Protein AF-A0A7V9HVH6-F1 (afdb_monomer_lite)

Radius of gyration: 29.52 Å; chains: 1; bounding box: 53×67×94 Å

pLDDT: mean 92.41, std 10.48, range [33.06, 98.94]

Structure (mmCIF, N/CA/C/O backbone):
data_AF-A0A7V9HVH6-F1
#
_entry.id   AF-A0A7V9HVH6-F1
#
loop_
_atom_site.group_PDB
_atom_site.id
_atom_site.type_symbol
_atom_site.label_atom_id
_atom_site.label_alt_id
_atom_site.label_comp_id
_atom_site.label_asym_id
_atom_site.label_entity_id
_atom_site.label_seq_id
_atom_site.pdbx_PDB_ins_code
_atom_site.Cartn_x
_atom_site.Cartn_y
_atom_site.Cartn_z
_atom_site.occupancy
_atom_site.B_iso_or_equiv
_atom_site.auth_seq_id
_atom_site.auth_comp_id
_atom_site.auth_asym_id
_atom_site.auth_atom_id
_atom_site.pdbx_PDB_model_num
ATOM 1 N N . MET A 1 1 ? -1.974 13.289 61.487 1.00 57.91 1 MET A N 1
ATOM 2 C CA . MET A 1 1 ? -2.001 14.774 61.456 1.00 57.91 1 MET A CA 1
ATOM 3 C C . MET A 1 1 ? -2.139 15.143 59.989 1.00 57.91 1 MET A C 1
ATOM 5 O O . MET A 1 1 ? -1.390 14.567 59.213 1.00 57.91 1 MET A O 1
ATOM 9 N N . LYS A 1 2 ? -3.138 15.942 59.590 1.00 66.00 2 LYS A N 1
ATOM 10 C CA . LYS A 1 2 ? -3.432 16.146 58.161 1.00 66.00 2 LYS A CA 1
ATOM 11 C C . LYS A 1 2 ? -2.315 16.950 57.477 1.00 66.00 2 LYS A C 1
ATOM 13 O O . LYS A 1 2 ? -1.919 17.964 58.054 1.00 66.00 2 LYS A O 1
ATOM 18 N N . PRO A 1 3 ? -1.823 16.523 56.302 1.00 75.19 3 PRO A N 1
ATOM 19 C CA . PRO A 1 3 ? -0.840 17.287 55.542 1.00 75.19 3 PRO A CA 1
ATOM 20 C C . PRO A 1 3 ? -1.449 18.616 55.081 1.00 75.19 3 PRO A C 1
ATOM 22 O O . PRO A 1 3 ? -2.635 18.691 54.751 1.00 75.19 3 PRO A O 1
ATOM 25 N N . THR A 1 4 ? -0.643 19.675 55.043 1.00 82.94 4 THR A N 1
ATOM 26 C CA . THR A 1 4 ? -1.071 20.955 54.463 1.00 82.94 4 THR A CA 1
ATOM 27 C C . THR A 1 4 ? -0.958 20.872 52.942 1.00 82.94 4 THR A C 1
ATOM 29 O O . THR A 1 4 ? 0.142 20.714 52.408 1.00 82.94 4 THR A O 1
ATOM 32 N N . ILE A 1 5 ? -2.096 20.981 52.251 1.00 88.88 5 ILE A N 1
ATOM 33 C CA . ILE A 1 5 ? -2.211 20.850 50.794 1.00 88.88 5 ILE A CA 1
ATOM 34 C C . ILE A 1 5 ? -2.880 22.102 50.224 1.00 88.88 5 ILE A C 1
ATOM 36 O O . ILE A 1 5 ? -3.985 22.461 50.633 1.00 88.88 5 ILE A O 1
ATOM 40 N N . TYR A 1 6 ? -2.222 22.743 49.259 1.00 91.31 6 TYR A N 1
ATOM 41 C CA . TYR A 1 6 ? -2.745 23.896 48.530 1.00 91.31 6 TYR A CA 1
ATOM 42 C C . TYR A 1 6 ? -3.277 23.433 47.176 1.00 91.31 6 TYR A C 1
ATOM 44 O O . TYR A 1 6 ? -2.509 23.199 46.241 1.00 91.31 6 TYR A O 1
ATOM 52 N N . TRP A 1 7 ? -4.591 23.249 47.093 1.00 92.56 7 TRP A N 1
ATOM 53 C CA . TRP A 1 7 ? -5.265 22.776 45.888 1.00 92.56 7 TRP A CA 1
ATOM 54 C C . TRP A 1 7 ? -5.409 23.877 44.845 1.00 92.56 7 TRP A C 1
ATOM 56 O O . TRP A 1 7 ? -5.812 24.989 45.169 1.00 92.56 7 TRP A O 1
ATOM 66 N N . ILE A 1 8 ? -5.148 23.536 43.586 1.00 89.75 8 ILE A N 1
ATOM 67 C CA . ILE A 1 8 ? -5.339 24.428 42.447 1.00 89.75 8 ILE A CA 1
ATOM 68 C C . ILE A 1 8 ? -6.319 23.739 41.498 1.00 89.75 8 ILE A C 1
ATOM 70 O O . ILE A 1 8 ? -6.055 22.647 40.983 1.00 89.75 8 ILE A O 1
ATOM 74 N N . ASP A 1 9 ? -7.481 24.356 41.309 1.00 73.06 9 ASP A N 1
ATOM 75 C CA . ASP A 1 9 ? -8.553 23.760 40.523 1.00 73.06 9 ASP A CA 1
ATOM 76 C C . ASP A 1 9 ? -8.321 23.948 39.018 1.00 73.06 9 ASP A C 1
ATOM 78 O O . ASP A 1 9 ? -8.011 25.036 38.530 1.00 73.06 9 ASP A O 1
ATOM 82 N N . ARG A 1 10 ? -8.519 22.858 38.271 1.00 72.81 10 ARG A N 1
ATOM 83 C CA . ARG A 1 10 ? -8.486 22.809 36.807 1.00 72.81 10 ARG A CA 1
ATOM 84 C C . ARG A 1 10 ? -9.806 22.194 36.318 1.00 72.81 10 ARG A C 1
ATOM 86 O O . ARG A 1 10 ? -10.015 20.997 36.515 1.00 72.81 10 ARG A O 1
ATOM 93 N N . PRO A 1 11 ? -10.724 22.974 35.720 1.00 58.19 11 PRO A N 1
ATOM 94 C CA . PRO A 1 11 ? -12.007 22.448 35.258 1.00 58.19 11 PRO A CA 1
ATOM 95 C C . PRO A 1 11 ? -11.823 21.339 34.210 1.00 58.19 11 PRO A C 1
ATOM 97 O O . PRO A 1 11 ? -11.098 21.526 33.238 1.00 58.19 11 PRO A O 1
ATOM 100 N N . GLY A 1 12 ? -12.491 20.194 34.392 1.00 58.81 12 GLY A N 1
ATOM 101 C CA . GLY A 1 12 ? -12.545 19.118 33.390 1.00 58.81 12 GLY A CA 1
ATOM 102 C C . GLY A 1 12 ? -11.363 18.136 33.359 1.00 58.81 12 GLY A C 1
ATOM 103 O O . GLY A 1 12 ? -11.348 17.272 32.487 1.00 58.81 12 GLY A O 1
ATOM 104 N N . ALA A 1 13 ? -10.410 18.221 34.295 1.00 74.06 13 ALA A N 1
ATOM 105 C CA . ALA A 1 13 ? -9.269 17.303 34.408 1.00 74.06 13 ALA A CA 1
ATOM 106 C C . ALA A 1 13 ? -9.015 16.880 35.871 1.00 74.06 13 ALA A C 1
ATOM 108 O O . ALA A 1 13 ? -9.735 17.283 36.787 1.00 74.06 13 ALA A O 1
ATOM 109 N N . GLY A 1 14 ? -7.990 16.054 36.098 1.00 82.56 14 GLY A N 1
ATOM 110 C CA . GLY A 1 14 ? -7.434 15.799 37.427 1.00 82.56 14 GLY A CA 1
ATOM 111 C C . GLY A 1 14 ? -6.915 17.078 38.101 1.00 82.56 14 GLY A C 1
ATOM 112 O O . GLY A 1 14 ? -6.754 18.118 37.459 1.00 82.56 14 GLY A O 1
ATOM 113 N N . ARG A 1 15 ? -6.670 17.023 39.415 1.00 89.56 15 ARG A N 1
ATOM 114 C CA . ARG A 1 15 ? -6.292 18.203 40.217 1.00 89.56 15 ARG A CA 1
ATOM 115 C C . ARG A 1 15 ? -4.782 18.288 40.410 1.00 89.56 15 ARG A C 1
ATOM 117 O O . ARG A 1 15 ? -4.112 17.263 40.525 1.00 89.56 15 ARG A O 1
ATOM 124 N N . ILE A 1 16 ? -4.261 19.504 40.526 1.00 93.69 16 ILE A N 1
ATOM 125 C CA . ILE A 1 16 ? -2.883 19.732 40.970 1.00 93.69 16 ILE A CA 1
ATOM 126 C C . ILE A 1 16 ? -2.880 20.341 42.371 1.00 93.69 16 ILE A C 1
ATOM 128 O O . ILE A 1 16 ? -3.811 21.049 42.764 1.00 93.69 16 ILE A O 1
ATOM 132 N N . ALA A 1 17 ? -1.829 20.065 43.130 1.00 93.25 17 ALA A N 1
ATOM 133 C CA . ALA A 1 17 ? -1.631 20.636 44.447 1.00 93.25 17 ALA A CA 1
ATOM 134 C C . ALA A 1 17 ? -0.168 20.983 44.696 1.00 93.25 17 ALA A C 1
ATOM 136 O O . ALA A 1 17 ? 0.736 20.240 44.315 1.00 93.25 17 ALA A O 1
ATOM 137 N N . VAL A 1 18 ? 0.065 22.077 45.412 1.00 92.06 18 VAL A N 1
ATOM 138 C CA . VAL A 1 18 ? 1.358 22.322 46.053 1.00 92.06 18 VAL A CA 1
ATOM 139 C C . VAL A 1 18 ? 1.281 21.744 47.460 1.00 92.06 18 VAL A C 1
ATOM 141 O O . VAL A 1 18 ? 0.399 22.102 48.240 1.00 92.06 18 VAL A O 1
ATOM 144 N N . LEU A 1 19 ? 2.179 20.820 47.780 1.00 90.38 19 LEU A N 1
ATOM 145 C CA . LEU A 1 19 ? 2.267 20.212 49.102 1.00 90.38 19 LEU A CA 1
ATOM 146 C C . LEU A 1 19 ? 3.237 21.029 49.959 1.00 90.38 19 LEU A C 1
ATOM 148 O O . LEU A 1 19 ? 4.248 21.546 49.468 1.00 90.38 19 LEU A O 1
ATOM 152 N N . ALA A 1 20 ? 2.947 21.138 51.254 1.00 82.50 20 ALA A N 1
ATOM 153 C CA . ALA A 1 20 ? 3.934 21.642 52.198 1.00 82.50 20 ALA A CA 1
ATOM 154 C C . ALA A 1 20 ? 5.176 20.733 52.234 1.00 82.50 20 ALA A C 1
ATOM 156 O O . ALA A 1 20 ? 5.146 19.580 51.803 1.00 82.50 20 ALA A O 1
ATOM 157 N N . ARG A 1 21 ? 6.285 21.265 52.761 1.00 80.81 21 ARG A N 1
ATOM 158 C CA . ARG A 1 21 ? 7.529 20.503 52.927 1.00 80.81 21 ARG A CA 1
ATOM 159 C C . ARG A 1 21 ? 7.240 19.178 53.665 1.00 80.81 21 ARG A C 1
ATOM 161 O O . ARG A 1 21 ? 6.740 19.252 54.791 1.00 80.81 21 ARG A O 1
ATOM 168 N N . PRO A 1 22 ? 7.623 18.014 53.108 1.00 80.06 22 PRO A N 1
ATOM 169 C CA . PRO A 1 22 ? 7.435 16.737 53.781 1.00 80.06 22 PRO A CA 1
ATOM 170 C C . PRO A 1 22 ? 8.250 16.665 55.072 1.00 80.06 22 PRO A C 1
ATOM 172 O O . PRO A 1 22 ? 9.339 17.247 55.186 1.00 80.06 22 PRO A O 1
ATOM 175 N N . ARG A 1 23 ? 7.721 15.939 56.055 1.00 82.25 23 ARG A N 1
ATOM 176 C CA . ARG A 1 23 ? 8.432 15.628 57.296 1.00 82.25 23 ARG A CA 1
ATOM 177 C C . ARG A 1 23 ? 9.239 14.352 57.064 1.00 82.25 23 ARG A C 1
ATOM 179 O O . ARG A 1 23 ? 8.647 13.332 56.747 1.00 82.25 23 ARG A O 1
ATOM 186 N N . GLY A 1 24 ? 10.563 14.430 57.170 1.00 83.69 24 GLY A N 1
ATOM 187 C CA . GLY A 1 24 ? 11.437 13.267 57.009 1.00 83.69 24 GLY A CA 1
ATOM 188 C C . GLY A 1 24 ? 11.506 12.375 58.244 1.00 83.69 24 GLY A C 1
ATOM 189 O O . GLY A 1 24 ? 10.812 12.607 59.240 1.00 83.69 24 GLY A O 1
ATOM 190 N N . ASP A 1 25 ? 12.374 11.369 58.156 1.00 86.81 25 ASP A N 1
ATOM 191 C CA . ASP A 1 25 ? 12.660 10.391 59.209 1.00 86.81 25 ASP A CA 1
ATOM 192 C C . ASP A 1 25 ? 11.376 9.689 59.703 1.00 86.81 25 ASP A C 1
ATOM 194 O O . ASP A 1 25 ? 10.554 9.257 58.892 1.00 86.81 25 ASP A O 1
ATOM 198 N N . ASP A 1 26 ? 11.170 9.605 61.022 1.00 84.50 26 ASP A N 1
ATOM 199 C CA . ASP A 1 26 ? 10.071 8.870 61.674 1.00 84.50 26 ASP A CA 1
ATOM 200 C C . ASP A 1 26 ? 8.654 9.326 61.263 1.00 84.50 26 ASP A C 1
ATOM 202 O O . ASP A 1 26 ? 7.663 8.669 61.585 1.00 84.50 26 ASP A O 1
ATOM 206 N N . TRP A 1 27 ? 8.526 10.458 60.565 1.00 85.62 27 TRP A N 1
ATOM 207 C CA . TRP A 1 27 ? 7.242 11.034 60.158 1.00 85.62 27 TRP A CA 1
ATOM 208 C C . TRP A 1 27 ? 6.900 10.805 58.685 1.00 85.62 27 TRP A C 1
ATOM 210 O O . TRP A 1 27 ? 5.738 10.995 58.312 1.00 85.62 27 TRP A O 1
ATOM 220 N N . LEU A 1 28 ? 7.868 10.386 57.865 1.00 89.06 28 LEU A N 1
ATOM 221 C CA . LEU A 1 28 ? 7.749 10.348 56.407 1.00 89.06 28 LEU A CA 1
ATOM 222 C C . LEU A 1 28 ? 6.627 9.431 55.926 1.00 89.06 28 LEU A C 1
ATOM 224 O O . LEU A 1 28 ? 5.795 9.827 55.113 1.00 89.06 28 LEU A O 1
ATOM 228 N N . GLU A 1 29 ? 6.549 8.227 56.485 1.00 90.06 29 GLU A N 1
ATOM 229 C CA . GLU A 1 29 ? 5.505 7.266 56.131 1.00 90.06 29 GLU A CA 1
ATOM 230 C C . GLU A 1 29 ? 4.104 7.793 56.485 1.00 90.06 29 GLU A C 1
ATOM 232 O O . GLU A 1 29 ? 3.177 7.707 55.678 1.00 90.06 29 GLU A O 1
ATOM 237 N N . SER A 1 30 ? 3.965 8.441 57.648 1.00 89.44 30 SER A N 1
ATOM 238 C CA . SER A 1 30 ? 2.697 9.050 58.066 1.00 89.44 30 SER A CA 1
ATOM 239 C C . SER A 1 30 ? 2.271 10.224 57.173 1.00 89.44 30 SER A C 1
ATOM 241 O O . SER A 1 30 ? 1.076 10.452 56.981 1.00 89.44 30 SER A O 1
ATOM 243 N N . GLU A 1 31 ? 3.234 10.966 56.615 1.00 89.50 31 GLU A N 1
ATOM 244 C CA . GLU A 1 31 ? 2.988 12.076 55.689 1.00 89.50 31 GLU A CA 1
ATOM 245 C C . GLU A 1 31 ? 2.508 11.555 54.327 1.00 89.50 31 GLU A C 1
ATOM 247 O O . GLU A 1 31 ? 1.486 12.011 53.812 1.00 89.50 31 GLU A O 1
ATOM 252 N N . ILE A 1 32 ? 3.194 10.541 53.792 1.00 91.94 32 ILE A N 1
ATOM 253 C CA . ILE A 1 32 ? 2.867 9.877 52.523 1.00 91.94 32 ILE A CA 1
ATOM 254 C C . ILE A 1 32 ? 1.472 9.245 52.580 1.00 91.94 32 ILE A C 1
ATOM 256 O O . ILE A 1 32 ? 0.677 9.400 51.647 1.00 91.94 32 ILE A O 1
ATOM 260 N N . GLN A 1 33 ? 1.137 8.583 53.692 1.00 91.12 33 GLN A N 1
ATOM 261 C CA . GLN A 1 33 ? -0.207 8.054 53.909 1.00 91.12 33 GLN A CA 1
ATOM 262 C C . GLN A 1 33 ? -1.253 9.180 53.913 1.00 91.12 33 GLN A C 1
ATOM 264 O O . GLN A 1 33 ? -2.297 9.053 53.271 1.00 91.12 33 GLN A O 1
ATOM 269 N N . GLY A 1 34 ? -0.946 10.310 54.555 1.00 91.94 34 GLY A N 1
ATOM 270 C CA . GLY A 1 34 ? -1.803 11.494 54.548 1.00 91.94 34 GLY A CA 1
ATOM 271 C C . GLY A 1 34 ? -2.069 12.039 53.141 1.00 91.94 34 GLY A C 1
ATOM 272 O O . GLY A 1 34 ? -3.212 12.356 52.818 1.00 91.94 34 GLY A O 1
ATOM 273 N N . TRP A 1 35 ? -1.054 12.120 52.272 1.00 93.56 35 TRP A N 1
ATOM 274 C CA . TRP A 1 35 ? -1.245 12.569 50.884 1.00 93.56 35 TRP A CA 1
ATOM 275 C C . TRP A 1 35 ? -2.163 11.640 50.093 1.00 93.56 35 TRP A C 1
ATOM 277 O O . TRP A 1 35 ? -3.027 12.105 49.346 1.00 93.56 35 TRP A O 1
ATOM 287 N N . ARG A 1 36 ? -2.003 10.326 50.272 1.00 92.94 36 ARG A N 1
ATOM 288 C CA . ARG A 1 36 ? -2.866 9.327 49.639 1.00 92.94 36 ARG A CA 1
ATOM 289 C C . ARG A 1 36 ? -4.314 9.449 50.110 1.00 92.94 36 ARG A C 1
ATOM 291 O O . ARG A 1 36 ? -5.223 9.383 49.286 1.00 92.94 36 ARG A O 1
ATOM 298 N N . GLU A 1 37 ? -4.533 9.617 51.413 1.00 92.88 37 GLU A N 1
ATOM 299 C CA . GLU A 1 37 ? -5.872 9.771 52.001 1.00 92.88 37 GLU A CA 1
ATOM 300 C C . GLU A 1 37 ? -6.584 11.041 51.509 1.00 92.88 37 GLU A C 1
ATOM 302 O O . GLU A 1 37 ? -7.797 11.028 51.314 1.00 92.88 37 GLU A O 1
ATOM 307 N N . GLU A 1 38 ? -5.834 12.108 51.225 1.00 92.19 38 GLU A N 1
ATOM 308 C CA . GLU A 1 38 ? -6.346 13.345 50.615 1.00 92.19 38 GLU A CA 1
ATOM 309 C C . GLU A 1 38 ? -6.464 13.257 49.073 1.00 92.19 38 GLU A C 1
ATOM 311 O O . GLU A 1 38 ? -6.860 14.219 48.414 1.00 92.19 38 GLU A O 1
ATOM 316 N N . GLY A 1 39 ? -6.169 12.095 48.476 1.00 91.31 39 GLY A N 1
ATOM 317 C CA . GLY A 1 39 ? -6.452 11.791 47.071 1.00 91.31 39 GLY A CA 1
ATOM 318 C C . GLY A 1 39 ? -5.333 12.103 46.075 1.00 91.31 39 GLY A C 1
ATOM 319 O O . GLY A 1 39 ? -5.587 12.068 44.868 1.00 91.31 39 GLY A O 1
ATOM 320 N N . ILE A 1 40 ? -4.107 12.380 46.531 1.00 94.31 40 ILE A N 1
ATOM 321 C CA . ILE A 1 40 ? -2.928 12.484 45.655 1.00 94.31 40 ILE A CA 1
ATOM 322 C C . ILE A 1 40 ? -2.641 11.111 45.030 1.00 94.31 40 ILE A C 1
ATOM 324 O O . ILE A 1 40 ? -2.756 10.077 45.685 1.00 94.31 40 ILE A O 1
ATOM 328 N N . ASN A 1 41 ? -2.289 11.077 43.743 1.00 95.56 41 ASN A N 1
ATOM 329 C CA . ASN A 1 41 ? -1.907 9.846 43.038 1.00 95.56 41 ASN A CA 1
ATOM 330 C C . ASN A 1 41 ? -0.444 9.851 42.597 1.00 95.56 41 ASN A C 1
ATOM 332 O O . ASN A 1 41 ? 0.159 8.787 42.471 1.00 95.56 41 ASN A O 1
ATOM 336 N N . VAL A 1 42 ? 0.098 11.036 42.324 1.00 96.69 42 VAL A N 1
ATOM 337 C CA . VAL A 1 42 ? 1.457 11.237 41.824 1.00 96.69 42 VAL A CA 1
ATOM 338 C C . VAL A 1 42 ? 2.123 12.313 42.667 1.00 96.69 42 VAL A C 1
ATOM 340 O O . VAL A 1 42 ? 1.550 13.385 42.851 1.00 96.69 42 VAL A O 1
ATOM 343 N N . VAL A 1 43 ? 3.321 12.029 43.161 1.00 95.81 43 VAL A N 1
ATOM 344 C CA . VAL A 1 43 ? 4.157 12.967 43.910 1.00 95.81 43 VAL A CA 1
ATOM 345 C C . VAL A 1 43 ? 5.345 13.351 43.035 1.00 95.81 43 VAL A C 1
ATOM 347 O O . VAL A 1 43 ? 6.072 12.483 42.553 1.00 95.81 43 VAL A O 1
ATOM 350 N N . VAL A 1 44 ? 5.525 14.650 42.813 1.00 96.25 44 VAL A N 1
ATOM 351 C CA . VAL A 1 44 ? 6.675 15.221 42.109 1.00 96.25 44 VAL A CA 1
ATOM 352 C C . VAL A 1 44 ? 7.569 15.903 43.140 1.00 96.25 44 VAL A C 1
ATOM 354 O O . VAL A 1 44 ? 7.209 16.955 43.684 1.00 96.25 44 VAL A O 1
ATOM 357 N N . SER A 1 45 ? 8.725 15.298 43.407 1.00 94.00 45 SER A N 1
ATOM 358 C CA . SER A 1 45 ? 9.749 15.860 44.287 1.00 94.00 45 SER A CA 1
ATOM 359 C C . SER A 1 45 ? 10.705 16.726 43.480 1.00 94.00 45 SER A C 1
ATOM 361 O O . SER A 1 45 ? 11.241 16.293 42.459 1.00 94.00 45 SER A O 1
ATOM 363 N N . LEU A 1 46 ? 10.905 17.963 43.938 1.00 93.00 46 LEU A N 1
ATOM 364 C CA . LEU A 1 46 ? 11.842 18.918 43.337 1.00 93.00 46 LEU A CA 1
ATOM 365 C C . LEU A 1 46 ? 13.154 19.035 44.126 1.00 93.00 46 LEU A C 1
ATOM 367 O O . LEU A 1 46 ? 13.909 19.991 43.936 1.00 93.00 46 LEU A O 1
ATOM 371 N N . LEU A 1 47 ? 13.389 18.108 45.057 1.00 90.00 47 LEU A N 1
ATOM 372 C CA . LEU A 1 47 ? 14.558 18.096 45.926 1.00 90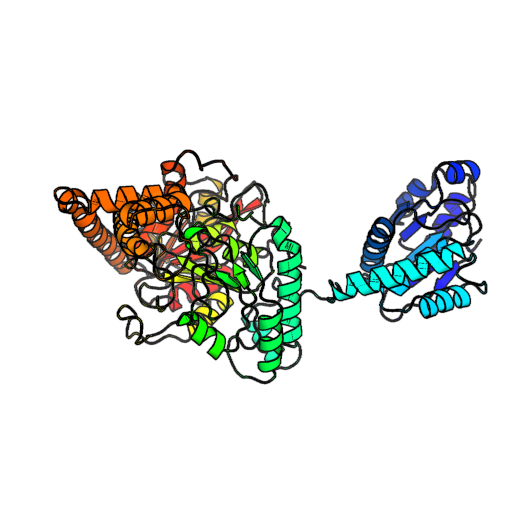.00 47 LEU A CA 1
ATOM 373 C C . LEU A 1 47 ? 15.780 17.556 45.189 1.00 90.00 47 LEU A C 1
ATOM 375 O O . LEU A 1 47 ? 15.707 16.587 44.444 1.00 90.00 47 LEU A O 1
ATOM 379 N N . THR A 1 48 ? 16.929 18.166 45.438 1.00 88.94 48 THR A N 1
ATOM 380 C CA . THR A 1 48 ? 18.220 17.594 45.051 1.00 88.94 48 THR A CA 1
ATOM 381 C C . THR A 1 48 ? 18.623 16.479 46.024 1.00 88.94 48 THR A C 1
ATOM 383 O O . THR A 1 48 ? 18.266 16.510 47.200 1.00 88.94 48 THR A O 1
ATOM 386 N N . GLU A 1 49 ? 19.437 15.518 45.583 1.00 87.94 49 GLU A N 1
ATOM 387 C CA . GLU A 1 49 ? 19.932 14.423 46.440 1.00 87.94 49 GLU A CA 1
ATOM 388 C C . GLU A 1 49 ? 20.601 14.913 47.756 1.00 87.94 49 GLU A C 1
ATOM 390 O O . GLU A 1 49 ? 20.389 14.312 48.816 1.00 87.94 49 GLU A O 1
ATOM 395 N N . PRO A 1 50 ? 21.384 16.019 47.779 1.00 88.44 50 PRO A N 1
ATOM 396 C CA . PRO A 1 50 ? 21.864 16.602 49.034 1.00 88.44 50 PRO A CA 1
ATOM 397 C C . PRO A 1 50 ? 20.742 17.097 49.956 1.00 88.44 50 PRO A C 1
ATOM 399 O O . PRO A 1 50 ? 20.858 16.962 51.175 1.00 88.44 50 PRO A O 1
ATOM 402 N N . GLU A 1 51 ? 19.665 17.659 49.403 1.00 87.69 51 GLU A N 1
ATOM 403 C CA . GLU A 1 51 ? 18.502 18.095 50.180 1.00 87.69 51 GLU A CA 1
ATOM 404 C C . GLU A 1 51 ? 17.716 16.903 50.721 1.00 87.69 51 GLU A C 1
ATOM 406 O O . GLU A 1 51 ? 17.355 16.923 51.892 1.00 87.69 51 GLU A O 1
ATOM 411 N N . GLU A 1 52 ? 17.508 15.848 49.934 1.00 89.25 52 GLU A N 1
ATOM 412 C CA . GLU A 1 52 ? 16.851 14.619 50.400 1.00 89.25 52 GLU A CA 1
ATOM 413 C C . GLU A 1 52 ? 17.568 14.040 51.629 1.00 89.25 52 GLU A C 1
ATOM 415 O O . GLU A 1 52 ? 16.932 13.747 52.643 1.00 89.25 52 GLU A O 1
ATOM 420 N N . ARG A 1 53 ? 18.907 13.960 51.587 1.00 89.12 53 ARG A N 1
ATOM 421 C CA . ARG A 1 53 ? 19.725 13.529 52.735 1.00 89.12 53 ARG A CA 1
ATOM 422 C C . ARG A 1 53 ? 19.595 14.455 53.936 1.00 89.12 53 ARG A C 1
ATOM 424 O O . ARG A 1 53 ? 19.440 13.981 55.056 1.00 89.12 53 ARG A O 1
ATOM 431 N N . LEU A 1 54 ? 19.671 15.767 53.715 1.00 87.31 54 LEU A N 1
ATOM 432 C CA . LEU A 1 54 ? 19.577 16.760 54.786 1.00 87.31 54 LEU A CA 1
ATOM 433 C C . LEU A 1 54 ? 18.205 16.744 55.475 1.00 87.31 54 LEU A C 1
ATOM 435 O O . LEU A 1 54 ? 18.096 17.088 56.649 1.00 87.31 54 LEU A O 1
ATOM 439 N N . LEU A 1 55 ? 17.157 16.408 54.725 1.00 85.56 55 LEU A N 1
ATOM 440 C CA . LEU A 1 55 ? 15.770 16.480 55.168 1.00 85.56 55 LEU A CA 1
ATOM 441 C C . LEU A 1 55 ? 15.226 15.151 55.703 1.00 85.56 55 LEU A C 1
ATOM 443 O O . LEU A 1 55 ? 14.074 15.146 56.128 1.00 85.56 55 LEU A O 1
ATOM 447 N N . GLY A 1 56 ? 16.011 14.068 55.681 1.00 89.69 56 GLY A N 1
ATOM 448 C CA . GLY A 1 56 ? 15.554 12.738 56.098 1.00 89.69 56 GLY A CA 1
ATOM 449 C C . GLY A 1 56 ? 14.570 12.099 55.109 1.00 89.69 56 GLY A C 1
ATOM 450 O O . GLY A 1 56 ? 13.653 11.394 55.521 1.00 89.69 56 GLY A O 1
ATOM 451 N N . LEU A 1 57 ? 14.704 12.388 53.808 1.00 90.19 57 LEU A N 1
ATOM 452 C CA . LEU A 1 57 ? 13.770 11.982 52.742 1.00 90.19 57 LEU A CA 1
ATOM 453 C C . LEU A 1 57 ? 14.354 10.942 51.774 1.00 90.19 57 LEU A C 1
ATOM 455 O O . LEU A 1 57 ? 13.782 10.675 50.723 1.00 90.19 57 LEU A O 1
ATOM 459 N N . THR A 1 58 ? 15.467 10.300 52.125 1.00 89.56 58 THR A N 1
ATOM 460 C CA . THR A 1 58 ? 16.147 9.320 51.256 1.00 89.56 58 THR A CA 1
ATOM 461 C C . THR A 1 58 ? 15.297 8.092 50.908 1.00 89.56 58 THR A C 1
ATOM 463 O O . THR A 1 58 ? 15.562 7.442 49.901 1.00 89.56 58 THR A O 1
ATOM 466 N N . LEU A 1 59 ? 14.278 7.773 51.714 1.00 91.69 59 LEU A N 1
ATOM 467 C CA . LEU A 1 59 ? 13.345 6.659 51.486 1.00 91.69 59 LEU A CA 1
ATOM 468 C C . LEU A 1 59 ? 12.008 7.095 50.863 1.00 91.69 59 LEU A C 1
ATOM 470 O O . LEU A 1 59 ? 11.126 6.263 50.664 1.00 91.69 59 LEU A O 1
ATOM 474 N N . GLU A 1 60 ? 11.827 8.378 50.541 1.00 93.38 60 GLU A N 1
ATOM 475 C CA . GLU A 1 60 ? 10.540 8.932 50.096 1.00 93.38 60 GLU A CA 1
ATOM 476 C C . GLU A 1 60 ? 10.021 8.263 48.820 1.00 93.38 60 GLU A C 1
ATOM 478 O O . GLU A 1 60 ? 8.856 7.867 48.751 1.00 93.38 60 GLU A O 1
ATOM 483 N N . ALA A 1 61 ? 10.897 8.066 47.833 1.00 92.38 61 ALA A N 1
ATOM 484 C CA . ALA A 1 61 ? 10.540 7.421 46.576 1.00 92.38 61 ALA A CA 1
ATOM 485 C C . ALA A 1 61 ? 10.063 5.971 46.774 1.00 92.38 61 ALA A C 1
ATOM 487 O O . ALA A 1 61 ? 9.116 5.535 46.117 1.00 92.38 61 ALA A O 1
ATOM 488 N N . GLU A 1 62 ? 10.715 5.221 47.666 1.00 93.38 62 GLU A N 1
ATOM 489 C CA . GLU A 1 62 ? 10.355 3.836 47.980 1.00 93.38 62 GLU A CA 1
ATOM 490 C C . GLU A 1 62 ? 9.031 3.777 48.747 1.00 93.38 62 GLU A C 1
ATOM 492 O O . GLU A 1 62 ? 8.127 3.032 48.360 1.00 93.38 62 GLU A O 1
ATOM 497 N N . LEU A 1 63 ? 8.882 4.623 49.769 1.00 93.06 63 LEU A N 1
ATOM 498 C CA . LEU A 1 63 ? 7.679 4.696 50.595 1.00 93.06 63 LEU A CA 1
ATOM 499 C C . LEU A 1 63 ? 6.453 5.179 49.813 1.00 93.06 63 LEU A C 1
ATOM 501 O O . LEU A 1 63 ? 5.352 4.676 50.032 1.00 93.06 63 LEU A O 1
ATOM 505 N N . CYS A 1 64 ? 6.616 6.104 48.862 1.00 94.44 64 CYS A N 1
ATOM 506 C CA . CYS A 1 64 ? 5.526 6.511 47.974 1.00 94.44 64 CYS A CA 1
ATOM 507 C C . CYS A 1 64 ? 5.028 5.322 47.147 1.00 94.44 64 CYS A C 1
ATOM 509 O O . CYS A 1 64 ? 3.826 5.051 47.113 1.00 94.44 64 CYS A O 1
ATOM 511 N N . ARG A 1 65 ? 5.947 4.560 46.539 1.00 93.25 65 ARG A N 1
ATOM 512 C CA . ARG A 1 65 ? 5.594 3.394 45.715 1.00 93.25 65 ARG A CA 1
ATOM 513 C C . ARG A 1 65 ? 4.955 2.280 46.538 1.00 93.25 65 ARG A C 1
ATOM 515 O O . ARG A 1 65 ? 3.952 1.722 46.097 1.00 93.25 65 ARG A O 1
ATOM 522 N N . SER A 1 66 ? 5.484 1.978 47.726 1.00 92.75 66 SER A N 1
ATOM 523 C CA . SER A 1 66 ? 4.910 0.953 48.614 1.00 92.75 66 SER A CA 1
ATOM 524 C C . SER A 1 66 ? 3.506 1.328 49.101 1.00 92.75 66 SER A C 1
ATOM 526 O O . SER A 1 66 ? 2.664 0.453 49.299 1.00 92.75 66 SER A O 1
ATOM 528 N N . ASN A 1 67 ? 3.212 2.628 49.193 1.00 91.19 67 ASN A N 1
ATOM 529 C CA . ASN A 1 67 ? 1.893 3.155 49.527 1.00 91.19 67 ASN A CA 1
ATOM 530 C C . ASN A 1 67 ? 0.985 3.396 48.308 1.00 91.19 67 ASN A C 1
ATOM 532 O O . ASN A 1 67 ? -0.138 3.866 48.482 1.00 91.19 67 ASN A O 1
ATOM 536 N N . GLY A 1 68 ? 1.403 3.032 47.092 1.00 90.62 68 GLY A N 1
ATOM 537 C CA . GLY A 1 68 ? 0.574 3.124 45.884 1.00 90.62 68 GLY A CA 1
ATOM 538 C C . GLY A 1 68 ? 0.508 4.516 45.244 1.00 90.62 68 GLY A C 1
ATOM 539 O O . GLY A 1 68 ? -0.401 4.775 44.455 1.00 90.62 68 GLY A O 1
ATOM 540 N N . LEU A 1 69 ? 1.455 5.400 45.564 1.00 94.75 69 LEU A N 1
ATOM 541 C CA . LEU A 1 69 ? 1.669 6.674 44.880 1.00 94.75 69 LEU A CA 1
ATOM 542 C C . LEU A 1 69 ? 2.755 6.513 43.812 1.00 94.75 69 LEU A C 1
ATOM 544 O O . LEU A 1 69 ? 3.806 5.916 44.054 1.00 94.75 69 LEU A O 1
ATOM 548 N N . ALA A 1 70 ? 2.532 7.080 42.628 1.00 95.00 70 ALA A N 1
ATOM 549 C CA . ALA A 1 70 ? 3.617 7.266 41.671 1.00 95.00 70 ALA A CA 1
ATOM 550 C C . ALA A 1 70 ? 4.555 8.372 42.176 1.00 95.00 70 ALA A C 1
ATOM 552 O O . ALA A 1 70 ? 4.096 9.345 42.774 1.00 95.00 70 ALA A O 1
ATOM 553 N N . PHE A 1 71 ? 5.856 8.233 41.929 1.00 95.31 71 PHE A N 1
ATOM 554 C CA . PHE A 1 71 ? 6.867 9.185 42.386 1.00 95.31 71 PHE A CA 1
ATOM 555 C C . PHE A 1 71 ? 7.770 9.598 41.226 1.00 95.31 71 PHE A C 1
ATOM 557 O O . PHE A 1 71 ? 8.364 8.735 40.576 1.00 95.31 71 PHE A O 1
ATOM 564 N N . ILE A 1 72 ? 7.878 10.903 40.992 1.00 95.12 72 ILE A N 1
ATOM 565 C CA . ILE A 1 72 ? 8.715 11.514 39.957 1.00 95.12 72 ILE A CA 1
ATOM 566 C C . ILE A 1 72 ? 9.735 12.411 40.656 1.00 95.12 72 ILE A C 1
ATOM 568 O O . ILE A 1 72 ? 9.358 13.266 41.456 1.00 95.12 72 ILE A O 1
ATOM 572 N N . ASN A 1 73 ? 11.018 12.229 40.342 1.00 93.00 73 ASN A N 1
ATOM 573 C CA . ASN A 1 73 ? 12.077 13.114 40.819 1.00 93.00 73 ASN A CA 1
ATOM 574 C C . ASN A 1 73 ? 12.465 14.094 39.703 1.00 93.00 73 ASN A C 1
ATOM 576 O O . ASN A 1 73 ? 12.847 13.665 38.613 1.00 93.00 73 ASN A O 1
ATOM 580 N N . PHE A 1 74 ? 12.350 15.393 39.968 1.00 93.75 74 PHE A N 1
ATOM 581 C CA . PHE A 1 74 ? 12.720 16.467 39.048 1.00 93.75 74 PHE A CA 1
ATOM 582 C C . PHE A 1 74 ? 13.478 17.563 39.815 1.00 93.75 74 PHE A C 1
ATOM 584 O O . PHE A 1 74 ? 12.905 18.601 40.153 1.00 93.75 74 PHE A O 1
ATOM 591 N N . PRO A 1 75 ? 14.758 17.328 40.148 1.00 90.12 75 PRO A N 1
ATOM 592 C CA . PRO A 1 75 ? 15.501 18.179 41.068 1.00 90.12 75 PRO A CA 1
ATOM 593 C C . PRO A 1 75 ? 15.717 19.581 40.490 1.00 90.12 75 PRO A C 1
ATOM 595 O O . PRO A 1 75 ? 16.177 19.745 39.359 1.00 90.12 75 PRO A O 1
ATOM 598 N N . ILE A 1 76 ? 15.440 20.602 41.299 1.00 87.12 76 ILE A N 1
ATOM 599 C CA . ILE A 1 76 ? 15.759 22.007 41.013 1.00 87.12 76 ILE A CA 1
ATOM 600 C C . ILE A 1 76 ? 16.624 22.505 42.176 1.00 87.12 76 ILE A C 1
ATOM 602 O O . ILE A 1 76 ? 16.429 22.075 43.312 1.00 87.12 76 ILE A O 1
ATOM 606 N N . GLU A 1 77 ? 17.557 23.430 41.960 1.00 80.00 77 GLU A N 1
ATOM 607 C CA . GLU A 1 77 ? 18.348 24.021 43.055 1.00 80.00 77 GLU A CA 1
ATOM 608 C C . GLU A 1 77 ? 17.605 25.126 43.826 1.00 80.00 77 GLU A C 1
ATOM 610 O O . GLU A 1 77 ? 16.792 25.854 43.255 1.00 80.00 77 GLU A O 1
ATOM 615 N N . ASP A 1 78 ? 17.896 25.239 45.128 1.00 73.00 78 ASP A N 1
ATOM 616 C CA . ASP A 1 78 ? 17.665 26.393 46.022 1.00 73.00 78 ASP A CA 1
ATOM 617 C C . ASP A 1 78 ? 17.132 27.711 45.409 1.00 73.00 78 ASP A C 1
ATOM 619 O O . ASP A 1 78 ? 17.959 28.418 44.842 1.00 73.00 78 ASP A O 1
ATOM 623 N N . CYS A 1 79 ? 15.849 28.096 45.477 1.00 61.44 79 CYS A N 1
ATOM 624 C CA . CYS A 1 79 ? 15.338 29.356 44.881 1.00 61.44 79 CYS A CA 1
ATOM 625 C C . CYS A 1 79 ? 15.653 29.584 43.380 1.00 61.44 79 CYS A C 1
ATOM 627 O O . CYS A 1 79 ? 15.565 30.714 42.891 1.00 61.44 79 CYS A O 1
ATOM 629 N N . ASN A 1 80 ? 16.005 28.529 42.649 1.00 77.62 80 ASN A N 1
ATOM 630 C CA . ASN A 1 80 ? 16.407 28.577 41.249 1.00 77.62 80 ASN A CA 1
ATOM 631 C C . ASN A 1 80 ? 15.245 28.168 40.319 1.00 77.62 80 ASN A C 1
ATOM 633 O O . ASN A 1 80 ? 14.120 27.896 40.760 1.00 77.62 80 ASN A O 1
ATOM 637 N N . VAL A 1 81 ? 15.522 28.157 39.020 1.00 85.81 81 VAL A N 1
ATOM 638 C CA . VAL A 1 81 ? 14.629 27.730 37.935 1.00 85.81 81 VAL A CA 1
ATOM 639 C C . VAL A 1 81 ? 15.104 26.395 37.351 1.00 85.81 81 VAL A C 1
ATOM 641 O O . VAL A 1 81 ? 16.247 25.999 37.595 1.00 85.81 81 VAL A O 1
ATOM 644 N N . PRO A 1 82 ? 14.266 25.662 36.596 1.00 88.31 82 PRO A N 1
ATOM 645 C CA . PRO A 1 82 ? 14.716 24.458 35.908 1.00 88.31 82 PRO A CA 1
ATOM 646 C C . PRO A 1 82 ? 15.90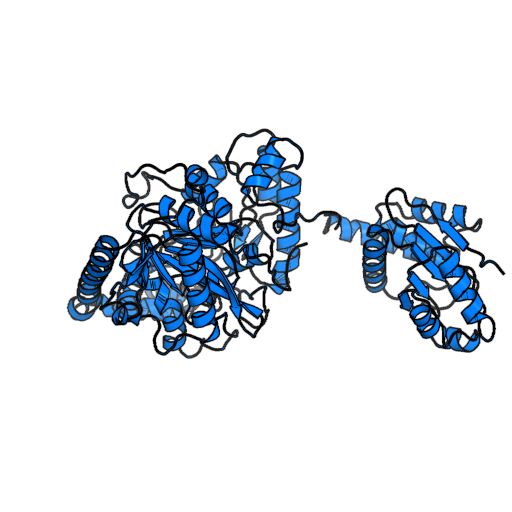8 24.728 34.981 1.00 88.31 82 PRO A C 1
ATOM 648 O O . PRO A 1 82 ? 15.935 25.715 34.248 1.00 88.31 82 PRO A O 1
ATOM 651 N N . LEU A 1 83 ? 16.871 23.804 34.966 1.00 80.69 83 LEU A N 1
ATOM 652 C CA . LEU A 1 83 ? 18.092 23.919 34.154 1.00 80.69 83 LEU A CA 1
ATOM 653 C C . LEU A 1 83 ? 17.829 23.845 32.640 1.00 80.69 83 LEU A C 1
ATOM 655 O O . LEU A 1 83 ? 18.685 24.226 31.846 1.00 80.69 83 LEU A O 1
ATOM 659 N N . SER A 1 84 ? 16.672 23.317 32.233 1.00 82.56 84 SER A N 1
ATOM 660 C CA . SER A 1 84 ? 16.302 23.135 30.831 1.00 82.56 84 SER A CA 1
ATOM 661 C C . SER A 1 84 ? 14.797 23.299 30.629 1.00 82.56 84 SER A C 1
ATOM 663 O O . SER A 1 84 ? 13.989 22.577 31.228 1.00 82.56 84 SER A O 1
ATOM 665 N N . SER A 1 85 ? 14.420 24.209 29.729 1.00 84.19 85 SER A N 1
ATOM 666 C CA . SER A 1 85 ? 13.041 24.354 29.253 1.00 84.19 85 SER A CA 1
ATOM 667 C C . SER A 1 85 ? 12.545 23.076 28.574 1.00 84.19 85 SER A C 1
ATOM 669 O O . SER A 1 85 ? 11.411 22.667 28.795 1.00 84.19 85 SER A O 1
ATOM 671 N N . GLN A 1 86 ? 13.408 22.371 27.832 1.00 79.31 86 GLN A N 1
ATOM 672 C CA . GLN A 1 86 ? 13.060 21.113 27.164 1.00 79.31 86 GLN A CA 1
ATOM 673 C C . GLN A 1 86 ? 12.763 19.986 28.166 1.00 79.31 86 GLN A C 1
ATOM 675 O O . GLN A 1 86 ? 11.785 19.258 28.004 1.00 79.31 86 GLN A O 1
ATOM 680 N N . ALA A 1 87 ? 13.568 19.860 29.227 1.00 81.75 87 ALA A N 1
ATOM 681 C CA . ALA A 1 87 ? 13.311 18.887 30.290 1.00 81.75 87 ALA A CA 1
ATOM 682 C C . ALA A 1 87 ? 12.014 19.216 31.048 1.00 81.75 87 ALA A C 1
ATOM 684 O O . ALA A 1 87 ? 11.241 18.317 31.376 1.00 81.75 87 ALA A O 1
ATOM 685 N N . THR A 1 88 ? 11.742 20.507 31.265 1.00 90.31 88 THR A N 1
ATOM 686 C CA . THR A 1 88 ? 10.492 20.956 31.895 1.00 90.31 88 THR A CA 1
ATOM 687 C C . THR A 1 88 ? 9.285 20.699 31.000 1.00 90.31 88 THR A C 1
ATOM 689 O O . THR A 1 88 ? 8.256 20.241 31.484 1.00 90.31 88 THR A O 1
ATOM 692 N N . LEU A 1 89 ? 9.411 20.911 29.689 1.00 87.06 89 LEU A N 1
ATOM 693 C CA . LEU A 1 89 ? 8.374 20.582 28.715 1.00 87.06 89 LEU A CA 1
ATOM 694 C C . LEU A 1 89 ? 8.060 19.083 28.724 1.00 87.06 89 LEU A C 1
ATOM 696 O O . LEU A 1 89 ? 6.891 18.706 28.707 1.00 87.06 89 LEU A O 1
ATOM 700 N N . GLN A 1 90 ? 9.085 18.230 28.777 1.00 83.75 90 GLN A N 1
ATOM 701 C CA . GLN A 1 90 ? 8.900 16.782 28.846 1.00 83.75 90 GLN A CA 1
ATOM 702 C C . GLN A 1 90 ? 8.172 16.363 30.128 1.00 83.75 90 GLN A C 1
ATOM 704 O O . GLN A 1 90 ? 7.215 15.592 30.054 1.00 83.75 90 GLN A O 1
ATOM 709 N N . LEU A 1 91 ? 8.579 16.912 31.278 1.00 90.31 91 LEU A N 1
ATOM 710 C CA . LEU A 1 91 ? 7.895 16.687 32.549 1.00 90.31 91 LEU A CA 1
ATOM 711 C C . LEU A 1 91 ? 6.430 17.127 32.458 1.00 90.31 91 LEU A C 1
ATOM 713 O O . LEU A 1 91 ? 5.528 16.355 32.756 1.00 90.31 91 LEU A O 1
ATOM 717 N N . VAL A 1 92 ? 6.172 18.361 32.026 1.00 91.88 92 VAL A N 1
ATOM 718 C CA . VAL A 1 92 ? 4.815 18.911 31.981 1.00 91.88 92 VAL A CA 1
ATOM 719 C C . VAL A 1 92 ? 3.910 18.119 31.026 1.00 91.88 92 VAL A C 1
ATOM 721 O O . VAL A 1 92 ? 2.754 17.884 31.371 1.00 91.88 92 VAL A O 1
ATOM 724 N N . LYS A 1 93 ? 4.430 17.619 29.895 1.00 85.31 93 LYS A N 1
ATOM 725 C CA . LYS A 1 93 ? 3.709 16.694 28.997 1.00 85.31 93 LYS A CA 1
ATOM 726 C C . LYS A 1 93 ? 3.314 15.390 29.697 1.00 85.31 93 LYS A C 1
ATOM 728 O O . LYS A 1 93 ? 2.177 14.941 29.565 1.00 85.31 93 LYS A O 1
ATOM 733 N N . GLU A 1 94 ? 4.235 14.784 30.447 1.00 90.44 94 GLU A N 1
ATOM 734 C CA . GLU A 1 94 ? 3.962 13.563 31.217 1.00 90.44 94 GLU A CA 1
ATOM 735 C C . GLU A 1 94 ? 2.881 13.805 32.284 1.00 90.44 94 GLU A C 1
ATOM 737 O O . GLU A 1 94 ? 1.937 13.022 32.419 1.00 90.44 94 GLU A O 1
ATOM 742 N N . LEU A 1 95 ? 2.977 14.926 33.003 1.00 91.62 95 LEU A N 1
ATOM 743 C CA . LEU A 1 95 ? 2.020 15.303 34.041 1.00 91.62 95 LEU A CA 1
ATOM 744 C C . LEU A 1 95 ? 0.637 15.633 33.462 1.00 91.62 95 LEU A C 1
ATOM 746 O O . LEU A 1 95 ? -0.372 15.223 34.035 1.00 91.62 95 LEU A O 1
ATOM 750 N N . ASP A 1 96 ? 0.559 16.312 32.318 1.00 88.56 96 ASP A N 1
ATOM 751 C CA . ASP A 1 96 ? -0.712 16.615 31.652 1.00 88.56 96 ASP A CA 1
ATOM 752 C C . ASP A 1 96 ? -1.434 15.347 31.164 1.00 88.56 96 ASP A C 1
ATOM 754 O O . ASP A 1 96 ? -2.647 15.199 31.353 1.00 88.56 96 ASP A O 1
ATOM 758 N N . ALA A 1 97 ? -0.686 14.369 30.643 1.00 82.62 97 ALA A N 1
ATOM 759 C CA . ALA A 1 97 ? -1.233 13.065 30.271 1.00 82.62 97 ALA A CA 1
ATOM 760 C C . ALA A 1 97 ? -1.818 12.312 31.482 1.00 82.62 97 ALA A C 1
ATOM 762 O O . ALA A 1 97 ? -2.842 11.630 31.366 1.00 82.62 97 ALA A O 1
ATOM 763 N N . LEU A 1 98 ? -1.193 12.441 32.656 1.00 86.69 98 LEU A N 1
ATOM 764 C CA . LEU A 1 98 ? -1.692 11.872 33.909 1.00 86.69 98 LEU A CA 1
ATOM 765 C C . LEU A 1 98 ? -2.945 12.613 34.401 1.00 86.69 98 LEU A C 1
ATOM 767 O O . LEU A 1 98 ? -3.950 11.964 34.708 1.00 86.69 98 LEU A O 1
ATOM 771 N N . LEU A 1 99 ? -2.924 13.949 34.420 1.00 86.81 99 LEU A N 1
ATOM 772 C CA . LEU A 1 99 ? -4.060 14.787 34.830 1.00 86.81 99 LEU A CA 1
ATOM 773 C C . LEU A 1 99 ? -5.302 14.494 33.997 1.00 86.81 99 LEU A C 1
ATOM 775 O O . LEU A 1 99 ? -6.401 14.352 34.528 1.00 86.81 99 LEU A O 1
ATOM 779 N N . SER A 1 100 ? -5.130 14.313 32.699 1.00 81.62 100 SER A N 1
ATOM 780 C CA . SER A 1 100 ? -6.233 14.048 31.782 1.00 81.62 100 SER A CA 1
ATOM 781 C C . SER A 1 100 ? -6.836 12.647 31.905 1.00 81.62 100 SER A C 1
ATOM 783 O O . SER A 1 100 ? -7.955 12.406 31.464 1.00 81.62 100 SER A O 1
ATOM 785 N N . ARG A 1 101 ? -6.139 11.722 32.576 1.00 85.75 101 ARG A N 1
ATOM 786 C CA . ARG A 1 101 ? -6.689 10.428 33.024 1.00 85.75 101 ARG A CA 1
ATOM 787 C C . ARG A 1 101 ? -7.351 10.526 34.405 1.00 85.75 101 ARG A C 1
ATOM 789 O O . ARG A 1 101 ? -7.586 9.504 35.048 1.00 85.75 101 ARG A O 1
ATOM 796 N N . GLY A 1 102 ? -7.603 11.746 34.881 1.00 86.56 102 GLY A N 1
ATOM 797 C CA . GLY A 1 102 ? -8.195 12.030 36.184 1.00 86.56 102 GLY A CA 1
ATOM 798 C C . GLY A 1 102 ? -7.240 11.825 37.360 1.00 86.56 102 GLY A C 1
ATOM 799 O O . GLY A 1 102 ? -7.714 11.677 38.484 1.00 86.56 102 GLY A O 1
ATOM 800 N N . LYS A 1 103 ? -5.916 11.768 37.136 1.00 91.88 103 LYS A N 1
ATOM 801 C CA . LYS A 1 103 ? -4.945 11.641 38.234 1.00 91.88 103 LYS A CA 1
ATOM 802 C C . LYS A 1 103 ? -4.723 12.972 38.932 1.00 91.88 103 LYS A C 1
ATOM 804 O O . LYS A 1 103 ? -4.702 14.018 38.298 1.00 91.88 103 LYS A O 1
ATOM 809 N N . THR A 1 104 ? -4.490 12.907 40.232 1.00 94.38 104 THR A N 1
ATOM 810 C CA . THR A 1 104 ? -4.187 14.060 41.077 1.00 94.38 104 THR A CA 1
ATOM 811 C C . THR A 1 104 ? -2.686 14.133 41.351 1.00 94.38 104 THR A C 1
ATOM 813 O O . THR A 1 104 ? -2.092 13.138 41.779 1.00 94.38 104 THR A O 1
ATOM 816 N N . ILE A 1 105 ? -2.069 15.294 41.127 1.00 96.19 105 ILE A N 1
ATOM 817 C CA . ILE A 1 105 ? -0.611 15.479 41.191 1.00 96.19 105 ILE A CA 1
ATOM 818 C C . ILE A 1 105 ? -0.239 16.463 42.302 1.00 96.19 105 ILE A C 1
ATOM 820 O O . ILE A 1 105 ? -0.755 17.577 42.340 1.00 96.19 105 ILE A O 1
ATOM 824 N N . GLY A 1 106 ? 0.669 16.063 43.191 1.00 94.88 106 GLY A N 1
ATOM 825 C CA . GLY A 1 106 ? 1.219 16.901 44.254 1.00 94.88 106 GLY A CA 1
ATOM 826 C C . GLY A 1 106 ? 2.683 17.260 44.004 1.00 94.88 106 GLY A C 1
ATOM 827 O O . GLY A 1 106 ? 3.491 16.375 43.737 1.00 94.88 106 GLY A O 1
ATOM 828 N N . PHE A 1 107 ? 3.037 18.539 44.128 1.00 94.44 107 PHE A N 1
ATOM 829 C CA . PHE A 1 107 ? 4.408 19.043 43.986 1.00 94.44 107 PHE A CA 1
ATOM 830 C C . PHE A 1 107 ? 4.971 19.465 45.341 1.00 94.44 107 PHE A C 1
ATOM 832 O O . PHE A 1 107 ? 4.348 20.280 46.025 1.00 94.44 107 PHE A O 1
ATOM 839 N N . HIS A 1 108 ? 6.172 19.017 45.708 1.00 88.81 108 HIS A N 1
ATOM 840 C CA . HIS A 1 108 ? 6.834 19.465 46.939 1.00 88.81 108 HIS A CA 1
ATOM 841 C C . HIS A 1 108 ? 8.326 19.755 46.746 1.00 88.81 108 HIS A C 1
ATOM 843 O O . HIS A 1 108 ? 8.993 19.232 45.858 1.00 88.81 108 HIS A O 1
ATOM 849 N N . CYS A 1 109 ? 8.841 20.634 47.603 1.00 84.38 109 CYS A N 1
ATOM 850 C CA . CYS A 1 109 ? 10.242 21.034 47.657 1.00 84.38 109 CYS A CA 1
ATOM 851 C C . CYS A 1 109 ? 10.605 21.446 49.091 1.00 84.38 109 CYS A C 1
ATOM 853 O O . CYS A 1 109 ? 9.777 21.395 50.012 1.00 84.38 109 CYS A O 1
ATOM 855 N N . ARG A 1 110 ? 11.841 21.912 49.299 1.00 70.81 110 ARG A N 1
ATOM 856 C CA . ARG A 1 110 ? 12.262 22.473 50.583 1.00 70.81 110 ARG A CA 1
ATOM 857 C C . ARG A 1 110 ? 11.431 23.725 50.894 1.00 70.81 110 ARG A C 1
ATOM 859 O O . ARG A 1 110 ? 11.412 24.682 50.133 1.00 70.81 110 ARG A O 1
ATOM 866 N N . GLY A 1 111 ? 10.700 23.691 52.008 1.00 60.75 111 GLY A N 1
ATOM 867 C CA . GLY A 1 111 ? 9.904 24.820 52.509 1.00 60.75 111 GLY A CA 1
ATOM 868 C C . GLY A 1 111 ? 8.603 25.116 51.753 1.00 60.75 111 GLY A C 1
ATOM 869 O O . GLY A 1 111 ? 7.896 26.030 52.155 1.00 60.75 111 GLY A O 1
ATOM 870 N N . GLY A 1 112 ? 8.265 24.366 50.696 1.00 55.00 112 GLY A N 1
ATOM 871 C CA . GLY A 1 112 ? 7.108 24.665 49.845 1.00 55.00 112 GLY A CA 1
ATOM 872 C C . GLY A 1 112 ? 7.198 26.017 49.128 1.00 55.00 112 GLY A C 1
ATOM 873 O O . GLY A 1 112 ? 6.165 26.518 48.698 1.00 55.00 112 GLY A O 1
ATOM 874 N N . LEU A 1 113 ? 8.390 26.619 49.032 1.00 56.06 113 LEU A N 1
ATOM 875 C CA . LEU A 1 113 ? 8.626 27.971 48.519 1.00 56.06 113 LEU A CA 1
ATOM 876 C C . LEU A 1 113 ? 9.303 27.934 47.139 1.00 56.06 113 LEU A C 1
ATOM 878 O O . LEU A 1 113 ? 10.186 27.118 46.870 1.00 56.06 113 LEU A O 1
ATOM 882 N N . GLY A 1 114 ? 8.845 28.815 46.251 1.00 69.81 114 GLY A N 1
ATOM 883 C CA . GLY A 1 114 ? 9.433 29.140 44.950 1.00 69.81 114 GLY A CA 1
ATOM 884 C C . GLY A 1 114 ? 9.236 28.117 43.826 1.00 69.81 114 GLY A C 1
ATOM 885 O O . GLY A 1 114 ? 8.664 28.458 42.793 1.00 69.81 114 GLY A O 1
ATOM 886 N N . ARG A 1 115 ? 9.707 26.868 43.985 1.00 85.12 115 ARG A N 1
ATOM 887 C CA . ARG A 1 115 ? 9.856 25.940 42.836 1.00 85.12 115 ARG A CA 1
ATOM 888 C C . ARG A 1 115 ? 8.639 25.048 42.570 1.00 85.12 115 ARG A C 1
ATOM 890 O O . ARG A 1 115 ? 8.234 24.917 41.418 1.00 85.12 115 ARG A O 1
ATOM 897 N N . SER A 1 116 ? 8.001 24.491 43.604 1.00 90.06 116 SER A N 1
ATOM 898 C CA . SER A 1 116 ? 6.735 23.747 43.430 1.00 90.06 116 SER A CA 1
ATOM 899 C C . SER A 1 116 ? 5.626 24.595 42.800 1.00 90.06 116 SER A C 1
ATOM 901 O O . SER A 1 116 ? 4.980 24.121 41.867 1.00 90.06 116 SER A O 1
ATOM 903 N N . PRO A 1 117 ? 5.420 25.855 43.235 1.00 90.50 117 PRO A N 1
ATOM 904 C CA . PRO A 1 117 ? 4.462 26.757 42.603 1.00 90.50 117 PRO A CA 1
ATOM 905 C C . PRO A 1 117 ? 4.828 27.100 41.153 1.00 90.50 117 PRO A C 1
ATOM 907 O O . PRO A 1 117 ? 3.937 27.200 40.311 1.00 90.50 117 PRO A O 1
ATOM 910 N N . LEU A 1 118 ? 6.123 27.252 40.846 1.00 91.62 118 LEU A N 1
ATOM 911 C CA . LEU A 1 118 ? 6.597 27.510 39.486 1.00 91.62 118 LEU A CA 1
ATOM 912 C C . LEU A 1 118 ? 6.265 26.340 38.550 1.00 91.62 118 LEU A C 1
ATOM 914 O O . LEU A 1 118 ? 5.646 26.5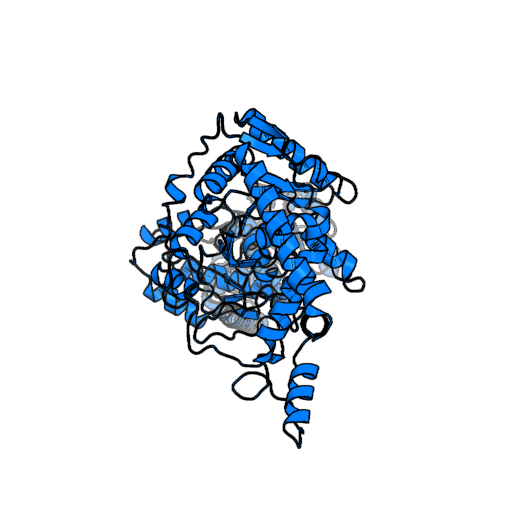63 37.515 1.00 91.62 118 LEU A O 1
ATOM 918 N N . ILE A 1 119 ? 6.586 25.099 38.933 1.00 93.12 119 ILE A N 1
ATOM 919 C CA . ILE A 1 119 ? 6.268 23.915 38.116 1.00 93.12 119 ILE A CA 1
ATOM 920 C C . ILE A 1 119 ? 4.755 23.700 37.999 1.00 93.12 119 ILE A C 1
ATOM 922 O O . ILE A 1 119 ? 4.267 23.415 36.906 1.00 93.12 119 ILE A O 1
ATOM 926 N N . ALA A 1 120 ? 3.991 23.908 39.077 1.00 92.88 120 ALA A N 1
ATOM 927 C CA . ALA A 1 120 ? 2.530 23.881 39.007 1.00 92.88 120 ALA A CA 1
ATOM 928 C C . ALA A 1 120 ? 1.991 24.921 38.004 1.00 92.88 120 ALA A C 1
ATOM 930 O O . ALA A 1 120 ? 1.083 24.619 37.230 1.00 92.88 120 ALA A O 1
ATOM 931 N N . SER A 1 121 ? 2.597 26.112 37.954 1.00 93.31 121 SER A N 1
ATOM 932 C CA . SER A 1 121 ? 2.255 27.148 36.973 1.00 93.31 121 SER A CA 1
ATOM 933 C C . SER A 1 121 ? 2.621 26.722 35.549 1.00 93.31 121 SER A C 1
ATOM 935 O O . SER A 1 121 ? 1.821 26.924 34.646 1.00 93.31 121 SER A O 1
ATOM 937 N N . CYS A 1 122 ? 3.765 26.066 35.330 1.00 93.12 122 CYS A N 1
ATOM 938 C CA . CYS A 1 122 ? 4.143 25.525 34.017 1.00 93.12 122 CYS A CA 1
ATOM 939 C C . CYS A 1 122 ? 3.134 24.493 33.489 1.00 93.12 122 CYS A C 1
ATOM 941 O O . CYS A 1 122 ? 2.838 24.481 32.295 1.00 93.12 122 CYS A O 1
ATOM 943 N N . VAL A 1 123 ? 2.568 23.658 34.370 1.00 92.00 123 VAL A N 1
ATOM 944 C CA . VAL A 1 123 ? 1.494 22.718 34.004 1.00 92.00 123 VAL A CA 1
ATOM 945 C C . VAL A 1 123 ? 0.231 23.455 33.557 1.00 92.00 123 VAL A C 1
ATOM 947 O O . VAL A 1 123 ? -0.400 23.063 32.575 1.00 92.00 123 VAL A O 1
ATOM 950 N N . LEU A 1 124 ? -0.125 24.550 34.233 1.00 90.06 124 LEU A N 1
ATOM 951 C CA . LEU A 1 124 ? -1.246 25.399 33.824 1.00 90.06 124 LEU A CA 1
ATOM 952 C C . LEU A 1 124 ? -0.975 26.119 32.496 1.00 90.06 124 LEU A C 1
ATOM 954 O O . LEU A 1 124 ? -1.867 26.154 31.653 1.00 90.06 124 LEU A O 1
ATOM 958 N N . MET A 1 125 ? 0.248 26.608 32.269 1.00 91.12 125 MET A N 1
ATOM 959 C CA . MET A 1 125 ? 0.639 27.249 31.006 1.00 91.12 125 MET A CA 1
ATOM 960 C C . MET A 1 125 ? 0.514 26.291 29.819 1.00 91.12 125 MET A C 1
ATOM 962 O O . MET A 1 125 ? 0.018 26.663 28.761 1.00 91.12 125 MET A O 1
ATOM 966 N N . PHE A 1 126 ? 0.903 25.027 30.008 1.00 87.00 126 PHE A N 1
ATOM 967 C CA . PHE A 1 126 ? 0.723 23.979 29.001 1.00 87.00 126 PHE A CA 1
ATOM 968 C C . PHE A 1 126 ? -0.755 23.655 28.729 1.00 87.00 126 PHE A C 1
ATOM 970 O O . PHE A 1 126 ? -1.102 23.172 27.657 1.00 87.00 126 PHE A O 1
ATOM 977 N N . SER A 1 127 ? -1.637 23.971 29.679 1.00 78.12 127 SER A N 1
ATOM 978 C CA . SER A 1 127 ? -3.088 23.780 29.588 1.00 78.12 127 SER A CA 1
ATOM 979 C C . SER A 1 127 ? -3.818 24.990 28.983 1.00 78.12 127 SER A C 1
ATOM 981 O O . SER A 1 127 ? -4.991 25.203 29.291 1.00 78.12 127 SER A O 1
ATOM 983 N N . ASP A 1 128 ? -3.121 25.777 28.158 1.00 73.81 128 ASP A N 1
ATOM 984 C CA . ASP A 1 128 ? -3.624 26.961 27.445 1.00 73.81 128 ASP A CA 1
ATOM 985 C C . ASP A 1 128 ? -3.989 28.161 28.345 1.00 73.81 128 ASP A C 1
ATOM 987 O O . ASP A 1 128 ? -4.904 28.933 28.060 1.00 73.81 128 ASP A O 1
ATOM 991 N N . LYS A 1 129 ? -3.267 28.337 29.460 1.00 79.31 129 LYS A N 1
ATOM 992 C CA . LYS A 1 129 ? -3.332 29.559 30.281 1.00 79.31 129 LYS A CA 1
ATOM 993 C C . LYS A 1 129 ? -2.131 30.453 30.017 1.00 79.31 129 LYS A C 1
ATOM 995 O O . LYS A 1 129 ? -1.021 29.969 29.802 1.00 79.31 129 LYS A O 1
ATOM 1000 N N . SER A 1 130 ? -2.316 31.771 30.098 1.00 87.00 130 SER A N 1
ATOM 1001 C CA . SER A 1 130 ? -1.168 32.683 30.043 1.00 87.00 130 SER A CA 1
ATOM 1002 C C . SER A 1 130 ? -0.250 32.477 31.251 1.00 87.00 130 SER A C 1
ATOM 1004 O O . SER A 1 130 ? -0.655 31.911 32.277 1.00 87.00 130 SER A O 1
ATOM 1006 N N . ALA A 1 131 ? 0.995 32.951 31.148 1.00 88.94 131 ALA A N 1
ATOM 1007 C CA . ALA A 1 131 ? 1.915 32.924 32.278 1.00 88.94 131 ALA A CA 1
ATOM 1008 C C . ALA A 1 131 ? 1.324 33.683 33.475 1.00 88.94 131 ALA A C 1
ATOM 1010 O O . ALA A 1 131 ? 1.304 33.162 34.588 1.00 88.94 131 ALA A O 1
ATOM 1011 N N . GLU A 1 132 ? 0.764 34.871 33.231 1.00 90.69 132 GLU A N 1
ATOM 1012 C CA . GLU A 1 132 ? 0.132 35.708 34.251 1.00 90.69 132 GLU A CA 1
ATOM 1013 C C . GLU A 1 132 ? -1.058 35.016 34.925 1.00 90.69 132 GLU A C 1
ATOM 1015 O O . GLU A 1 132 ? -1.153 35.025 36.151 1.00 90.69 132 GLU A O 1
ATOM 1020 N N . GLU A 1 133 ? -1.947 34.385 34.153 1.00 89.69 133 GLU A N 1
ATOM 1021 C CA . GLU A 1 133 ? -3.112 33.684 34.703 1.00 89.69 133 GLU A CA 1
ATOM 1022 C C . GLU A 1 133 ? -2.689 32.457 35.521 1.00 89.69 133 GLU A C 1
ATOM 1024 O O . GLU A 1 133 ? -3.202 32.222 36.615 1.00 89.69 133 GLU A O 1
ATOM 1029 N N . SER A 1 134 ? -1.716 31.698 35.015 1.00 91.81 134 SER A N 1
ATOM 1030 C CA . SER A 1 134 ? -1.176 30.518 35.695 1.00 91.81 134 SER A CA 1
ATOM 1031 C C . SER A 1 134 ? -0.559 30.888 37.040 1.00 91.81 134 SER A C 1
ATOM 1033 O O . SER A 1 134 ? -0.860 30.265 38.057 1.00 91.81 134 SER A O 1
ATOM 1035 N N . PHE A 1 135 ? 0.260 31.938 37.061 1.00 93.31 135 PHE A N 1
ATOM 1036 C CA . PHE A 1 135 ? 0.860 32.456 38.282 1.00 93.31 135 PHE A CA 1
ATOM 1037 C C . PHE A 1 135 ? -0.184 32.949 39.280 1.00 93.31 135 PHE A C 1
ATOM 1039 O O . PHE A 1 135 ? -0.086 32.626 40.465 1.00 93.31 135 PHE A O 1
ATOM 1046 N N . GLN A 1 136 ? -1.210 33.663 38.810 1.00 92.19 136 GLN A N 1
ATOM 1047 C CA . GLN A 1 136 ? -2.276 34.161 39.673 1.00 92.19 136 GLN A CA 1
ATOM 1048 C C . GLN A 1 136 ? -3.053 33.016 40.333 1.00 92.19 136 GLN A C 1
ATOM 1050 O O . GLN A 1 136 ? -3.238 33.036 41.544 1.00 92.19 136 GLN A O 1
ATOM 1055 N N . LEU A 1 137 ? -3.428 31.976 39.582 1.00 90.81 137 LEU A N 1
ATOM 1056 C CA . LEU A 1 137 ? -4.164 30.825 40.123 1.00 90.81 137 LEU A CA 1
ATOM 1057 C C . LEU A 1 137 ? -3.387 30.092 41.221 1.00 90.81 137 LEU A C 1
ATOM 1059 O O . LEU A 1 137 ? -3.949 29.715 42.251 1.00 90.81 137 LEU A O 1
ATOM 1063 N N . VAL A 1 138 ? -2.084 29.894 41.016 1.00 91.19 138 VAL A N 1
ATOM 1064 C CA . VAL A 1 138 ? -1.230 29.249 42.021 1.00 91.19 138 VAL A CA 1
ATOM 1065 C C . VAL A 1 138 ? -0.989 30.176 43.216 1.00 91.19 138 VAL A C 1
ATOM 1067 O O . VAL A 1 138 ? -0.915 29.705 44.354 1.00 91.19 138 VAL A O 1
ATOM 1070 N N . SER A 1 139 ? -0.900 31.488 42.980 1.00 91.12 139 SER A N 1
ATOM 1071 C CA . SER A 1 139 ? -0.784 32.494 44.035 1.00 91.12 139 SER A CA 1
ATOM 1072 C C . SER A 1 139 ? -2.030 32.530 44.924 1.00 91.12 139 SER A C 1
ATOM 1074 O O . SER A 1 139 ? -1.901 32.452 46.147 1.00 91.12 139 SER A O 1
ATOM 1076 N N . ASP A 1 140 ? -3.222 32.534 44.323 1.00 90.56 140 ASP A N 1
ATOM 1077 C CA . ASP A 1 140 ? -4.513 32.528 45.017 1.00 90.56 140 ASP A CA 1
ATOM 1078 C C . ASP A 1 140 ? -4.694 31.258 45.857 1.00 90.56 140 ASP A C 1
ATOM 1080 O O . ASP A 1 140 ? -5.110 31.327 47.014 1.00 90.56 140 ASP A O 1
ATOM 1084 N N . ALA A 1 141 ? -4.308 30.099 45.314 1.00 88.31 141 ALA A N 1
ATOM 1085 C CA . ALA A 1 141 ? -4.373 28.820 46.020 1.00 88.31 141 ALA A CA 1
ATOM 1086 C C . ALA A 1 141 ? -3.461 28.761 47.260 1.00 88.31 141 ALA A C 1
ATOM 1088 O O . ALA A 1 141 ? -3.779 28.081 48.239 1.00 88.31 141 ALA A O 1
ATOM 1089 N N . ARG A 1 142 ? -2.313 29.451 47.228 1.00 86.88 142 ARG A N 1
ATOM 1090 C CA . ARG A 1 142 ? -1.317 29.435 48.315 1.00 86.88 142 ARG A CA 1
ATOM 1091 C C . ARG A 1 142 ? -1.428 30.609 49.284 1.00 86.88 142 ARG A C 1
ATOM 1093 O O . ARG A 1 142 ? -0.920 30.508 50.398 1.00 86.88 142 ARG A O 1
ATOM 1100 N N . GLY A 1 143 ? -2.029 31.721 48.867 1.00 85.19 143 GLY A N 1
ATOM 1101 C CA . GLY A 1 143 ? -1.999 32.984 49.610 1.00 85.19 143 GLY A CA 1
ATOM 1102 C C . GLY A 1 143 ? -0.611 33.642 49.655 1.00 85.19 143 GLY A C 1
ATOM 1103 O O . GLY A 1 143 ? -0.335 34.421 50.565 1.00 85.19 143 GLY A O 1
ATOM 1104 N N . LEU A 1 144 ? 0.275 33.314 48.707 1.00 85.62 144 LEU A N 1
ATOM 1105 C CA . LEU A 1 144 ? 1.638 33.850 48.584 1.00 85.62 144 LEU A CA 1
ATOM 1106 C C . LEU A 1 144 ? 1.919 34.240 47.128 1.00 85.62 144 LEU A C 1
ATOM 1108 O O . LEU A 1 144 ? 1.385 33.586 46.229 1.00 85.62 144 LEU A O 1
ATOM 1112 N N . PRO A 1 145 ? 2.749 35.267 46.865 1.00 86.31 145 PRO A N 1
ATOM 1113 C CA . PRO A 1 145 ? 3.070 35.677 45.501 1.00 86.31 145 PRO A CA 1
ATOM 1114 C C . PRO A 1 145 ? 3.773 34.549 44.741 1.00 86.31 145 PRO A C 1
ATOM 1116 O O . PRO A 1 145 ? 4.658 33.887 45.276 1.00 86.31 145 PRO A O 1
ATOM 1119 N N . VAL A 1 146 ? 3.377 34.341 43.487 1.00 88.31 146 VAL A N 1
ATOM 1120 C CA . VAL A 1 146 ? 4.028 33.419 42.551 1.00 88.31 146 VAL A CA 1
ATOM 1121 C C . VAL A 1 146 ? 4.217 34.171 41.229 1.00 88.31 146 VAL A C 1
ATOM 1123 O O . VAL A 1 146 ? 3.261 34.791 40.772 1.00 88.31 146 VAL A O 1
ATOM 1126 N N . PRO A 1 147 ? 5.406 34.135 40.603 1.00 88.50 147 PRO A N 1
ATOM 1127 C CA . PRO A 1 147 ? 6.660 33.581 41.116 1.00 88.50 147 PRO A CA 1
ATOM 1128 C C . PRO A 1 147 ? 7.243 34.407 42.266 1.00 88.50 147 PRO A C 1
ATOM 1130 O O . PRO A 1 147 ? 6.922 35.581 42.431 1.00 88.50 147 PRO A O 1
ATOM 1133 N N . GLU A 1 148 ? 8.108 33.790 43.069 1.00 84.62 148 GLU A N 1
ATOM 1134 C CA . GLU A 1 148 ? 8.643 34.412 44.289 1.00 84.62 148 GLU A CA 1
ATOM 1135 C C . GLU A 1 148 ? 9.929 35.218 44.024 1.00 84.62 148 GLU A C 1
ATOM 1137 O O . GLU A 1 148 ? 10.292 36.082 44.824 1.00 84.62 148 GLU A O 1
ATOM 1142 N N . THR A 1 149 ? 10.611 34.985 42.893 1.00 85.81 149 THR A N 1
ATOM 1143 C CA . THR A 1 149 ? 11.819 35.729 42.493 1.00 85.81 149 THR A CA 1
ATOM 1144 C C . THR A 1 149 ? 11.715 36.296 41.070 1.00 85.81 149 THR A C 1
ATOM 1146 O O . THR A 1 149 ? 11.033 35.715 40.220 1.00 85.81 149 THR A O 1
ATOM 1149 N N . PRO A 1 150 ? 12.433 37.397 40.756 1.00 85.19 150 PRO A N 1
ATOM 1150 C CA . PRO A 1 150 ? 12.501 37.927 39.393 1.00 85.19 150 PRO A CA 1
ATOM 1151 C C . PRO A 1 150 ? 13.000 36.903 38.366 1.00 85.19 150 PRO A C 1
ATOM 1153 O O . PRO A 1 150 ? 12.451 36.831 37.272 1.00 85.19 150 PRO A O 1
ATOM 1156 N N . GLY A 1 151 ? 13.979 36.066 38.736 1.00 85.31 151 GLY A N 1
ATOM 1157 C CA . GLY A 1 151 ? 14.510 35.023 37.853 1.00 85.31 151 GLY A CA 1
ATOM 1158 C C . GLY A 1 151 ? 13.470 33.958 37.496 1.00 85.31 151 GLY A C 1
ATOM 1159 O O . GLY A 1 151 ? 13.410 33.518 36.355 1.00 85.31 151 GLY A O 1
ATOM 1160 N N . GLN A 1 152 ? 12.587 33.593 38.431 1.00 88.38 152 GLN A N 1
ATOM 1161 C CA . GLN A 1 152 ? 11.477 32.678 38.147 1.00 88.38 152 GLN A CA 1
ATOM 1162 C C . GLN A 1 152 ? 10.398 33.321 37.270 1.00 88.38 152 GLN A C 1
ATOM 1164 O O . GLN A 1 152 ? 9.820 32.644 36.420 1.00 88.38 152 GLN A O 1
ATOM 1169 N N . ALA A 1 153 ? 10.138 34.619 37.452 1.00 88.62 153 ALA A N 1
ATOM 1170 C CA . ALA A 1 153 ? 9.214 35.369 36.605 1.00 88.62 153 ALA A CA 1
ATOM 1171 C C . ALA A 1 153 ? 9.713 35.481 35.163 1.00 88.62 153 ALA A C 1
ATOM 1173 O O . ALA A 1 153 ? 8.941 35.247 34.236 1.00 88.62 153 ALA A O 1
ATOM 1174 N N . GLU A 1 154 ? 10.993 35.794 34.972 1.00 89.69 154 GLU A N 1
ATOM 1175 C CA . GLU A 1 154 ? 11.619 35.846 33.650 1.00 89.69 154 GLU A CA 1
ATOM 1176 C C . GLU A 1 154 ? 11.636 34.464 32.989 1.00 89.69 154 GLU A C 1
ATOM 1178 O O . GLU A 1 154 ? 11.156 34.310 31.867 1.00 89.69 154 GLU A O 1
ATOM 1183 N N . TRP A 1 155 ? 12.087 33.440 33.716 1.00 91.56 155 TRP A N 1
ATOM 1184 C CA . TRP A 1 155 ? 12.159 32.078 33.194 1.00 91.56 155 TRP A CA 1
ATOM 1185 C C . TRP A 1 155 ? 10.783 31.520 32.826 1.00 91.56 155 TRP A C 1
ATOM 1187 O O . TRP A 1 155 ? 10.616 30.966 31.746 1.00 91.56 155 TRP A O 1
ATOM 1197 N N . GLY A 1 156 ? 9.770 31.693 33.681 1.00 89.69 156 GLY A N 1
ATOM 1198 C CA . GLY A 1 156 ? 8.428 31.184 33.399 1.00 89.69 156 GLY A CA 1
ATOM 1199 C C . GLY A 1 156 ? 7.740 31.907 32.237 1.00 89.69 156 GLY A C 1
ATOM 1200 O O . GLY A 1 156 ? 7.009 31.270 31.483 1.00 89.69 156 GLY A O 1
ATOM 1201 N N . LYS A 1 157 ? 8.016 33.204 32.029 1.00 89.31 157 LYS A N 1
ATOM 1202 C CA . LYS A 1 157 ? 7.574 33.928 30.825 1.00 89.31 157 LYS A CA 1
ATOM 1203 C C . LYS A 1 157 ? 8.274 33.413 29.572 1.00 89.31 157 LYS A C 1
ATOM 1205 O O . LYS A 1 157 ? 7.594 33.102 28.601 1.00 89.31 157 LYS A O 1
ATOM 1210 N N . SER A 1 158 ? 9.595 33.242 29.624 1.00 88.19 158 SER A N 1
ATOM 1211 C CA . SER A 1 158 ? 10.364 32.657 28.520 1.00 88.19 158 SER A CA 1
ATOM 1212 C C . SER A 1 158 ? 9.875 31.244 28.184 1.00 88.19 158 SER A C 1
ATOM 1214 O O . SER A 1 158 ? 9.698 30.915 27.017 1.00 88.19 158 SER A O 1
ATOM 1216 N N . PHE A 1 159 ? 9.574 30.422 29.194 1.00 89.69 159 PHE A N 1
ATOM 1217 C CA . PHE A 1 159 ? 8.987 29.096 29.008 1.00 89.69 159 PHE A CA 1
ATOM 1218 C C . PHE A 1 159 ? 7.592 29.165 28.367 1.00 89.69 159 PHE A C 1
ATOM 1220 O O . PHE A 1 159 ? 7.295 28.372 27.480 1.00 89.69 159 PHE A O 1
ATOM 1227 N N . ALA A 1 160 ? 6.740 30.120 28.754 1.00 87.44 160 ALA A N 1
ATOM 1228 C CA . ALA A 1 160 ? 5.430 30.322 28.129 1.00 87.44 160 ALA A CA 1
ATOM 1229 C C . ALA A 1 160 ? 5.526 30.805 26.669 1.00 87.44 160 ALA A C 1
ATOM 1231 O O . ALA A 1 160 ? 4.703 30.427 25.837 1.00 87.44 160 ALA A O 1
ATOM 1232 N N . GLU A 1 161 ? 6.534 31.608 26.327 1.00 82.94 161 GLU A N 1
ATOM 1233 C CA . GLU A 1 161 ? 6.817 32.030 24.948 1.00 82.94 161 GLU A CA 1
ATOM 1234 C C . GLU A 1 161 ? 7.364 30.874 24.094 1.00 82.94 161 GLU A C 1
ATOM 1236 O O . GLU A 1 161 ? 6.947 30.686 22.945 1.00 82.94 161 GLU A O 1
ATOM 1241 N N . GLU A 1 162 ? 8.247 30.050 24.661 1.00 81.12 162 GLU A N 1
ATOM 1242 C CA . GLU A 1 162 ? 8.706 28.796 24.055 1.00 81.12 162 GLU A CA 1
ATOM 1243 C C . GLU A 1 162 ? 7.547 27.813 23.867 1.00 81.12 162 GLU A C 1
ATOM 1245 O O . GLU A 1 162 ? 7.424 27.206 22.804 1.00 81.12 162 GLU A O 1
ATOM 1250 N N . LEU A 1 163 ? 6.638 27.708 24.842 1.00 77.19 163 LEU A N 1
ATOM 1251 C CA . LEU A 1 163 ? 5.383 26.978 24.691 1.00 77.19 163 LEU A CA 1
ATOM 1252 C C . LEU A 1 163 ? 4.556 27.578 23.560 1.00 77.19 163 LEU A C 1
ATOM 1254 O O . LEU A 1 163 ? 4.168 26.845 22.671 1.00 77.19 163 LEU A O 1
ATOM 1258 N N . GLY A 1 164 ? 4.338 28.891 23.506 1.00 62.50 164 GLY A N 1
ATOM 1259 C CA . GLY A 1 164 ? 3.550 29.533 22.450 1.00 62.50 164 GLY A CA 1
ATOM 1260 C C . GLY A 1 164 ? 4.140 29.380 21.041 1.00 62.50 164 GLY A C 1
ATOM 1261 O O . GLY A 1 164 ? 3.389 29.291 20.071 1.00 62.50 164 GLY A O 1
ATOM 1262 N N . SER A 1 165 ? 5.465 29.315 20.901 1.00 55.06 165 SER A N 1
ATOM 1263 C CA . SER A 1 165 ? 6.148 29.067 19.620 1.00 55.06 165 SER A CA 1
ATOM 1264 C C . SER A 1 165 ? 6.185 27.578 19.249 1.00 55.06 165 SER A C 1
ATOM 1266 O O . SER A 1 165 ? 5.972 27.235 18.087 1.00 55.06 165 SER A O 1
ATOM 1268 N N . THR A 1 166 ? 6.333 26.690 20.235 1.00 48.22 166 THR A N 1
ATOM 1269 C CA . THR A 1 166 ? 6.273 25.228 20.068 1.00 48.22 166 THR A CA 1
ATOM 1270 C C . THR A 1 166 ? 4.838 24.731 19.857 1.00 48.22 166 THR A C 1
ATOM 1272 O O . THR A 1 166 ? 4.630 23.790 19.104 1.00 48.22 166 THR A O 1
ATOM 1275 N N . VAL A 1 167 ? 3.837 25.383 20.454 1.00 42.97 167 VAL A N 1
ATOM 1276 C CA . VAL A 1 167 ? 2.391 25.130 20.307 1.00 42.97 167 VAL A CA 1
ATOM 1277 C C . VAL A 1 167 ? 1.853 25.758 19.021 1.00 42.97 167 VAL A C 1
ATOM 1279 O O . VAL A 1 167 ? 0.902 25.232 18.470 1.00 42.97 167 VAL A O 1
ATOM 1282 N N . ARG A 1 168 ? 2.480 26.803 18.455 1.00 37.25 168 ARG A N 1
ATOM 1283 C CA . ARG A 1 168 ? 2.169 27.270 17.083 1.00 37.25 168 ARG A CA 1
ATOM 1284 C C . ARG A 1 168 ? 2.743 26.376 15.980 1.00 37.25 168 ARG A C 1
ATOM 1286 O O . ARG A 1 168 ? 2.231 26.419 14.868 1.00 37.25 168 ARG A O 1
ATOM 1293 N N . TYR A 1 169 ? 3.766 25.573 16.278 1.00 33.06 169 TYR A N 1
ATOM 1294 C CA . TYR A 1 169 ? 4.266 24.518 15.384 1.00 33.06 169 TYR A CA 1
ATOM 1295 C C . TYR A 1 169 ? 3.640 23.141 15.669 1.00 33.06 169 TYR A C 1
ATOM 1297 O O . TYR A 1 169 ? 3.549 22.324 14.763 1.00 33.06 169 TYR A O 1
ATOM 1305 N N . ASN A 1 170 ? 3.137 22.914 16.886 1.00 33.56 170 ASN A N 1
ATOM 1306 C CA . ASN A 1 170 ? 2.425 21.705 17.309 1.00 33.56 170 ASN A CA 1
ATOM 1307 C C . ASN A 1 170 ? 0.980 22.017 17.719 1.00 33.56 170 ASN A C 1
ATOM 1309 O O . ASN A 1 170 ? 0.507 21.509 18.736 1.00 33.56 170 ASN A O 1
ATOM 1313 N N . SER A 1 171 ? 0.270 22.864 16.966 1.00 33.28 171 SER A N 1
ATOM 1314 C CA . SER A 1 171 ? -1.124 23.232 17.255 1.00 33.28 171 SER A CA 1
ATOM 1315 C C . SER A 1 171 ? -2.090 22.102 16.896 1.00 33.28 171 SER A C 1
ATOM 1317 O O . SER A 1 171 ? -3.058 22.303 16.173 1.00 33.28 171 SER A O 1
ATOM 1319 N N . VAL A 1 172 ? -1.834 20.907 17.414 1.00 33.62 172 VAL A N 1
ATOM 1320 C CA . VAL A 1 172 ? -2.880 19.951 17.736 1.00 33.62 172 VAL A CA 1
ATOM 1321 C C . VAL A 1 172 ? -2.733 19.716 19.235 1.00 33.62 172 VAL A C 1
ATOM 1323 O O . VAL A 1 172 ? -1.711 19.169 19.657 1.00 33.62 172 VAL A O 1
ATOM 1326 N N . PRO A 1 173 ? -3.687 20.133 20.085 1.00 34.12 173 PRO A N 1
ATOM 1327 C CA . PRO A 1 173 ? -3.711 19.602 21.436 1.00 34.12 173 PRO A CA 1
ATOM 1328 C C . PRO A 1 173 ? -3.719 18.073 21.320 1.00 34.12 173 PRO A C 1
ATOM 1330 O O . PRO A 1 173 ? -4.546 17.507 20.609 1.00 34.12 173 PRO A O 1
ATOM 1333 N N . PHE A 1 174 ? -2.807 17.397 22.026 1.00 37.00 174 PHE A N 1
ATOM 1334 C CA . PHE A 1 174 ? -2.709 15.927 22.085 1.00 37.00 174 PHE A CA 1
ATOM 1335 C C . PHE A 1 174 ? -4.048 15.268 22.503 1.00 37.00 174 PHE A C 1
ATOM 1337 O O . PHE A 1 174 ? -4.266 14.068 22.332 1.00 37.00 174 PHE A O 1
ATOM 1344 N N . PHE A 1 175 ? -5.000 16.078 22.983 1.00 37.28 175 PHE A N 1
ATOM 1345 C CA . PHE A 1 175 ? -6.417 15.757 23.062 1.00 37.28 175 PHE A CA 1
ATOM 1346 C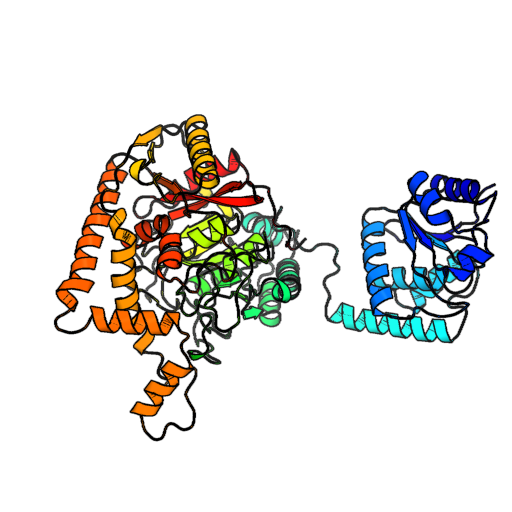 C . PHE A 1 175 ? -7.058 15.643 21.680 1.00 37.28 175 PHE A C 1
ATOM 1348 O O . PHE A 1 175 ? -7.748 16.538 21.193 1.00 37.28 175 PHE A O 1
ATOM 1355 N N . CYS A 1 176 ? -6.925 14.418 21.166 1.00 46.38 176 CYS A N 1
ATOM 1356 C CA . CYS A 1 176 ? -7.733 13.779 20.134 1.00 46.38 176 CYS A CA 1
ATOM 1357 C C . CYS A 1 176 ? -7.132 13.812 18.723 1.00 46.38 176 CYS A C 1
ATOM 1359 O O . CYS A 1 176 ? -7.815 14.185 17.765 1.00 46.38 176 CYS A O 1
ATOM 1361 N N . LEU A 1 177 ? -5.895 13.301 18.589 1.00 56.06 177 LEU A N 1
ATOM 1362 C CA . LEU A 1 177 ? -5.557 12.535 17.385 1.00 56.06 177 LEU A CA 1
ATOM 1363 C C . LEU A 1 177 ? -6.682 11.519 17.165 1.00 56.06 177 LEU A C 1
ATOM 1365 O O . LEU A 1 177 ? -7.089 10.809 18.093 1.00 56.06 177 LEU A O 1
ATOM 1369 N N . MET A 1 178 ? -7.242 11.502 15.962 1.00 69.06 178 MET A N 1
ATOM 1370 C CA . MET A 1 178 ? -8.213 10.486 15.619 1.00 69.06 178 MET A CA 1
ATOM 1371 C C . MET A 1 178 ? -7.511 9.147 15.553 1.00 69.06 178 MET A C 1
ATOM 1373 O O . MET A 1 178 ? -6.649 8.909 14.716 1.00 69.06 178 MET A O 1
ATOM 1377 N N . ASP A 1 179 ? -7.937 8.255 16.436 1.00 77.81 179 ASP A N 1
ATOM 1378 C CA . ASP A 1 179 ? -7.554 6.865 16.361 1.00 77.81 179 ASP A CA 1
ATOM 1379 C C . ASP A 1 179 ? -8.317 6.232 15.195 1.00 77.81 179 ASP A C 1
ATOM 1381 O O . ASP A 1 179 ? -9.415 5.689 15.368 1.00 77.81 179 ASP A O 1
ATOM 1385 N N . PHE A 1 180 ? -7.730 6.271 13.995 1.00 75.81 180 PHE A N 1
ATOM 1386 C CA . PHE A 1 180 ? -8.298 5.580 12.833 1.00 75.81 180 PHE A CA 1
ATOM 1387 C C . PHE A 1 180 ? -8.458 4.079 13.086 1.00 75.81 180 PHE A C 1
ATOM 1389 O O . PHE A 1 180 ? -9.225 3.434 12.380 1.00 75.81 180 PHE A O 1
ATOM 1396 N N . GLY A 1 181 ? -7.815 3.569 14.150 1.00 62.00 181 GLY A N 1
ATOM 1397 C CA . GLY A 1 181 ? -8.004 2.327 14.917 1.00 62.00 181 GLY A CA 1
ATOM 1398 C C . GLY A 1 181 ? -9.427 1.935 15.188 1.00 62.00 181 GLY A C 1
ATOM 1399 O O . GLY A 1 181 ? -9.751 0.751 15.128 1.00 62.00 181 GLY A O 1
ATOM 1400 N N . LYS A 1 182 ? -10.217 2.941 15.528 1.00 71.00 182 LYS A N 1
ATOM 1401 C CA . LYS A 1 182 ? -11.591 2.828 15.999 1.00 71.00 182 LYS A CA 1
ATOM 1402 C C . LYS A 1 182 ? -12.573 3.495 15.046 1.00 71.00 182 LYS A C 1
ATOM 1404 O O . LYS A 1 182 ? -13.737 3.130 15.077 1.00 71.00 182 LYS A O 1
ATOM 1409 N N . THR A 1 183 ? -12.100 4.429 14.223 1.00 81.25 183 THR A N 1
ATOM 1410 C CA . THR A 1 183 ? -12.918 5.144 13.243 1.00 81.25 183 THR A CA 1
ATOM 1411 C C . THR A 1 183 ? -12.433 4.817 11.834 1.00 81.25 183 THR A C 1
ATOM 1413 O O . THR A 1 183 ? -11.394 5.313 11.395 1.00 81.25 183 THR A O 1
ATOM 1416 N N . SER A 1 184 ? -13.187 3.981 11.123 1.00 86.25 184 SER A N 1
ATOM 1417 C CA . SER A 1 184 ? -12.933 3.647 9.714 1.00 86.25 184 SER A CA 1
ATOM 1418 C C . SER A 1 184 ? -13.059 4.874 8.798 1.00 86.25 184 SER A C 1
ATOM 1420 O O . SER A 1 184 ? -13.673 5.879 9.167 1.00 86.25 184 SER A O 1
ATOM 1422 N N . ALA A 1 185 ? -12.522 4.809 7.574 1.00 88.88 185 ALA A N 1
ATOM 1423 C CA . ALA A 1 185 ? -12.706 5.884 6.587 1.00 88.88 185 ALA A CA 1
ATOM 1424 C C . ALA A 1 185 ? -14.195 6.141 6.306 1.00 88.88 185 ALA A C 1
ATOM 1426 O O . ALA A 1 185 ? -14.634 7.285 6.169 1.00 88.88 185 ALA A O 1
ATOM 1427 N N . THR A 1 186 ? -14.974 5.063 6.240 1.00 87.62 186 THR A N 1
ATOM 1428 C CA . THR A 1 186 ? -16.406 5.118 5.941 1.00 87.62 186 THR A CA 1
ATOM 1429 C C . THR A 1 186 ? -17.203 5.747 7.091 1.00 87.62 186 THR A C 1
ATOM 1431 O O . THR A 1 186 ? -18.061 6.600 6.850 1.00 87.62 186 THR A O 1
ATOM 1434 N N . GLU A 1 187 ? -16.898 5.390 8.343 1.00 88.94 187 GLU A N 1
ATOM 1435 C CA . GLU A 1 187 ? -17.486 6.028 9.533 1.00 88.94 187 GLU A CA 1
ATOM 1436 C C . GLU A 1 187 ? -17.061 7.489 9.653 1.00 88.94 187 GLU A C 1
ATOM 1438 O O . GLU A 1 187 ? -17.895 8.348 9.923 1.00 88.94 187 GLU A O 1
ATOM 1443 N N . LEU A 1 188 ? -15.793 7.799 9.380 1.00 90.56 188 LEU A N 1
ATOM 1444 C CA . LEU A 1 188 ? -15.290 9.166 9.401 1.00 90.56 188 LEU A CA 1
ATOM 1445 C C . LEU A 1 188 ? -16.066 10.067 8.434 1.00 90.56 188 LEU A C 1
ATOM 1447 O O . LEU A 1 188 ? -16.481 11.160 8.811 1.00 90.56 188 LEU A O 1
ATOM 1451 N N . ALA A 1 189 ? -16.324 9.597 7.212 1.00 91.19 189 ALA A N 1
ATOM 1452 C CA . ALA A 1 189 ? -17.139 10.336 6.254 1.00 91.19 189 ALA A CA 1
ATOM 1453 C C . ALA A 1 189 ? -18.578 10.556 6.763 1.00 91.19 189 ALA A C 1
ATOM 1455 O O . ALA A 1 189 ? -19.163 11.608 6.509 1.00 91.19 189 ALA A O 1
ATOM 1456 N N . ILE A 1 190 ? -19.162 9.592 7.489 1.00 89.00 190 ILE A N 1
ATOM 1457 C CA . ILE A 1 190 ? -20.485 9.744 8.122 1.00 89.00 190 ILE A CA 1
ATOM 1458 C C . ILE A 1 190 ? -20.443 10.831 9.201 1.00 89.00 190 ILE A C 1
ATOM 1460 O O . ILE A 1 190 ? -21.269 11.739 9.154 1.00 89.00 190 ILE A O 1
ATOM 1464 N N . LEU A 1 191 ? -19.465 10.775 10.108 1.00 89.25 191 LEU A N 1
ATOM 1465 C CA . LEU A 1 191 ? -19.299 11.737 11.205 1.00 89.25 191 LEU A CA 1
ATOM 1466 C C . LEU A 1 191 ? -19.028 13.159 10.697 1.00 89.25 191 LEU A C 1
ATOM 1468 O O . LEU A 1 191 ? -19.486 14.139 11.283 1.00 89.25 191 LEU A O 1
ATOM 1472 N N . ILE A 1 192 ? -18.308 13.285 9.579 1.00 89.56 192 ILE A N 1
ATOM 1473 C CA . ILE A 1 192 ? -18.073 14.577 8.930 1.00 89.56 192 ILE A CA 1
ATOM 1474 C C . ILE A 1 192 ? -19.357 15.126 8.311 1.00 89.56 192 ILE A C 1
ATOM 1476 O O . ILE A 1 192 ? -19.649 16.314 8.449 1.00 89.56 192 ILE A O 1
ATOM 1480 N N . ARG A 1 193 ? -20.155 14.272 7.662 1.00 86.50 193 ARG A N 1
ATOM 1481 C CA . ARG A 1 193 ? -21.445 14.683 7.091 1.00 86.50 193 ARG A CA 1
ATOM 1482 C C . ARG A 1 193 ? -22.482 15.028 8.159 1.00 86.50 193 ARG A C 1
ATOM 1484 O O . ARG A 1 193 ? -23.283 15.926 7.921 1.00 86.50 193 ARG A O 1
ATOM 1491 N N . SER A 1 194 ? -22.479 14.350 9.309 1.00 85.69 194 SER A N 1
ATOM 1492 C CA . SER A 1 194 ? -23.375 14.676 10.430 1.00 85.69 194 SER A CA 1
ATOM 1493 C C . SER A 1 194 ? -22.944 15.928 11.201 1.00 85.69 194 SER A C 1
ATOM 1495 O O . SER A 1 194 ? -23.741 16.484 11.953 1.00 85.69 194 SER A O 1
ATOM 1497 N N . GLY A 1 195 ? -21.710 16.402 10.994 1.00 85.56 195 GLY A N 1
ATOM 1498 C CA . GLY A 1 195 ? -21.141 17.553 11.693 1.00 85.56 195 GLY A CA 1
ATOM 1499 C C . GLY A 1 195 ? -20.581 17.226 13.081 1.00 85.56 195 GLY A C 1
ATOM 1500 O O . GLY A 1 195 ? -20.168 18.138 13.793 1.00 85.56 195 GLY A O 1
ATOM 1501 N N . GLU A 1 196 ? -20.533 15.947 13.465 1.00 85.38 196 GLU A N 1
ATOM 1502 C CA . GLU A 1 196 ? -19.921 15.489 14.722 1.00 85.38 196 GLU A CA 1
ATOM 1503 C C . GLU A 1 196 ? -18.399 15.691 14.730 1.00 85.38 196 GLU A C 1
ATOM 1505 O O . GLU A 1 196 ? -17.797 15.955 15.773 1.00 85.38 196 GLU A O 1
ATOM 1510 N N . ILE A 1 197 ? -17.769 15.594 13.556 1.00 87.38 197 ILE A N 1
ATOM 1511 C CA . ILE A 1 197 ? -16.347 15.868 13.331 1.00 87.38 197 ILE A CA 1
ATOM 1512 C C . ILE A 1 197 ? -16.219 16.795 12.120 1.00 87.38 197 ILE A C 1
ATOM 1514 O O . ILE A 1 197 ? -17.020 16.737 11.197 1.00 87.38 197 ILE A O 1
ATOM 1518 N N . THR A 1 198 ? -15.210 17.665 12.084 1.00 89.69 198 THR A N 1
ATOM 1519 C CA . THR A 1 198 ? -14.946 18.492 10.898 1.00 89.69 198 THR A CA 1
ATOM 1520 C C . THR A 1 198 ? -13.887 17.847 10.008 1.00 89.69 198 THR A C 1
ATOM 1522 O O . THR A 1 198 ? -12.932 17.238 10.496 1.00 89.69 198 THR A O 1
ATOM 1525 N N . ALA A 1 199 ? -14.001 18.037 8.690 1.00 92.38 199 ALA A N 1
ATOM 1526 C CA . ALA A 1 199 ? -12.953 17.631 7.749 1.00 92.38 199 ALA A CA 1
ATOM 1527 C C . ALA A 1 199 ? -11.599 18.276 8.093 1.00 92.38 199 ALA A C 1
ATOM 1529 O O . ALA A 1 199 ? -10.564 17.629 7.961 1.00 92.38 199 ALA A O 1
ATOM 1530 N N . HIS A 1 200 ? -11.607 19.528 8.578 1.00 92.62 200 HIS A N 1
ATOM 1531 C CA . HIS A 1 200 ? -10.397 20.219 9.033 1.00 92.62 200 HIS A CA 1
ATOM 1532 C C . HIS A 1 200 ? -9.708 19.444 10.157 1.00 92.62 200 HIS A C 1
ATOM 1534 O O . HIS A 1 200 ? -8.532 19.127 10.040 1.00 92.62 200 HIS A O 1
ATOM 1540 N N . ARG A 1 201 ? -10.450 19.065 11.207 1.00 90.56 201 ARG A N 1
ATOM 1541 C CA . ARG A 1 201 ? -9.908 18.283 12.326 1.00 90.56 201 ARG A CA 1
ATOM 1542 C C . ARG A 1 201 ? -9.366 16.929 11.868 1.00 90.56 201 ARG A C 1
ATOM 1544 O O . ARG A 1 201 ? -8.344 16.474 12.372 1.00 90.56 201 ARG A O 1
ATOM 1551 N N . ALA A 1 202 ? -10.025 16.288 10.902 1.00 92.38 202 ALA A N 1
ATOM 1552 C CA . ALA A 1 202 ? -9.550 15.029 10.336 1.00 92.38 202 ALA A CA 1
ATOM 1553 C C . ALA A 1 202 ? -8.227 15.167 9.581 1.00 92.38 202 ALA A C 1
ATOM 1555 O O . ALA A 1 202 ? -7.300 14.378 9.796 1.00 92.38 202 ALA A O 1
ATOM 1556 N N . ALA A 1 203 ? -8.136 16.181 8.722 1.00 95.12 203 ALA A N 1
ATOM 1557 C CA . ALA A 1 203 ? -6.922 16.497 7.989 1.00 95.12 203 ALA A CA 1
ATOM 1558 C C . ALA A 1 203 ? -5.790 16.877 8.949 1.00 95.12 203 ALA A C 1
ATOM 1560 O O . ALA A 1 203 ? -4.711 16.305 8.869 1.00 95.12 203 ALA A O 1
ATOM 1561 N N . GLU A 1 204 ? -6.054 17.770 9.900 1.00 93.50 204 GLU A N 1
ATOM 1562 C CA . GLU A 1 204 ? -5.094 18.229 10.904 1.00 93.50 204 GLU A CA 1
ATOM 1563 C C . GLU A 1 204 ? -4.536 17.082 11.754 1.00 93.50 204 GLU A C 1
ATOM 1565 O O . GLU A 1 204 ? -3.321 16.991 11.925 1.00 93.50 204 GLU A O 1
ATOM 1570 N N . SER A 1 205 ? -5.393 16.156 12.198 1.00 92.44 205 SER A N 1
ATOM 1571 C CA . SER A 1 205 ? -4.956 14.953 12.912 1.00 92.44 205 SER A CA 1
ATOM 1572 C C . SER A 1 205 ? -4.017 14.087 12.070 1.00 92.44 205 SER A C 1
ATOM 1574 O O . SER A 1 205 ? -3.016 13.597 12.582 1.00 92.44 205 SER A O 1
ATOM 1576 N N . SER A 1 206 ? -4.335 13.880 10.790 1.00 96.25 206 SER A N 1
ATOM 1577 C CA . SER A 1 206 ? -3.517 13.035 9.908 1.00 96.25 206 SER A CA 1
ATOM 1578 C C . SER A 1 206 ? -2.197 13.711 9.540 1.00 96.25 206 SER A C 1
ATOM 1580 O O . SER A 1 206 ? -1.168 13.052 9.459 1.00 96.25 206 SER A O 1
ATOM 1582 N N . LEU A 1 207 ? -2.215 15.032 9.339 1.00 97.19 207 LEU A N 1
ATOM 1583 C CA . LEU A 1 207 ? -1.027 15.836 9.054 1.00 97.19 207 LEU A CA 1
ATOM 1584 C C . LEU A 1 207 ? -0.073 15.863 10.249 1.00 97.19 207 LEU A C 1
ATOM 1586 O O . LEU A 1 207 ? 1.113 15.625 10.062 1.00 97.19 207 LEU A O 1
ATOM 1590 N N . GLY A 1 208 ? -0.589 16.079 11.465 1.00 94.12 208 GLY A N 1
ATOM 1591 C CA . GLY A 1 208 ? 0.222 16.032 12.684 1.00 94.12 208 GLY A CA 1
ATOM 1592 C C . GLY A 1 208 ? 0.860 14.657 12.893 1.00 94.12 208 GLY A C 1
ATOM 1593 O O . GLY A 1 208 ? 2.066 14.565 13.098 1.00 94.12 208 GLY A O 1
ATOM 1594 N N . ALA A 1 209 ? 0.078 13.584 12.731 1.00 95.19 209 ALA A N 1
ATOM 1595 C CA . ALA A 1 209 ? 0.591 12.216 12.796 1.00 95.19 209 ALA A CA 1
ATOM 1596 C C . ALA A 1 209 ? 1.641 11.919 11.711 1.00 95.19 209 ALA A C 1
ATOM 1598 O O . ALA A 1 209 ? 2.631 11.235 11.974 1.00 95.19 209 ALA A O 1
ATOM 1599 N N . ALA A 1 210 ? 1.434 12.421 10.488 1.00 97.19 210 ALA A N 1
ATOM 1600 C CA . ALA A 1 210 ? 2.393 12.268 9.403 1.00 97.19 210 ALA A CA 1
ATOM 1601 C C . ALA A 1 210 ? 3.707 12.976 9.743 1.00 97.19 210 ALA A C 1
ATOM 1603 O O . ALA A 1 210 ? 4.757 12.356 9.651 1.00 97.19 210 ALA A O 1
ATOM 1604 N N . GLU A 1 211 ? 3.659 14.234 10.172 1.00 95.62 211 GLU A N 1
ATOM 1605 C CA . GLU A 1 211 ? 4.848 15.020 10.518 1.00 95.62 211 GLU A CA 1
ATOM 1606 C C . GLU A 1 211 ? 5.629 14.399 11.684 1.00 95.62 211 GLU A C 1
ATOM 1608 O O . GLU A 1 211 ? 6.844 14.247 11.582 1.00 95.62 211 GLU A O 1
ATOM 1613 N N . GLU A 1 212 ? 4.939 13.957 12.739 1.00 94.12 212 GLU A N 1
ATOM 1614 C CA . GLU A 1 212 ? 5.557 13.333 13.914 1.00 94.12 212 GLU A CA 1
ATOM 1615 C C . GLU A 1 212 ? 6.231 11.994 13.580 1.00 94.12 212 GLU A C 1
ATOM 1617 O O . GLU A 1 212 ? 7.384 11.746 13.942 1.00 94.12 212 GLU A O 1
ATOM 1622 N N . LEU A 1 213 ? 5.525 11.102 12.880 1.00 96.62 213 LEU A N 1
ATOM 1623 C CA . LEU A 1 213 ? 6.013 9.742 12.659 1.00 96.62 213 LEU A CA 1
ATOM 1624 C C . LEU A 1 213 ? 6.937 9.621 11.444 1.00 96.62 213 LEU A C 1
ATOM 1626 O O . LEU A 1 213 ? 7.656 8.620 11.336 1.00 96.62 213 LEU A O 1
ATOM 1630 N N . ASN A 1 214 ? 6.958 10.595 10.527 1.00 97.88 214 ASN A N 1
ATOM 1631 C CA . ASN A 1 214 ? 7.740 10.466 9.297 1.00 97.88 214 ASN A CA 1
ATOM 1632 C C . ASN A 1 214 ? 9.253 10.474 9.541 1.00 97.88 214 ASN A C 1
ATOM 1634 O O . ASN A 1 214 ? 9.963 9.758 8.839 1.00 97.88 214 ASN A O 1
ATOM 1638 N N . GLU A 1 215 ? 9.754 11.176 10.562 1.00 94.38 215 GLU A N 1
ATOM 1639 C CA . GLU A 1 215 ? 11.178 11.095 10.938 1.00 94.38 215 GLU A CA 1
ATOM 1640 C C . GLU A 1 215 ? 11.589 9.665 11.325 1.00 94.38 215 GLU A C 1
ATOM 1642 O O . GLU A 1 215 ? 12.709 9.215 11.066 1.00 94.38 215 GLU A O 1
ATOM 1647 N N . THR A 1 216 ? 10.654 8.912 11.909 1.00 97.31 216 THR A N 1
ATOM 1648 C CA . THR A 1 216 ? 10.885 7.531 12.333 1.00 97.31 216 THR A CA 1
ATOM 1649 C C . THR A 1 216 ? 10.675 6.544 11.185 1.00 97.31 216 THR A C 1
ATOM 1651 O O . THR A 1 216 ? 11.531 5.679 10.964 1.00 97.31 216 THR A O 1
ATOM 1654 N N . LEU A 1 217 ? 9.554 6.661 10.466 1.00 98.50 217 LEU A N 1
ATOM 1655 C CA . LEU A 1 217 ? 9.077 5.680 9.485 1.00 98.50 217 LEU A CA 1
ATOM 1656 C C . LEU A 1 217 ? 9.539 5.947 8.050 1.00 98.50 217 LEU A C 1
ATOM 1658 O O . LEU A 1 217 ? 9.615 4.998 7.271 1.00 98.50 217 LEU A O 1
ATOM 1662 N N . ASN A 1 218 ? 9.822 7.202 7.695 1.00 98.75 218 ASN A N 1
ATOM 1663 C CA . ASN A 1 218 ? 10.097 7.659 6.328 1.00 98.75 218 ASN A CA 1
ATOM 1664 C C . ASN A 1 218 ? 8.991 7.280 5.316 1.00 98.75 218 ASN A C 1
ATOM 1666 O O . ASN A 1 218 ? 9.264 6.946 4.160 1.00 98.75 218 ASN A O 1
ATOM 1670 N N . ALA A 1 219 ? 7.733 7.269 5.770 1.00 98.75 219 ALA A N 1
ATOM 1671 C CA . ALA A 1 219 ? 6.562 6.854 5.000 1.00 98.75 219 ALA A CA 1
ATOM 1672 C C . ALA A 1 219 ? 6.130 7.872 3.926 1.00 98.75 219 ALA A C 1
ATOM 1674 O O . ALA A 1 219 ? 5.520 7.475 2.933 1.00 98.75 219 ALA A O 1
ATOM 1675 N N . PHE A 1 220 ? 6.463 9.154 4.084 1.00 98.88 220 PHE A N 1
ATOM 1676 C CA . PHE A 1 220 ? 6.116 10.264 3.195 1.00 98.88 220 PHE A CA 1
ATOM 1677 C C . PHE A 1 220 ? 7.365 10.923 2.609 1.00 98.88 220 PHE A C 1
ATOM 1679 O O . PHE A 1 220 ? 8.334 11.173 3.321 1.00 98.88 220 PHE A O 1
ATOM 1686 N N . LEU A 1 221 ? 7.311 11.226 1.311 1.00 98.62 221 LEU A N 1
ATOM 1687 C CA . LEU A 1 221 ? 8.293 12.071 0.621 1.00 98.62 221 LEU A CA 1
ATOM 1688 C C . LEU A 1 221 ? 7.867 13.541 0.621 1.00 98.62 221 LEU A C 1
ATOM 1690 O O . LEU A 1 221 ? 8.712 14.426 0.628 1.00 98.62 221 LEU A O 1
ATOM 1694 N N . GLU A 1 222 ? 6.559 13.790 0.644 1.00 98.50 222 GLU A N 1
ATOM 1695 C CA . GLU A 1 222 ? 5.969 15.124 0.704 1.00 98.50 222 GLU A CA 1
ATOM 1696 C C . GLU A 1 222 ? 4.708 15.069 1.572 1.00 98.50 222 GLU A C 1
ATOM 1698 O O . GLU A 1 222 ? 3.879 14.169 1.407 1.00 98.50 222 GLU A O 1
ATOM 1703 N N . ILE A 1 223 ? 4.556 16.031 2.482 1.00 98.69 223 ILE A N 1
ATOM 1704 C CA . ILE A 1 223 ? 3.353 16.243 3.296 1.00 98.69 223 ILE A CA 1
ATOM 1705 C C . ILE A 1 223 ? 2.795 17.619 2.914 1.00 98.69 223 ILE A C 1
ATOM 1707 O O . ILE A 1 223 ? 3.474 18.629 3.084 1.00 98.69 223 ILE A O 1
ATOM 1711 N N . ASP A 1 224 ? 1.568 17.673 2.391 1.00 97.31 224 ASP A N 1
ATOM 1712 C CA . ASP A 1 224 ? 0.948 18.906 1.881 1.00 97.31 224 ASP A CA 1
ATOM 1713 C C . ASP A 1 224 ? -0.029 19.497 2.902 1.00 97.31 224 ASP A C 1
ATOM 1715 O O . ASP A 1 224 ? -1.249 19.480 2.729 1.00 97.31 224 ASP A O 1
ATOM 1719 N N . ARG A 1 225 ? 0.511 20.032 4.004 1.00 97.19 225 ARG A N 1
ATOM 1720 C CA . ARG A 1 225 ? -0.300 20.634 5.075 1.00 97.19 225 ARG A CA 1
ATOM 1721 C C . ARG A 1 225 ? -1.204 21.754 4.559 1.00 97.19 225 ARG A C 1
ATOM 1723 O O . ARG A 1 225 ? -2.393 21.781 4.868 1.00 97.19 225 ARG A O 1
ATOM 1730 N N . SER A 1 226 ? -0.655 22.669 3.764 1.00 96.56 226 SER A N 1
ATOM 1731 C CA . SER A 1 226 ? -1.391 23.839 3.273 1.00 96.56 226 SER A CA 1
ATOM 1732 C C . SER A 1 226 ? -2.531 23.446 2.329 1.00 96.56 226 SER A C 1
ATOM 1734 O O . SER A 1 226 ? -3.676 23.869 2.523 1.00 96.56 226 SER A O 1
ATOM 1736 N N . GLY A 1 227 ? -2.253 22.602 1.329 1.00 95.94 227 GLY A N 1
ATOM 1737 C CA . GLY A 1 227 ? -3.263 22.153 0.378 1.00 95.94 227 GLY A CA 1
ATOM 1738 C C . GLY A 1 227 ? -4.324 21.269 1.029 1.00 95.94 227 GLY A C 1
ATOM 1739 O O . GLY A 1 227 ? -5.514 21.469 0.764 1.00 95.94 227 GLY A O 1
ATOM 1740 N N . ALA A 1 228 ? -3.935 20.372 1.939 1.00 97.19 228 ALA A N 1
ATOM 1741 C CA . ALA A 1 228 ? -4.860 19.503 2.661 1.00 97.19 228 ALA A CA 1
ATOM 1742 C C . ALA A 1 228 ? -5.837 20.285 3.555 1.00 97.19 228 ALA A C 1
ATOM 1744 O O . ALA A 1 228 ? -7.045 20.049 3.477 1.00 97.19 228 ALA A O 1
ATOM 1745 N N . LEU A 1 229 ? -5.361 21.251 4.352 1.00 96.19 229 LEU A N 1
ATOM 1746 C CA . LEU A 1 229 ? -6.233 22.059 5.220 1.00 96.19 229 LEU A CA 1
ATOM 1747 C C . LEU A 1 229 ? -7.175 22.954 4.406 1.00 96.19 229 LEU A C 1
ATOM 1749 O O . LEU A 1 229 ? -8.388 22.933 4.624 1.00 96.19 229 LEU A O 1
ATOM 1753 N N . LYS A 1 230 ? -6.658 23.641 3.379 1.00 95.44 230 LYS A N 1
ATOM 1754 C CA . LYS A 1 230 ? -7.484 24.443 2.460 1.00 95.44 230 LYS A CA 1
ATOM 1755 C C . LYS A 1 230 ? -8.555 23.596 1.773 1.00 95.44 230 LYS A C 1
ATOM 1757 O O . LYS A 1 230 ? -9.693 24.026 1.566 1.00 95.44 230 LYS A O 1
ATOM 1762 N N . ARG A 1 231 ? -8.202 22.368 1.389 1.00 94.19 231 ARG A N 1
ATOM 1763 C CA . ARG A 1 231 ? -9.142 21.419 0.799 1.00 94.19 231 ARG A CA 1
ATOM 1764 C C . ARG A 1 231 ? -10.205 21.007 1.814 1.00 94.19 231 ARG A C 1
ATOM 1766 O O . ARG A 1 231 ? -11.385 21.039 1.465 1.00 94.19 231 ARG A O 1
ATOM 1773 N N . ALA A 1 232 ? -9.811 20.669 3.036 1.00 94.00 232 ALA A N 1
ATOM 1774 C CA . ALA A 1 232 ? -10.715 20.277 4.109 1.00 94.00 232 ALA A CA 1
ATOM 1775 C C . ALA A 1 232 ? -11.748 21.369 4.442 1.00 94.00 232 ALA A C 1
ATOM 1777 O O . ALA A 1 232 ? -12.933 21.064 4.581 1.00 94.00 232 ALA A O 1
ATOM 1778 N N . GLU A 1 233 ? -11.344 22.642 4.457 1.00 92.06 233 GLU A N 1
ATOM 1779 C CA . GLU A 1 233 ? -12.257 23.788 4.600 1.00 92.06 233 GLU A CA 1
ATOM 1780 C C . GLU A 1 233 ? -13.296 23.845 3.466 1.00 92.06 233 GLU A C 1
ATOM 1782 O O . GLU A 1 233 ? -14.481 24.079 3.702 1.00 92.06 233 GLU A O 1
ATOM 1787 N N . SER A 1 234 ? -12.878 23.559 2.227 1.00 89.25 234 SER A N 1
ATOM 1788 C CA . SER A 1 234 ? -13.749 23.612 1.040 1.00 89.25 234 SER A CA 1
ATOM 1789 C C . SER A 1 234 ? -14.772 22.467 0.924 1.00 89.25 234 SER A C 1
ATOM 1791 O O . SER A 1 234 ? -15.657 22.512 0.059 1.00 89.25 234 SER A O 1
ATOM 1793 N N . ILE A 1 235 ? -14.634 21.422 1.750 1.00 84.25 235 ILE A N 1
ATOM 1794 C CA . ILE A 1 235 ? -15.489 20.223 1.739 1.00 84.25 235 ILE A CA 1
ATOM 1795 C C . ILE A 1 235 ? -16.638 20.317 2.757 1.00 84.25 235 ILE A C 1
ATOM 1797 O O . ILE A 1 235 ? -17.563 19.510 2.685 1.00 84.25 235 ILE A O 1
ATOM 1801 N N . SER A 1 236 ? -16.641 21.304 3.662 1.00 66.25 236 SER A N 1
ATOM 1802 C CA . SER A 1 236 ? -17.709 21.467 4.662 1.00 66.25 236 SER A CA 1
ATOM 1803 C C . SER A 1 236 ? -19.106 21.441 4.015 1.00 66.25 236 SER A C 1
ATOM 1805 O O . SER A 1 236 ? -19.393 22.229 3.113 1.00 66.25 236 SER A O 1
ATOM 1807 N N . GLY A 1 237 ? -19.957 20.494 4.431 1.00 61.47 237 GLY A N 1
ATOM 1808 C CA . GLY A 1 237 ? -21.315 20.309 3.900 1.00 61.47 237 GLY A CA 1
ATOM 1809 C C . GLY A 1 237 ? -21.431 19.613 2.533 1.00 61.47 237 GLY A C 1
ATOM 1810 O O . GLY A 1 237 ? -22.530 19.571 1.984 1.00 61.47 237 GLY A O 1
ATOM 1811 N N . ARG A 1 238 ? -20.348 19.072 1.953 1.00 67.69 238 ARG A N 1
ATOM 1812 C CA . ARG A 1 238 ? -20.419 18.297 0.699 1.00 67.69 238 ARG A CA 1
ATOM 1813 C C . ARG A 1 238 ? -20.841 16.847 0.927 1.00 67.69 238 ARG A C 1
ATOM 1815 O O . ARG A 1 238 ? -20.413 16.190 1.874 1.00 67.69 238 ARG A O 1
ATOM 1822 N N . GLU A 1 239 ? -21.604 16.325 -0.026 1.00 71.88 239 GLU A N 1
ATOM 1823 C CA . GLU A 1 239 ? -21.977 14.915 -0.105 1.00 71.88 239 GLU A CA 1
ATOM 1824 C C . GLU A 1 239 ? -20.916 14.117 -0.883 1.00 71.88 239 GLU A C 1
ATOM 1826 O O . GLU A 1 239 ? -20.366 14.588 -1.879 1.00 71.88 239 GLU A O 1
ATOM 1831 N N . GLY A 1 240 ? -20.597 12.909 -0.417 1.00 83.38 240 GLY A N 1
ATOM 1832 C CA . GLY A 1 240 ? -19.618 12.025 -1.051 1.00 83.38 240 GLY A CA 1
ATOM 1833 C C . GLY A 1 240 ? -19.208 10.876 -0.134 1.00 83.38 240 GLY A C 1
ATOM 1834 O O . GLY A 1 240 ? -19.175 11.036 1.090 1.00 83.38 240 GLY A O 1
ATOM 1835 N N . LEU A 1 241 ? -18.892 9.715 -0.719 1.00 90.44 241 LEU A N 1
ATOM 1836 C CA . LEU A 1 241 ? -18.497 8.516 0.036 1.00 90.44 241 LEU A CA 1
ATOM 1837 C C . LEU A 1 241 ? -17.212 8.721 0.852 1.00 90.44 241 LEU A C 1
ATOM 1839 O O . LEU A 1 241 ? -17.035 8.064 1.870 1.00 90.44 241 LEU A O 1
ATOM 1843 N N . LEU A 1 242 ? -16.354 9.656 0.429 1.00 95.31 242 LEU A N 1
ATOM 1844 C CA . LEU A 1 242 ? -15.071 9.970 1.061 1.00 95.31 242 LEU A CA 1
ATOM 1845 C C . LEU A 1 242 ? -14.976 11.445 1.480 1.00 95.31 242 LEU A C 1
ATOM 1847 O O . LEU A 1 242 ? -13.877 11.984 1.604 1.00 95.31 242 LEU A O 1
ATOM 1851 N N . ALA A 1 243 ? -16.115 12.117 1.677 1.00 94.31 243 ALA A N 1
ATOM 1852 C CA . ALA A 1 243 ? -16.148 13.531 2.035 1.00 94.31 243 ALA A CA 1
ATOM 1853 C C . ALA A 1 243 ? -15.349 13.798 3.324 1.00 94.31 243 ALA A C 1
ATOM 1855 O O . ALA A 1 243 ? -15.697 13.317 4.399 1.00 94.31 243 ALA A O 1
ATOM 1856 N N . GLY A 1 244 ? -14.260 14.560 3.193 1.00 94.44 244 GLY A N 1
ATOM 1857 C CA . GLY A 1 244 ? -13.381 14.963 4.288 1.00 94.44 244 GLY A CA 1
ATOM 1858 C C . GLY A 1 244 ? -12.422 13.877 4.778 1.00 94.44 244 GLY A C 1
ATOM 1859 O O . GLY A 1 244 ? -11.681 14.127 5.724 1.00 94.44 244 GLY A O 1
ATOM 1860 N N . VAL A 1 245 ? -12.406 12.698 4.146 1.00 96.50 245 VAL A N 1
ATOM 1861 C CA . VAL A 1 245 ? -11.527 11.585 4.529 1.00 96.50 245 VAL A CA 1
ATOM 1862 C C . VAL A 1 245 ? -10.078 11.893 4.122 1.00 96.50 245 VAL A C 1
ATOM 1864 O O . VAL A 1 245 ? -9.834 12.135 2.934 1.00 96.50 245 VAL A O 1
ATOM 1867 N N . PRO A 1 246 ? -9.112 11.854 5.060 1.00 97.69 246 PRO A N 1
ATOM 1868 C CA . PRO A 1 246 ? -7.684 11.958 4.766 1.00 97.69 246 PRO A CA 1
ATOM 1869 C C . PRO A 1 246 ? -7.161 10.718 4.030 1.00 97.69 246 PRO A C 1
ATOM 1871 O O . PRO A 1 246 ? -7.438 9.590 4.436 1.00 97.69 246 PRO A O 1
ATOM 1874 N N . ILE A 1 247 ? -6.396 10.912 2.953 1.00 98.62 247 ILE A N 1
ATOM 1875 C CA . ILE A 1 247 ? -5.853 9.828 2.120 1.00 98.62 247 ILE A CA 1
ATOM 1876 C C . ILE A 1 247 ? -4.397 10.117 1.757 1.00 98.62 247 ILE A C 1
ATOM 1878 O O . ILE A 1 247 ? -4.052 11.227 1.347 1.00 98.62 247 ILE A O 1
ATOM 1882 N N . ALA A 1 248 ? -3.546 9.096 1.852 1.00 98.81 248 ALA A N 1
ATOM 1883 C CA . ALA A 1 248 ? -2.162 9.160 1.387 1.00 98.81 248 ALA A CA 1
ATOM 1884 C C . ALA A 1 248 ? -2.008 8.534 -0.012 1.00 98.81 248 ALA A C 1
ATOM 1886 O O . ALA A 1 248 ? -2.662 7.540 -0.336 1.00 98.81 248 ALA A O 1
ATOM 1887 N N . ILE A 1 249 ? -1.148 9.103 -0.858 1.00 98.94 249 ILE A N 1
ATOM 1888 C CA . ILE A 1 249 ? -1.029 8.706 -2.270 1.00 98.94 249 ILE A CA 1
ATOM 1889 C C . ILE A 1 249 ? 0.402 8.280 -2.578 1.00 98.94 249 ILE A C 1
ATOM 1891 O O . ILE A 1 249 ? 1.320 9.077 -2.417 1.00 98.94 249 ILE A O 1
ATOM 1895 N N . LYS A 1 250 ? 0.616 7.058 -3.079 1.00 98.94 250 LYS A N 1
ATOM 1896 C CA . LYS A 1 250 ? 1.946 6.629 -3.538 1.00 98.94 250 LYS A CA 1
ATOM 1897 C C . LYS A 1 250 ? 2.555 7.603 -4.535 1.00 98.94 250 LYS A C 1
ATOM 1899 O O . LYS A 1 250 ? 1.907 8.027 -5.489 1.00 98.94 250 LYS A O 1
ATOM 1904 N N . ASP A 1 251 ? 3.835 7.903 -4.347 1.00 98.88 251 ASP A N 1
ATOM 1905 C CA . ASP A 1 251 ? 4.528 8.945 -5.100 1.00 98.88 251 ASP A CA 1
ATOM 1906 C C . ASP A 1 251 ? 4.727 8.652 -6.601 1.00 98.88 251 ASP A C 1
ATOM 1908 O O . ASP A 1 251 ? 5.156 9.520 -7.353 1.00 98.88 251 ASP A O 1
ATOM 1912 N N . ASN A 1 252 ? 4.358 7.462 -7.082 1.00 98.81 252 ASN A N 1
ATOM 1913 C CA . ASN A 1 252 ? 4.300 7.166 -8.515 1.00 98.81 252 ASN A CA 1
ATOM 1914 C C . ASN A 1 252 ? 2.925 7.431 -9.159 1.00 98.81 252 ASN A C 1
ATOM 1916 O O . ASN A 1 252 ? 2.714 7.073 -10.317 1.00 98.81 252 ASN A O 1
ATOM 1920 N N . ILE A 1 253 ? 1.996 8.053 -8.431 1.00 98.94 253 ILE A N 1
ATOM 1921 C CA . ILE A 1 253 ? 0.693 8.503 -8.927 1.00 98.94 253 ILE A CA 1
ATOM 1922 C C . ILE A 1 253 ? 0.714 10.035 -8.987 1.00 98.94 253 ILE A C 1
ATOM 1924 O O . ILE A 1 253 ? 0.971 10.705 -7.984 1.00 98.94 253 ILE A O 1
ATOM 1928 N N . CYS A 1 254 ? 0.463 10.595 -10.170 1.00 98.88 254 CYS A N 1
ATOM 1929 C CA . CYS A 1 254 ? 0.516 12.035 -10.399 1.00 98.88 254 CYS A CA 1
ATOM 1930 C C . CYS A 1 254 ? -0.628 12.766 -9.683 1.00 98.88 254 CYS A C 1
ATOM 1932 O O . CYS A 1 254 ? -1.805 12.499 -9.938 1.00 98.88 254 CYS A O 1
ATOM 1934 N N . VAL A 1 255 ? -0.265 13.742 -8.853 1.00 98.75 255 VAL A N 1
ATOM 1935 C CA . VAL A 1 255 ? -1.176 14.724 -8.254 1.00 98.75 255 VAL A CA 1
ATOM 1936 C C . VAL A 1 255 ? -0.711 16.103 -8.706 1.00 98.75 255 VAL A C 1
ATOM 1938 O O . VAL A 1 255 ? 0.455 16.452 -8.538 1.00 98.75 255 VAL A O 1
ATOM 1941 N N . ARG A 1 256 ? -1.602 16.875 -9.327 1.00 98.31 256 ARG A N 1
ATOM 1942 C CA . ARG A 1 256 ? -1.281 18.186 -9.889 1.00 98.31 256 ARG A CA 1
ATOM 1943 C C . ARG A 1 256 ? -0.763 19.108 -8.790 1.00 98.31 256 ARG A C 1
ATOM 1945 O O . ARG A 1 256 ? -1.468 19.358 -7.820 1.00 98.31 256 ARG A O 1
ATOM 1952 N N . GLY A 1 257 ? 0.416 19.681 -9.011 1.00 93.88 257 GLY A N 1
ATOM 1953 C CA . GLY A 1 257 ? 1.004 20.676 -8.111 1.00 93.88 257 GLY A CA 1
ATOM 1954 C C . GLY A 1 257 ? 1.746 20.107 -6.900 1.00 93.88 257 GLY A C 1
ATOM 1955 O O . GLY A 1 257 ? 2.379 20.893 -6.215 1.00 93.88 257 GLY A O 1
ATOM 1956 N N . MET A 1 258 ? 1.728 18.788 -6.686 1.00 98.00 258 MET A N 1
ATOM 1957 C CA . MET A 1 258 ? 2.615 18.100 -5.739 1.00 98.00 258 MET A CA 1
ATOM 1958 C C . MET A 1 258 ? 3.780 17.470 -6.501 1.00 98.00 258 MET A C 1
ATOM 1960 O O . MET A 1 258 ? 3.631 17.100 -7.671 1.00 98.00 258 MET A O 1
ATOM 1964 N N . GLN A 1 259 ? 4.925 17.284 -5.860 1.00 98.06 259 GLN A N 1
ATOM 1965 C CA . GLN A 1 259 ? 6.047 16.598 -6.482 1.00 98.06 259 GLN A CA 1
ATOM 1966 C C . GLN A 1 259 ? 5.667 15.138 -6.781 1.00 98.06 259 GLN A C 1
ATOM 1968 O O . GLN A 1 259 ? 4.857 14.506 -6.104 1.00 98.06 259 GLN A O 1
ATOM 1973 N N . THR A 1 260 ? 6.184 14.585 -7.875 1.00 98.62 260 THR A N 1
ATOM 1974 C CA . THR A 1 260 ? 6.049 13.159 -8.213 1.00 98.62 260 THR A CA 1
ATOM 1975 C C . THR A 1 260 ? 7.426 12.643 -8.593 1.00 98.62 260 THR A C 1
ATOM 1977 O O . THR A 1 260 ? 7.833 12.731 -9.751 1.00 98.62 260 THR A O 1
ATOM 1980 N N . SER A 1 261 ? 8.156 12.123 -7.609 1.00 98.62 261 SER A N 1
ATOM 1981 C CA . SER A 1 261 ? 9.546 11.672 -7.762 1.00 98.62 261 SER A CA 1
ATOM 1982 C C . SER A 1 261 ? 9.666 10.179 -8.082 1.00 98.62 261 SER A C 1
ATOM 1984 O O . SER A 1 261 ? 10.709 9.724 -8.546 1.00 98.62 261 SER A O 1
ATOM 1986 N N . CYS A 1 262 ? 8.609 9.397 -7.834 1.00 98.75 262 CYS A N 1
ATOM 1987 C CA . CYS A 1 262 ? 8.616 7.932 -7.907 1.00 98.75 262 CYS A CA 1
ATOM 1988 C C . CYS A 1 262 ? 9.729 7.287 -7.063 1.00 98.75 262 CYS A C 1
ATOM 1990 O O . CYS A 1 262 ? 10.279 6.264 -7.472 1.00 98.75 262 CYS A O 1
ATOM 1992 N N . GLY A 1 263 ? 10.114 7.906 -5.941 1.00 98.44 263 GLY A N 1
ATOM 1993 C CA . GLY A 1 263 ? 11.253 7.455 -5.136 1.00 98.44 263 GLY A CA 1
ATOM 1994 C C . GLY A 1 263 ? 12.606 7.576 -5.854 1.00 98.44 263 GLY A C 1
ATOM 1995 O O . GLY A 1 263 ? 13.559 6.916 -5.449 1.00 98.44 263 GLY A O 1
ATOM 1996 N N . SER A 1 264 ? 12.700 8.367 -6.931 1.00 98.75 264 SER A N 1
ATOM 1997 C CA . SER A 1 264 ? 13.880 8.494 -7.795 1.00 98.75 264 SER A CA 1
ATOM 1998 C C . SER A 1 264 ? 14.427 9.914 -7.836 1.00 98.75 264 SER A C 1
ATOM 2000 O O . SER A 1 264 ? 13.683 10.894 -7.859 1.00 98.75 264 SER A O 1
ATOM 2002 N N . ARG A 1 265 ? 15.750 10.024 -7.978 1.00 97.50 265 ARG A N 1
ATOM 2003 C CA . ARG A 1 265 ? 16.421 11.303 -8.244 1.00 97.50 265 ARG A CA 1
ATOM 2004 C C . ARG A 1 265 ? 16.257 11.758 -9.690 1.00 97.50 265 ARG A C 1
ATOM 2006 O O . ARG A 1 265 ? 16.316 12.958 -9.938 1.00 97.50 265 ARG A O 1
ATOM 2013 N N . ILE A 1 266 ? 16.005 10.852 -10.645 1.00 98.56 266 ILE A N 1
ATOM 2014 C CA . ILE A 1 266 ? 15.909 11.232 -12.065 1.00 98.56 266 ILE A CA 1
ATOM 2015 C C . ILE A 1 266 ? 14.725 12.155 -12.355 1.00 98.56 266 ILE A C 1
ATOM 2017 O O . ILE A 1 266 ? 14.725 12.880 -13.347 1.00 98.56 266 ILE A O 1
ATOM 2021 N N . LEU A 1 267 ? 13.695 12.124 -11.511 1.00 98.25 267 LEU A N 1
ATOM 2022 C CA . LEU A 1 267 ? 12.537 12.992 -11.654 1.00 98.25 267 LEU A CA 1
ATOM 2023 C C . LEU A 1 267 ? 12.762 14.377 -11.046 1.00 98.25 267 LEU A C 1
ATOM 2025 O O . LEU A 1 267 ? 11.969 15.264 -11.338 1.00 98.25 267 LEU A O 1
ATOM 2029 N N . GLY A 1 268 ? 13.866 14.604 -10.320 1.00 92.44 268 GLY A N 1
ATOM 2030 C CA . GLY A 1 268 ? 14.225 15.910 -9.767 1.00 92.44 268 GLY A CA 1
ATOM 2031 C C . GLY A 1 268 ? 13.022 16.602 -9.125 1.00 92.44 268 GLY A C 1
ATOM 2032 O O . GLY A 1 268 ? 12.254 15.974 -8.403 1.00 92.44 268 GLY A O 1
ATOM 2033 N N . ASP A 1 269 ? 12.810 17.868 -9.473 1.00 93.88 269 ASP A N 1
ATOM 2034 C CA . ASP A 1 269 ? 11.687 18.689 -9.004 1.00 93.88 269 ASP A CA 1
ATOM 2035 C C . ASP A 1 269 ? 10.422 18.573 -9.890 1.00 93.88 269 ASP A C 1
ATOM 2037 O O . ASP A 1 269 ? 9.732 19.551 -10.186 1.00 93.88 269 ASP A O 1
ATOM 2041 N N . TYR A 1 270 ? 10.131 17.381 -10.425 1.00 97.88 270 TYR A N 1
ATOM 2042 C CA . TYR A 1 270 ? 8.998 17.198 -11.335 1.00 97.88 270 TYR A CA 1
ATOM 2043 C C . TYR A 1 270 ? 7.647 17.322 -10.618 1.00 97.88 270 TYR A C 1
ATOM 2045 O O . TYR A 1 270 ? 7.258 16.464 -9.825 1.00 97.88 270 TYR A O 1
ATOM 2053 N N . HIS A 1 271 ? 6.893 18.348 -11.011 1.00 97.94 271 HIS A N 1
ATOM 2054 C CA . HIS A 1 271 ? 5.505 18.576 -10.624 1.00 97.94 271 HIS A CA 1
ATOM 2055 C C . HIS A 1 271 ? 4.599 18.326 -11.843 1.00 97.94 271 HIS A C 1
ATOM 2057 O O . HIS A 1 271 ? 4.669 19.077 -12.825 1.00 97.94 271 HIS A O 1
ATOM 2063 N N . PRO A 1 272 ? 3.764 17.270 -11.853 1.00 97.31 272 PRO A N 1
ATOM 2064 C CA . PRO A 1 272 ? 2.948 16.946 -13.010 1.00 97.31 272 PRO A CA 1
ATOM 2065 C C . PRO A 1 272 ? 1.888 18.039 -13.246 1.00 97.31 272 PRO A C 1
ATOM 2067 O O . PRO A 1 272 ? 1.220 18.480 -12.307 1.00 97.31 272 PRO A O 1
ATOM 2070 N N . PRO A 1 273 ? 1.654 18.458 -14.505 1.00 96.94 273 PRO A N 1
ATOM 2071 C CA . PRO A 1 273 ? 0.670 19.496 -14.823 1.00 96.94 273 PRO A CA 1
ATOM 2072 C C . PRO A 1 273 ? -0.784 18.980 -14.834 1.00 96.94 273 PRO A C 1
ATOM 2074 O O . PRO A 1 273 ? -1.692 19.673 -15.295 1.00 96.94 273 PRO A O 1
ATOM 2077 N N . TYR A 1 274 ? -1.020 17.756 -14.361 1.00 98.44 274 TYR A N 1
ATOM 2078 C CA . TYR A 1 274 ? -2.300 17.056 -14.401 1.00 98.44 274 TYR A CA 1
ATOM 2079 C C . TYR A 1 274 ? -2.436 16.105 -13.206 1.00 98.44 274 TYR A C 1
ATOM 2081 O O . TYR A 1 274 ? -1.442 15.684 -12.618 1.00 98.44 274 TYR A O 1
ATOM 2089 N N . ASN A 1 275 ? -3.677 15.759 -12.870 1.00 98.81 275 ASN A N 1
ATOM 2090 C CA . ASN A 1 275 ? -3.981 14.681 -11.936 1.00 98.81 275 ASN A CA 1
ATOM 2091 C C . ASN A 1 275 ? -4.118 13.363 -12.698 1.00 98.81 275 ASN A C 1
ATOM 2093 O O . ASN A 1 275 ? -4.639 13.335 -13.816 1.00 98.81 275 ASN A O 1
ATOM 2097 N N . ALA A 1 276 ? -3.719 12.263 -12.067 1.00 98.88 276 ALA A N 1
ATOM 2098 C CA . ALA A 1 276 ? -4.159 10.941 -12.482 1.00 98.88 276 ALA A CA 1
ATOM 2099 C C . ALA A 1 276 ? -5.690 10.822 -12.378 1.00 98.88 276 ALA A C 1
ATOM 2101 O O . ALA A 1 276 ? -6.317 11.459 -11.529 1.00 98.88 276 ALA A O 1
ATOM 2102 N N . THR A 1 277 ? -6.309 9.961 -13.184 1.00 98.94 277 THR A N 1
ATOM 2103 C CA . THR A 1 277 ? -7.780 9.828 -13.188 1.00 98.94 277 THR A CA 1
ATOM 2104 C C . THR A 1 277 ? -8.322 9.364 -11.836 1.00 98.94 277 THR A C 1
ATOM 2106 O O . THR A 1 277 ? -9.357 9.843 -11.378 1.00 98.94 277 THR A O 1
ATOM 2109 N N . VAL A 1 278 ? -7.604 8.469 -11.152 1.00 98.88 278 VAL A N 1
ATOM 2110 C CA . VAL A 1 278 ? -7.968 8.029 -9.795 1.00 98.88 278 VAL A CA 1
ATOM 2111 C C . VAL A 1 278 ? -7.950 9.185 -8.789 1.00 98.88 278 VAL A C 1
ATOM 2113 O O . VAL A 1 278 ? -8.765 9.208 -7.875 1.00 98.88 278 VAL A O 1
ATOM 2116 N N . ILE A 1 279 ? -7.078 10.178 -8.993 1.00 98.81 279 ILE A N 1
ATOM 2117 C CA . ILE A 1 279 ? -6.987 11.377 -8.155 1.00 98.81 279 ILE A CA 1
ATOM 2118 C C . ILE A 1 279 ? -8.157 12.317 -8.438 1.00 98.81 279 ILE A C 1
ATOM 2120 O O . ILE A 1 279 ? -8.793 12.774 -7.493 1.00 98.81 279 ILE A O 1
ATOM 2124 N N . GLU A 1 280 ? -8.512 12.539 -9.707 1.00 98.56 280 GLU A N 1
ATOM 2125 C CA . GLU A 1 280 ? -9.713 13.317 -10.057 1.00 98.56 280 GLU A CA 1
ATOM 2126 C C . GLU A 1 280 ? -10.981 12.706 -9.444 1.00 98.56 280 GLU A C 1
ATOM 2128 O O . GLU A 1 280 ? -11.810 13.424 -8.889 1.00 98.56 280 GLU A O 1
ATOM 2133 N N . LYS A 1 281 ? -11.111 11.373 -9.460 1.00 98.44 281 LYS A N 1
ATOM 2134 C CA . LYS A 1 281 ? -12.243 10.674 -8.832 1.00 98.44 281 LYS A CA 1
ATOM 2135 C C . LYS A 1 281 ? -12.255 10.814 -7.306 1.00 98.44 281 LYS A C 1
ATOM 2137 O O . LYS A 1 281 ? -13.304 11.117 -6.742 1.00 98.44 281 LYS A O 1
ATOM 2142 N N . LEU A 1 282 ? -11.106 10.663 -6.638 1.00 98.00 282 LEU A N 1
ATOM 2143 C CA . LEU A 1 282 ? -10.994 10.880 -5.188 1.00 98.00 282 LEU A CA 1
ATOM 2144 C C . LEU A 1 282 ? -11.364 12.315 -4.793 1.00 98.00 282 LEU A C 1
ATOM 2146 O O . LEU A 1 282 ? -12.149 12.526 -3.866 1.00 98.00 282 LEU A O 1
ATOM 2150 N N . LEU A 1 283 ? -10.840 13.306 -5.517 1.00 96.69 283 LEU A N 1
ATOM 2151 C CA . LEU A 1 283 ? -11.178 14.711 -5.302 1.00 96.69 283 LEU A CA 1
ATOM 2152 C C . LEU A 1 283 ? -12.659 14.977 -5.619 1.00 96.69 283 LEU A C 1
ATOM 2154 O O . LEU A 1 283 ? -13.318 15.721 -4.894 1.00 96.69 283 LEU A O 1
ATOM 2158 N N . GLY A 1 284 ? -13.225 14.347 -6.647 1.00 95.88 284 GLY A N 1
ATOM 2159 C CA . GLY A 1 284 ? -14.659 14.400 -6.937 1.00 95.88 284 GLY A CA 1
ATOM 2160 C C . GLY A 1 284 ? -15.519 13.871 -5.784 1.00 95.88 284 GLY A C 1
ATOM 2161 O O . GLY A 1 284 ? -16.527 14.483 -5.446 1.00 95.88 284 GLY A O 1
ATOM 2162 N N . ALA A 1 285 ? -15.073 12.802 -5.119 1.00 95.69 285 ALA A N 1
ATOM 2163 C CA . ALA A 1 285 ? -15.746 12.191 -3.968 1.00 95.69 285 ALA A CA 1
ATOM 2164 C C . ALA A 1 285 ? -15.501 12.905 -2.625 1.00 95.69 285 ALA A C 1
ATOM 2166 O O . ALA A 1 285 ? -15.962 12.431 -1.584 1.00 95.69 285 ALA A O 1
ATOM 2167 N N . GLY A 1 286 ? -14.786 14.034 -2.636 1.00 95.44 286 GLY A N 1
ATOM 2168 C CA . GLY A 1 286 ? -14.567 14.860 -1.452 1.00 95.44 286 GLY A CA 1
ATOM 2169 C C . GLY A 1 286 ? -13.402 14.426 -0.562 1.00 95.44 286 GLY A C 1
ATOM 2170 O O . GLY A 1 286 ? -13.302 14.946 0.543 1.00 95.44 286 GLY A O 1
ATOM 2171 N N . ALA A 1 287 ? -12.511 13.543 -1.018 1.00 97.19 287 ALA A N 1
ATOM 2172 C CA . ALA A 1 287 ? -11.326 13.167 -0.247 1.00 97.19 287 ALA A CA 1
ATOM 2173 C C . ALA A 1 287 ? -10.350 14.346 -0.051 1.00 97.19 287 ALA A C 1
ATOM 2175 O O . ALA A 1 287 ? -10.320 15.300 -0.845 1.00 97.19 287 ALA A O 1
ATOM 2176 N N . VAL A 1 288 ? -9.530 14.247 0.998 1.00 97.75 288 VAL A N 1
ATOM 2177 C CA . VAL A 1 288 ? -8.437 15.171 1.327 1.00 97.75 288 VAL A CA 1
ATOM 2178 C C . VAL A 1 288 ? -7.115 14.422 1.188 1.00 97.75 288 VAL A C 1
ATOM 2180 O O . VAL A 1 288 ? -6.821 13.519 1.964 1.00 97.75 288 VAL A O 1
ATOM 2183 N N . ILE A 1 289 ? -6.312 14.778 0.188 1.00 98.62 289 ILE A N 1
ATOM 2184 C CA . ILE A 1 289 ? -4.976 14.198 0.019 1.00 98.62 289 ILE A CA 1
ATOM 2185 C C . ILE A 1 289 ? -4.037 14.880 1.008 1.00 98.62 289 ILE A C 1
ATOM 2187 O O . ILE A 1 289 ? -3.948 16.102 0.996 1.00 98.62 289 ILE A O 1
ATOM 2191 N N . ILE A 1 290 ? -3.356 14.103 1.852 1.00 98.19 290 ILE A N 1
ATOM 2192 C CA . ILE A 1 290 ? -2.444 14.654 2.869 1.00 98.19 290 ILE A CA 1
ATOM 2193 C C . ILE A 1 290 ? -0.978 14.705 2.425 1.00 98.19 290 ILE A C 1
ATOM 2195 O O . ILE A 1 290 ? -0.187 15.441 3.005 1.00 98.19 290 ILE A O 1
ATOM 2199 N N . GLY A 1 291 ? -0.588 13.910 1.425 1.00 98.56 291 GLY A N 1
ATOM 2200 C CA . GLY A 1 291 ? 0.817 13.785 1.048 1.00 98.56 291 GLY A CA 1
ATOM 2201 C C . GLY A 1 291 ? 1.120 12.660 0.061 1.00 98.56 291 GLY A C 1
ATOM 2202 O O . GLY A 1 291 ? 0.266 11.818 -0.250 1.00 98.56 291 GLY A O 1
ATOM 2203 N N . LYS A 1 292 ? 2.371 12.652 -0.410 1.00 98.88 292 LYS A N 1
ATOM 2204 C CA . LYS A 1 292 ? 2.947 11.642 -1.302 1.00 98.88 292 LYS A CA 1
ATOM 2205 C C . LYS A 1 292 ? 3.753 10.633 -0.492 1.00 98.88 292 LYS A C 1
ATOM 2207 O O . LYS A 1 292 ? 4.722 10.999 0.171 1.00 98.88 292 LYS A O 1
ATOM 2212 N N . THR A 1 293 ? 3.383 9.356 -0.544 1.00 98.94 293 THR A N 1
ATOM 2213 C CA . THR A 1 293 ? 4.072 8.310 0.221 1.00 98.94 293 THR A CA 1
ATOM 2214 C C . THR A 1 293 ? 5.292 7.775 -0.512 1.00 98.94 293 THR A C 1
ATOM 2216 O O . THR A 1 293 ? 5.256 7.562 -1.727 1.00 98.94 293 THR A O 1
ATOM 2219 N N . ASN A 1 294 ? 6.335 7.463 0.248 1.00 98.88 294 ASN A N 1
ATOM 2220 C CA . ASN A 1 294 ? 7.565 6.855 -0.233 1.00 98.88 294 ASN A CA 1
ATOM 2221 C C . ASN A 1 294 ? 7.312 5.470 -0.867 1.00 98.88 294 ASN A C 1
ATOM 2223 O O . ASN A 1 294 ? 6.326 4.786 -0.571 1.00 98.88 294 ASN A O 1
ATOM 2227 N N . CYS A 1 295 ? 8.186 5.088 -1.797 1.00 98.81 295 CYS A N 1
ATOM 2228 C CA . CYS A 1 295 ? 8.104 3.859 -2.580 1.00 98.81 295 CYS A CA 1
ATOM 2229 C C . CYS A 1 295 ? 9.497 3.384 -3.018 1.00 98.81 295 CYS A C 1
ATOM 2231 O O . CYS A 1 295 ? 10.424 4.191 -3.071 1.00 98.81 295 CYS A O 1
ATOM 2233 N N . ASP A 1 296 ? 9.655 2.098 -3.365 1.00 98.81 296 ASP A N 1
ATOM 2234 C CA . ASP A 1 296 ? 10.843 1.688 -4.133 1.00 98.81 296 ASP A CA 1
ATOM 2235 C C . ASP A 1 296 ? 10.903 2.489 -5.436 1.00 98.81 296 ASP A C 1
ATOM 2237 O O . ASP A 1 296 ? 9.871 2.707 -6.083 1.00 98.81 296 ASP A O 1
ATOM 2241 N N . GLU A 1 297 ? 12.113 2.863 -5.842 1.00 98.81 297 GLU A N 1
ATOM 2242 C CA . GLU A 1 297 ? 12.348 3.651 -7.046 1.00 98.81 297 GLU A CA 1
ATOM 2243 C C . GLU A 1 297 ? 11.632 3.053 -8.273 1.00 98.81 297 GLU A C 1
ATOM 2245 O O . GLU A 1 297 ? 11.807 1.879 -8.612 1.00 98.81 297 GLU A O 1
ATOM 2250 N N . PHE A 1 298 ? 10.783 3.852 -8.928 1.00 98.81 298 PHE A N 1
ATOM 2251 C CA . PHE A 1 298 ? 9.933 3.438 -10.056 1.00 98.81 298 PHE A CA 1
ATOM 2252 C C . PHE A 1 298 ? 9.085 2.182 -9.799 1.00 98.81 298 PHE A C 1
ATOM 2254 O O . PHE A 1 298 ? 8.779 1.425 -10.720 1.00 98.81 298 PHE A O 1
ATOM 2261 N N . ALA A 1 299 ? 8.674 1.971 -8.548 1.00 98.62 299 ALA A N 1
ATOM 2262 C CA . ALA A 1 299 ? 7.938 0.796 -8.096 1.00 98.62 299 ALA A CA 1
ATOM 2263 C C . ALA A 1 299 ? 8.716 -0.535 -8.220 1.00 98.62 299 ALA A C 1
ATOM 2265 O O . ALA A 1 299 ? 8.109 -1.610 -8.198 1.00 98.62 299 ALA A O 1
ATOM 2266 N N . MET A 1 300 ? 10.050 -0.485 -8.324 1.00 98.44 300 MET A N 1
ATOM 2267 C CA . MET A 1 300 ? 10.911 -1.643 -8.578 1.00 98.44 300 MET A CA 1
ATOM 2268 C C . MET A 1 300 ? 11.577 -2.168 -7.298 1.00 98.44 300 MET A C 1
ATOM 2270 O O . MET A 1 300 ? 12.743 -1.901 -7.023 1.00 98.44 300 MET A O 1
ATOM 2274 N N . GLY A 1 301 ? 10.845 -2.977 -6.533 1.00 96.25 301 GLY A N 1
ATOM 2275 C CA . GLY A 1 301 ? 11.354 -3.639 -5.330 1.00 96.25 301 GLY A CA 1
ATOM 2276 C C . GLY A 1 301 ? 10.238 -4.271 -4.502 1.00 96.25 301 GLY A C 1
ATOM 2277 O O . GLY A 1 301 ? 9.058 -4.104 -4.825 1.00 96.25 301 GLY A O 1
ATOM 2278 N N . SER A 1 302 ? 10.641 -4.998 -3.459 1.00 97.38 302 SER A N 1
ATOM 2279 C CA . SER A 1 302 ? 9.748 -5.739 -2.554 1.00 97.38 302 SER A CA 1
ATOM 2280 C C . SER A 1 302 ? 10.030 -5.418 -1.077 1.00 97.38 302 SER A C 1
ATOM 2282 O O . SER A 1 302 ? 9.629 -6.174 -0.192 1.00 97.38 302 SER A O 1
ATOM 2284 N N . SER A 1 303 ? 10.715 -4.301 -0.796 1.00 97.38 303 SER A N 1
ATOM 2285 C CA . SER A 1 303 ? 11.104 -3.892 0.564 1.00 97.38 303 SER A CA 1
ATOM 2286 C C . SER A 1 303 ? 11.067 -2.387 0.846 1.00 97.38 303 SER A C 1
ATOM 2288 O O . SER A 1 303 ? 11.191 -1.996 2.004 1.00 97.38 303 SER A O 1
ATOM 2290 N N . ASN A 1 304 ? 10.900 -1.542 -0.175 1.00 97.62 304 ASN A N 1
ATOM 2291 C CA . ASN A 1 304 ? 11.049 -0.088 -0.101 1.00 97.62 304 ASN A CA 1
ATOM 2292 C C . ASN A 1 304 ? 12.480 0.409 0.185 1.00 97.62 304 ASN A C 1
ATOM 2294 O O . ASN A 1 304 ? 12.682 1.596 0.445 1.00 97.62 304 ASN A O 1
ATOM 2298 N N . GLU A 1 305 ? 13.485 -0.462 0.121 1.00 97.75 305 GLU A N 1
ATOM 2299 C CA . GLU A 1 305 ? 14.886 -0.092 0.350 1.00 97.75 305 GLU A CA 1
ATOM 2300 C C . GLU A 1 305 ? 15.525 0.597 -0.858 1.00 97.75 305 GLU A C 1
ATOM 2302 O O . GLU A 1 305 ? 16.509 1.315 -0.697 1.00 97.75 305 GLU A O 1
ATOM 2307 N N . ASN A 1 306 ? 14.960 0.428 -2.060 1.00 97.62 306 ASN A N 1
ATOM 2308 C CA . ASN A 1 306 ? 15.498 1.051 -3.269 1.00 97.62 306 ASN A CA 1
ATOM 2309 C C . ASN A 1 306 ? 15.104 2.525 -3.413 1.00 97.62 306 ASN A C 1
ATOM 2311 O O . ASN A 1 306 ? 15.506 3.150 -4.390 1.00 97.62 306 ASN A O 1
ATOM 2315 N N . SER A 1 307 ? 14.311 3.093 -2.498 1.00 98.56 307 SER A N 1
ATOM 2316 C CA . SER A 1 307 ? 14.001 4.525 -2.537 1.00 98.56 307 SER A CA 1
ATOM 2317 C C . SER A 1 307 ? 15.283 5.355 -2.468 1.00 98.56 307 SER A C 1
ATOM 2319 O O . SER A 1 307 ? 16.094 5.210 -1.550 1.00 98.56 307 SER A O 1
ATOM 2321 N N . ALA A 1 308 ? 15.444 6.293 -3.398 1.00 98.31 308 ALA A N 1
ATOM 2322 C CA . ALA A 1 308 ? 16.591 7.195 -3.423 1.00 98.31 308 ALA A CA 1
ATOM 2323 C C . ALA A 1 308 ? 16.613 8.198 -2.247 1.00 98.31 308 ALA A C 1
ATOM 2325 O O . ALA A 1 308 ? 17.608 8.916 -2.075 1.00 98.31 308 ALA A O 1
ATOM 2326 N N . PHE A 1 309 ? 15.534 8.224 -1.454 1.00 98.19 309 PHE A N 1
ATOM 2327 C CA . PHE A 1 309 ? 15.322 9.048 -0.260 1.00 98.19 309 PHE A CA 1
ATOM 2328 C C . PHE A 1 309 ? 15.390 8.231 1.042 1.00 98.19 309 PHE A C 1
ATOM 2330 O O . PHE A 1 309 ? 15.013 8.708 2.109 1.00 98.19 309 PHE A O 1
ATOM 2337 N N . GLY A 1 310 ? 15.886 6.995 0.965 1.00 97.88 310 GLY A N 1
ATOM 2338 C CA . GLY A 1 310 ? 16.068 6.114 2.113 1.00 97.88 310 GLY A CA 1
ATOM 2339 C C . GLY A 1 310 ? 14.894 5.159 2.349 1.00 97.88 310 GLY A C 1
ATOM 2340 O O . GLY A 1 310 ? 13.789 5.367 1.836 1.00 97.88 310 GLY A O 1
ATOM 2341 N N . PRO A 1 311 ? 15.129 4.087 3.124 1.00 98.19 311 PRO A N 1
ATOM 2342 C CA . PRO A 1 311 ? 14.151 3.030 3.325 1.00 98.19 311 PRO A CA 1
ATOM 2343 C C . PRO A 1 311 ? 12.962 3.512 4.156 1.00 98.19 311 PRO A C 1
ATOM 2345 O O . PRO A 1 311 ? 13.127 4.305 5.085 1.00 98.19 311 PRO A O 1
ATOM 2348 N N . VAL A 1 312 ? 11.777 2.980 3.854 1.00 98.81 312 VAL A N 1
ATOM 2349 C CA . VAL A 1 312 ? 10.631 3.025 4.776 1.00 98.81 312 VAL A CA 1
ATOM 2350 C C . VAL A 1 312 ? 10.825 1.927 5.820 1.00 98.81 312 VAL A C 1
ATOM 2352 O O . VAL A 1 312 ? 11.300 0.840 5.488 1.00 98.81 312 VAL A O 1
ATOM 2355 N N . LYS A 1 313 ? 10.443 2.185 7.070 1.00 98.81 313 LYS A N 1
ATOM 2356 C CA . LYS A 1 313 ? 10.500 1.200 8.161 1.00 98.81 313 LYS A CA 1
ATOM 2357 C C . LYS A 1 313 ? 9.117 0.638 8.476 1.00 98.81 313 LYS A C 1
ATOM 2359 O O . LYS A 1 313 ? 8.112 1.335 8.350 1.00 98.81 313 LYS A O 1
ATOM 2364 N N . ASN A 1 314 ? 9.060 -0.622 8.901 1.00 98.81 314 ASN A N 1
ATOM 2365 C CA . ASN A 1 314 ? 7.808 -1.252 9.307 1.00 98.81 314 ASN A CA 1
ATOM 2366 C C . ASN A 1 314 ? 7.357 -0.731 10.688 1.00 98.81 314 ASN A C 1
ATOM 2368 O O . ASN A 1 314 ? 8.133 -0.826 11.640 1.00 98.81 314 ASN A O 1
ATOM 2372 N N . PRO A 1 315 ? 6.112 -0.244 10.849 1.00 98.50 315 PRO A N 1
ATOM 2373 C CA . PRO A 1 315 ? 5.606 0.197 12.151 1.00 98.50 315 PRO A CA 1
ATOM 2374 C C . PRO A 1 315 ? 5.616 -0.892 13.241 1.00 98.50 315 PRO A C 1
ATOM 2376 O O . PRO A 1 315 ? 5.676 -0.572 14.428 1.00 98.50 315 PRO A O 1
ATOM 2379 N N . TRP A 1 316 ? 5.581 -2.177 12.861 1.00 98.50 316 TRP A N 1
ATOM 2380 C CA . TRP A 1 316 ? 5.617 -3.313 13.792 1.00 98.50 316 TRP A CA 1
ATOM 2381 C C . TRP A 1 316 ? 7.007 -3.586 14.383 1.00 98.50 316 TRP A C 1
ATOM 2383 O O . TRP A 1 316 ? 7.111 -4.053 15.514 1.00 98.50 316 TRP A O 1
ATOM 2393 N N . ASP A 1 317 ? 8.066 -3.287 13.630 1.00 98.38 317 ASP A N 1
ATOM 2394 C CA . ASP A 1 317 ? 9.467 -3.386 14.051 1.00 98.38 317 ASP A CA 1
ATOM 2395 C C . ASP A 1 317 ? 10.311 -2.515 13.114 1.00 98.38 317 ASP A C 1
ATOM 2397 O O . ASP A 1 317 ? 10.471 -2.826 11.931 1.00 98.38 317 ASP A O 1
ATOM 2401 N N . LEU A 1 318 ? 10.896 -1.441 13.649 1.00 98.38 318 LEU A N 1
ATOM 2402 C CA . LEU A 1 318 ? 11.655 -0.460 12.867 1.00 98.38 318 LEU A CA 1
ATOM 2403 C C . LEU A 1 318 ? 12.914 -1.031 12.195 1.00 98.38 318 LEU A C 1
ATOM 2405 O O . LEU A 1 318 ? 13.512 -0.368 11.351 1.00 98.38 318 LEU A O 1
ATOM 2409 N N . ARG A 1 319 ? 13.337 -2.246 12.554 1.00 98.12 319 ARG A N 1
ATOM 2410 C CA . ARG A 1 319 ? 14.459 -2.944 11.911 1.00 98.12 319 ARG A CA 1
ATOM 2411 C C . ARG A 1 319 ? 14.027 -3.733 10.676 1.00 98.12 319 ARG A C 1
ATOM 2413 O O . ARG A 1 319 ? 14.884 -4.286 9.991 1.00 98.12 319 ARG A O 1
ATOM 2420 N N . ARG A 1 320 ? 12.723 -3.835 10.410 1.00 98.62 320 ARG A N 1
ATOM 2421 C CA . ARG A 1 320 ? 12.144 -4.665 9.351 1.00 98.62 320 ARG A CA 1
ATOM 2422 C C . ARG A 1 320 ? 11.541 -3.830 8.234 1.00 98.62 320 ARG A C 1
ATOM 2424 O O . ARG A 1 320 ? 11.166 -2.669 8.412 1.00 98.62 320 ARG A O 1
ATOM 2431 N N . VAL A 1 321 ? 11.442 -4.457 7.069 1.00 98.69 321 VAL A N 1
ATOM 2432 C CA . VAL A 1 321 ? 10.855 -3.851 5.874 1.00 98.69 321 VAL A CA 1
ATOM 2433 C C . VAL A 1 321 ? 9.326 -3.790 5.996 1.00 98.69 321 VAL A C 1
ATOM 2435 O O . VAL A 1 321 ? 8.712 -4.725 6.518 1.00 98.69 321 VAL A O 1
ATOM 2438 N N . PRO A 1 322 ? 8.663 -2.741 5.489 1.00 98.62 322 PRO A N 1
ATOM 2439 C CA . PRO A 1 322 ? 7.204 -2.702 5.350 1.00 98.62 322 PRO A CA 1
ATOM 2440 C C . PRO A 1 322 ? 6.716 -3.480 4.116 1.00 98.62 322 PRO A C 1
ATOM 2442 O O . PRO A 1 322 ? 5.534 -3.449 3.792 1.00 98.62 322 PRO A O 1
ATOM 2445 N N . GLY A 1 323 ? 7.627 -4.133 3.388 1.00 98.56 323 GLY A N 1
ATOM 2446 C CA . GLY A 1 323 ? 7.364 -4.657 2.055 1.00 98.56 323 GLY A CA 1
ATOM 2447 C C . GLY A 1 323 ? 7.547 -3.605 0.961 1.00 98.56 323 GLY A C 1
ATOM 2448 O O . GLY A 1 323 ? 7.921 -2.464 1.226 1.00 98.56 323 GLY A O 1
ATOM 2449 N N . GLY A 1 324 ? 7.299 -3.979 -0.292 1.00 97.94 324 GLY A N 1
ATOM 2450 C CA . GLY A 1 324 ? 7.472 -3.069 -1.421 1.00 97.94 324 GLY A CA 1
ATOM 2451 C C . GLY A 1 324 ? 6.655 -3.439 -2.656 1.00 97.94 324 GLY A C 1
ATOM 2452 O O . GLY A 1 324 ? 6.152 -4.546 -2.797 1.00 97.94 324 GLY A O 1
ATOM 2453 N N . SER A 1 325 ? 6.448 -2.508 -3.582 1.00 98.62 325 SER A N 1
ATOM 2454 C CA . SER A 1 325 ? 7.039 -1.167 -3.624 1.00 98.62 325 SER A CA 1
ATOM 2455 C C . SER A 1 325 ? 6.194 -0.049 -3.018 1.00 98.62 325 SER A C 1
ATOM 2457 O O . SER A 1 325 ? 6.613 1.101 -3.044 1.00 98.62 325 SER A O 1
ATOM 2459 N N . SER A 1 326 ? 4.995 -0.336 -2.508 1.00 98.88 326 SER A N 1
ATOM 2460 C CA . SER A 1 326 ? 4.130 0.667 -1.856 1.00 98.88 326 SER A CA 1
ATOM 2461 C C . SER A 1 326 ? 4.318 0.681 -0.330 1.00 98.88 326 SER A C 1
ATOM 2463 O O . SER A 1 326 ? 3.340 0.760 0.412 1.00 98.88 326 SER A O 1
ATOM 2465 N N . GLY A 1 327 ? 5.563 0.559 0.141 1.00 98.81 327 GLY A N 1
ATOM 2466 C CA . GLY A 1 327 ? 5.876 0.422 1.564 1.00 98.81 327 GLY A CA 1
ATOM 2467 C C . GLY A 1 327 ? 5.448 1.637 2.385 1.00 98.81 327 GLY A C 1
ATOM 2468 O O . GLY A 1 327 ? 4.862 1.466 3.449 1.00 98.81 327 GLY A O 1
ATOM 2469 N N . GLY A 1 328 ? 5.637 2.858 1.868 1.00 98.94 328 GLY A N 1
ATOM 2470 C CA . GLY A 1 328 ? 5.175 4.082 2.537 1.00 98.94 328 GLY A CA 1
ATOM 2471 C C . GLY A 1 328 ? 3.653 4.141 2.697 1.00 98.94 328 GLY A C 1
ATOM 2472 O O . GLY A 1 328 ? 3.159 4.498 3.763 1.00 98.94 328 GLY A O 1
ATOM 2473 N N . SER A 1 329 ? 2.899 3.719 1.675 1.00 98.94 329 SER A N 1
ATOM 2474 C CA . SER A 1 329 ? 1.431 3.659 1.732 1.00 98.94 329 SER A CA 1
ATOM 2475 C C . SER A 1 329 ? 0.948 2.666 2.790 1.00 98.94 329 SER A C 1
ATOM 2477 O O . SER A 1 329 ? 0.040 2.979 3.557 1.00 98.94 329 SER A O 1
ATOM 2479 N N . ALA A 1 330 ? 1.574 1.488 2.857 1.00 98.94 330 ALA A N 1
ATOM 2480 C CA . ALA A 1 330 ? 1.228 0.471 3.842 1.00 98.94 330 ALA A CA 1
ATOM 2481 C C . ALA A 1 330 ? 1.610 0.893 5.267 1.00 98.94 330 ALA A C 1
ATOM 2483 O O . ALA A 1 330 ? 0.790 0.786 6.177 1.00 98.94 330 ALA A O 1
ATOM 2484 N N . ALA A 1 331 ? 2.815 1.439 5.453 1.00 98.88 331 ALA A N 1
ATOM 2485 C CA . ALA A 1 331 ? 3.278 1.935 6.744 1.00 98.88 331 ALA A CA 1
ATOM 2486 C C . ALA A 1 331 ? 2.388 3.070 7.274 1.00 98.88 331 ALA A C 1
ATOM 2488 O O . ALA A 1 331 ? 2.032 3.050 8.448 1.00 98.88 331 ALA A O 1
ATOM 2489 N N . ALA A 1 332 ? 1.967 4.012 6.419 1.00 98.75 332 ALA A N 1
ATOM 2490 C CA . ALA A 1 332 ? 1.092 5.113 6.822 1.00 98.75 332 ALA A CA 1
ATOM 2491 C C . ALA A 1 332 ? -0.282 4.630 7.320 1.00 98.75 332 ALA A C 1
ATOM 2493 O O . ALA A 1 332 ? -0.785 5.125 8.328 1.00 98.75 332 ALA A O 1
ATOM 2494 N N . VAL A 1 333 ? -0.874 3.636 6.650 1.00 98.69 333 VAL A N 1
ATOM 2495 C CA . VAL A 1 333 ? -2.158 3.050 7.066 1.00 98.69 333 VAL A CA 1
ATOM 2496 C C . VAL A 1 333 ? -1.999 2.207 8.336 1.00 98.69 333 VAL A C 1
ATOM 2498 O O . VAL A 1 333 ? -2.793 2.331 9.268 1.00 98.69 333 VAL A O 1
ATOM 2501 N N . ALA A 1 334 ? -0.960 1.373 8.413 1.00 98.38 334 ALA A N 1
ATOM 2502 C CA . ALA A 1 334 ? -0.711 0.517 9.572 1.00 98.38 334 ALA A CA 1
ATOM 2503 C C . ALA A 1 334 ? -0.377 1.312 10.841 1.00 98.38 334 ALA A C 1
ATOM 2505 O O . ALA A 1 334 ? -0.852 0.960 11.919 1.00 98.38 334 ALA A O 1
ATOM 2506 N N . ALA A 1 335 ? 0.378 2.406 10.708 1.00 98.00 335 ALA A N 1
ATOM 2507 C CA . ALA A 1 335 ? 0.696 3.315 11.804 1.00 98.00 335 ALA A CA 1
ATOM 2508 C C . ALA A 1 335 ? -0.469 4.247 12.180 1.00 98.00 335 ALA A C 1
ATOM 2510 O O . ALA A 1 335 ? -0.286 5.110 13.026 1.00 98.00 335 ALA A O 1
ATOM 2511 N N . GLY A 1 336 ? -1.649 4.127 11.561 1.00 96.25 336 GLY A N 1
ATOM 2512 C CA . GLY A 1 336 ? -2.797 4.972 11.901 1.00 96.25 336 GLY A CA 1
ATOM 2513 C C . GLY A 1 336 ? -2.628 6.446 11.520 1.00 96.25 336 GLY A C 1
ATOM 2514 O O . GLY A 1 336 ? -3.322 7.285 12.076 1.00 96.25 336 GLY A O 1
ATOM 2515 N N . ILE A 1 337 ? -1.737 6.777 10.578 1.00 97.38 337 ILE A N 1
ATOM 2516 C CA . ILE A 1 337 ? -1.566 8.154 10.079 1.00 97.38 337 ILE A CA 1
ATOM 2517 C C . ILE A 1 337 ? -2.739 8.539 9.171 1.00 97.38 337 ILE A C 1
ATOM 2519 O O . ILE A 1 337 ? -3.210 9.671 9.197 1.00 97.38 337 ILE A O 1
ATOM 2523 N N . VAL A 1 338 ? -3.220 7.584 8.370 1.00 98.06 338 VAL A N 1
ATOM 2524 C CA . VAL A 1 338 ? -4.420 7.714 7.531 1.00 98.06 338 VAL A CA 1
ATOM 2525 C C . VAL A 1 338 ? -5.262 6.447 7.595 1.00 98.06 338 VAL A C 1
ATOM 2527 O O . VAL A 1 338 ? -4.712 5.355 7.755 1.00 98.06 338 VAL A O 1
ATOM 2530 N N . PRO A 1 339 ? -6.588 6.541 7.403 1.00 96.94 339 PRO A N 1
ATOM 2531 C CA . PRO A 1 339 ? -7.438 5.359 7.359 1.00 96.94 339 PRO A CA 1
ATOM 2532 C C . PRO A 1 339 ? -7.278 4.556 6.054 1.00 96.94 339 PRO A C 1
ATOM 2534 O O . PRO A 1 339 ? -7.465 3.338 6.058 1.00 96.94 339 PRO A O 1
ATOM 2537 N N . VAL A 1 340 ? -6.915 5.215 4.944 1.00 98.62 340 VAL A N 1
ATOM 2538 C CA . VAL A 1 340 ? -6.732 4.596 3.620 1.00 98.62 340 VAL A CA 1
ATOM 2539 C C . VAL A 1 340 ? -5.596 5.247 2.831 1.00 98.62 340 VAL A C 1
ATOM 2541 O O . VAL A 1 340 ? -5.274 6.424 3.013 1.00 98.62 340 VAL A O 1
ATOM 2544 N N . ALA A 1 341 ? -5.012 4.489 1.905 1.00 98.94 341 ALA A N 1
ATOM 2545 C CA . ALA A 1 341 ? -4.000 4.988 0.979 1.00 98.94 341 ALA A CA 1
ATOM 2546 C C . ALA A 1 341 ? -4.112 4.332 -0.402 1.00 98.94 341 ALA A C 1
ATOM 2548 O O . ALA A 1 341 ? -4.587 3.202 -0.532 1.00 98.94 341 ALA A O 1
ATOM 2549 N N . LEU A 1 342 ? -3.632 5.020 -1.441 1.00 98.94 342 LEU A N 1
ATOM 2550 C CA . LEU A 1 342 ? -3.451 4.423 -2.765 1.00 98.94 342 LEU A CA 1
ATOM 2551 C C . LEU A 1 342 ? -2.020 3.933 -2.959 1.00 98.94 342 LEU A C 1
ATOM 2553 O O . LEU A 1 342 ? -1.063 4.639 -2.646 1.00 98.94 342 LEU A O 1
ATOM 2557 N N . GLY A 1 343 ? -1.896 2.755 -3.564 1.00 98.88 343 GLY A N 1
ATOM 2558 C CA . GLY A 1 343 ? -0.641 2.184 -4.038 1.00 98.88 343 GLY A CA 1
ATOM 2559 C C . GLY A 1 343 ? -0.726 1.737 -5.493 1.00 98.88 343 GLY A C 1
ATOM 2560 O O . GLY A 1 343 ? -1.717 1.961 -6.187 1.00 98.88 343 GLY A O 1
ATOM 2561 N N . SER A 1 344 ? 0.314 1.056 -5.962 1.00 98.94 344 SER A N 1
ATOM 2562 C CA . SER A 1 344 ? 0.316 0.392 -7.271 1.00 98.94 344 SER A CA 1
ATOM 2563 C C . SER A 1 344 ? 0.927 -0.998 -7.163 1.00 98.94 344 SER A C 1
ATOM 2565 O O . SER A 1 344 ? 1.897 -1.186 -6.429 1.00 98.94 344 SER A O 1
ATOM 2567 N N . ASP A 1 345 ? 0.339 -1.968 -7.864 1.00 98.88 345 ASP A N 1
ATOM 2568 C CA . ASP A 1 345 ? 0.689 -3.389 -7.800 1.00 98.88 345 ASP A CA 1
ATOM 2569 C C . ASP A 1 345 ? 1.008 -3.923 -9.203 1.00 98.88 345 ASP A C 1
ATOM 2571 O O . ASP A 1 345 ? 0.119 -4.107 -10.035 1.00 98.88 345 ASP A O 1
ATOM 2575 N N . THR A 1 346 ? 2.297 -4.164 -9.452 1.00 98.75 346 THR A N 1
ATOM 2576 C CA . THR A 1 346 ? 2.809 -4.737 -10.710 1.00 98.75 346 THR A CA 1
ATOM 2577 C C . THR A 1 346 ? 3.094 -6.235 -10.576 1.00 98.75 346 THR A C 1
ATOM 2579 O O . THR A 1 346 ? 2.889 -6.989 -11.525 1.00 98.75 346 THR A O 1
ATOM 2582 N N . GLY A 1 347 ? 3.514 -6.680 -9.388 1.00 97.56 347 GLY A N 1
ATOM 2583 C CA . GLY A 1 347 ? 3.815 -8.082 -9.074 1.00 97.56 347 GLY A CA 1
ATOM 2584 C C . GLY A 1 347 ? 3.473 -8.493 -7.639 1.00 97.56 347 GLY A C 1
ATOM 2585 O O . GLY A 1 347 ? 3.934 -9.528 -7.178 1.00 97.56 347 GLY A O 1
ATOM 2586 N N . GLY A 1 348 ? 2.687 -7.693 -6.917 1.00 98.06 348 GLY A N 1
ATOM 2587 C CA . GLY A 1 348 ? 2.447 -7.842 -5.475 1.00 98.06 348 GLY A CA 1
ATOM 2588 C C . GLY A 1 348 ? 2.589 -6.560 -4.674 1.00 98.06 348 GLY A C 1
ATOM 2589 O O . GLY A 1 348 ? 2.340 -6.563 -3.476 1.00 98.06 348 GLY A O 1
ATOM 2590 N N . SER A 1 349 ? 2.950 -5.455 -5.326 1.00 98.56 349 SER A N 1
ATOM 2591 C CA . SER A 1 349 ? 3.376 -4.226 -4.657 1.00 98.56 349 SER A CA 1
ATOM 2592 C C . SER A 1 349 ? 2.301 -3.470 -3.865 1.00 98.56 349 SER A C 1
ATOM 2594 O O . SER A 1 349 ? 2.616 -2.425 -3.298 1.00 98.56 349 SER A O 1
ATOM 2596 N N . VAL A 1 350 ? 1.064 -3.974 -3.796 1.00 98.94 350 VAL A N 1
ATOM 2597 C CA . VAL A 1 350 ? 0.055 -3.571 -2.799 1.00 98.94 350 VAL A CA 1
ATOM 2598 C C . VAL A 1 350 ? -0.195 -4.695 -1.799 1.00 98.94 350 VAL A C 1
ATOM 2600 O O . VAL A 1 350 ? -0.123 -4.480 -0.595 1.00 98.94 350 VAL A O 1
ATOM 2603 N N . ARG A 1 351 ? -0.435 -5.917 -2.280 1.00 98.88 351 ARG A N 1
ATOM 2604 C CA . ARG A 1 351 ? -0.784 -7.054 -1.413 1.00 98.88 351 ARG A CA 1
ATOM 2605 C C . ARG A 1 351 ? 0.339 -7.432 -0.445 1.00 98.88 351 ARG A C 1
ATOM 2607 O O . ARG A 1 351 ? 0.077 -7.610 0.737 1.00 98.88 351 ARG A O 1
ATOM 2614 N N . GLN A 1 352 ? 1.579 -7.519 -0.919 1.00 98.75 352 GLN A N 1
ATOM 2615 C CA . GLN A 1 352 ? 2.723 -7.900 -0.090 1.00 98.75 352 GLN A CA 1
ATOM 2616 C C . GLN A 1 352 ? 2.975 -6.877 1.034 1.00 98.75 352 GLN A C 1
ATOM 2618 O O . GLN A 1 352 ? 2.965 -7.299 2.191 1.00 98.75 352 GLN A O 1
ATOM 2623 N N . PRO A 1 353 ? 3.043 -5.553 0.775 1.00 98.88 353 PRO A N 1
ATOM 2624 C CA . PRO A 1 353 ? 3.110 -4.576 1.860 1.00 98.88 353 PRO A CA 1
ATOM 2625 C C . PRO A 1 353 ? 1.930 -4.657 2.835 1.00 98.88 353 PRO A C 1
ATOM 2627 O O . PRO A 1 353 ? 2.113 -4.530 4.041 1.00 98.88 353 PRO A O 1
ATOM 2630 N N . ALA A 1 354 ? 0.715 -4.926 2.340 1.00 98.88 354 ALA A N 1
ATOM 2631 C CA . ALA A 1 354 ? -0.459 -5.062 3.200 1.00 98.88 354 ALA A CA 1
ATOM 2632 C C . ALA A 1 354 ? -0.319 -6.240 4.178 1.00 98.88 354 ALA A C 1
ATOM 2634 O O . ALA A 1 354 ? -0.558 -6.083 5.373 1.00 98.88 354 ALA A O 1
ATOM 2635 N N . SER A 1 355 ? 0.157 -7.390 3.688 1.00 98.81 355 SER A N 1
ATOM 2636 C CA . SER A 1 355 ? 0.469 -8.552 4.525 1.00 98.81 355 SER A CA 1
ATOM 2637 C C . SER A 1 355 ? 1.548 -8.247 5.558 1.00 98.81 355 SER A C 1
ATOM 2639 O O . SER A 1 355 ? 1.395 -8.628 6.711 1.00 98.81 355 SER A O 1
ATOM 2641 N N . LEU A 1 356 ? 2.636 -7.582 5.158 1.00 98.81 356 LEU A N 1
ATOM 2642 C CA . LEU A 1 356 ? 3.789 -7.318 6.026 1.00 98.81 356 LEU A CA 1
ATOM 2643 C C . LEU A 1 356 ? 3.512 -6.231 7.076 1.00 98.81 356 LEU A C 1
ATOM 2645 O O . LEU A 1 356 ? 4.175 -6.199 8.114 1.00 98.81 356 LEU A O 1
ATOM 2649 N N . CYS A 1 357 ? 2.538 -5.355 6.824 1.00 98.81 357 CYS A N 1
ATOM 2650 C CA . CYS A 1 357 ? 2.114 -4.302 7.745 1.00 98.81 357 CYS A CA 1
ATOM 2651 C C . CYS A 1 357 ? 0.803 -4.612 8.490 1.00 98.81 357 CYS A C 1
ATOM 2653 O O . CYS A 1 357 ? 0.393 -3.816 9.333 1.00 98.81 357 CYS A O 1
ATOM 2655 N N . GLY A 1 358 ? 0.164 -5.758 8.232 1.00 98.44 358 GLY A N 1
ATOM 2656 C CA . GLY A 1 358 ? -1.029 -6.199 8.963 1.00 98.44 358 GLY A CA 1
ATOM 2657 C C . GLY A 1 358 ? -2.284 -5.391 8.656 1.00 98.44 358 GLY A C 1
ATOM 2658 O O . GLY A 1 358 ? -3.033 -5.049 9.565 1.00 98.44 358 GLY A O 1
ATOM 2659 N N . ILE A 1 359 ? -2.493 -5.061 7.384 1.00 98.69 359 ILE A N 1
ATOM 2660 C CA . ILE A 1 359 ? -3.630 -4.273 6.895 1.00 98.69 359 ILE A CA 1
ATOM 2661 C C . ILE A 1 359 ? -4.243 -4.929 5.652 1.00 98.69 359 ILE A C 1
ATOM 2663 O O . ILE A 1 359 ? -3.693 -5.883 5.098 1.00 98.69 359 ILE A O 1
ATOM 2667 N N . VAL A 1 360 ? -5.382 -4.415 5.190 1.00 98.88 360 VAL A N 1
ATOM 2668 C CA . VAL A 1 360 ? -6.054 -4.907 3.983 1.00 98.88 360 VAL A CA 1
ATOM 2669 C C . VAL A 1 360 ? -5.464 -4.223 2.750 1.00 98.88 360 VAL A C 1
ATOM 2671 O O . VAL A 1 360 ? -5.261 -3.007 2.732 1.00 98.88 360 VAL A O 1
ATOM 2674 N N . GLY A 1 361 ? -5.194 -5.001 1.700 1.00 98.88 361 GLY A N 1
ATOM 2675 C CA . GLY A 1 361 ? -4.630 -4.489 0.451 1.00 98.88 361 GLY A CA 1
ATOM 2676 C C . GLY A 1 361 ? -5.229 -5.150 -0.779 1.00 98.88 361 GLY A C 1
ATOM 2677 O O . GLY A 1 361 ? -5.135 -6.366 -0.941 1.00 98.88 361 GLY A O 1
ATOM 2678 N N . LEU A 1 362 ? -5.795 -4.352 -1.682 1.00 98.88 362 LEU A N 1
ATOM 2679 C CA . LEU A 1 362 ? -6.407 -4.830 -2.917 1.00 98.88 362 LEU A CA 1
ATOM 2680 C C . LEU A 1 362 ? -5.613 -4.398 -4.148 1.00 98.88 362 LEU A C 1
ATOM 2682 O O . LEU A 1 362 ? -5.411 -3.208 -4.394 1.00 98.88 362 LEU A O 1
ATOM 2686 N N . LYS A 1 363 ? -5.323 -5.371 -5.013 1.00 98.81 363 LYS A N 1
ATOM 2687 C CA . LYS A 1 363 ? -5.120 -5.133 -6.442 1.00 98.81 363 LYS A 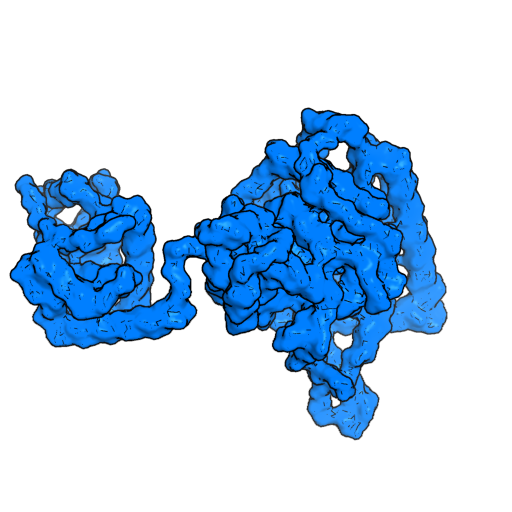CA 1
ATOM 2688 C C . LYS A 1 363 ? -6.394 -5.534 -7.196 1.00 98.81 363 LYS A C 1
ATOM 2690 O O . LYS A 1 363 ? -6.676 -6.732 -7.275 1.00 98.81 363 LYS A O 1
ATOM 2695 N N . PRO A 1 364 ? -7.133 -4.603 -7.822 1.00 98.81 364 PRO A N 1
ATOM 2696 C CA . PRO A 1 364 ? -8.338 -4.961 -8.560 1.00 98.81 364 PRO A CA 1
ATOM 2697 C C . PRO A 1 364 ? -7.994 -5.631 -9.895 1.00 98.81 364 PRO A C 1
ATOM 2699 O O . PRO A 1 364 ? -6.823 -5.804 -10.254 1.00 98.81 364 PRO A O 1
ATOM 2702 N N . THR A 1 365 ? -9.013 -6.025 -10.651 1.00 98.88 365 THR A N 1
ATOM 2703 C CA . THR A 1 365 ? -8.850 -6.600 -11.990 1.00 98.88 365 THR A CA 1
ATOM 2704 C C . THR A 1 365 ? -8.038 -5.654 -12.886 1.00 98.88 365 THR A C 1
ATOM 2706 O O . THR A 1 365 ? -8.177 -4.427 -12.811 1.00 98.88 365 THR A O 1
ATOM 2709 N N . TYR A 1 366 ? -7.165 -6.192 -13.744 1.00 98.81 366 TYR A N 1
ATOM 2710 C CA . TYR A 1 366 ? -6.480 -5.358 -14.738 1.00 98.81 366 TYR A CA 1
ATOM 2711 C C . TYR A 1 366 ? -7.522 -4.702 -15.660 1.00 98.81 366 TYR A C 1
ATOM 2713 O O . TYR A 1 366 ? -8.356 -5.393 -16.239 1.00 98.81 366 TYR A O 1
ATOM 2721 N N . GLY A 1 367 ? -7.494 -3.371 -15.756 1.00 98.44 367 GLY A N 1
ATOM 2722 C CA . GLY A 1 367 ? -8.508 -2.566 -16.448 1.00 98.44 367 GLY A CA 1
ATOM 2723 C C . GLY A 1 367 ? -9.684 -2.076 -15.585 1.00 98.44 367 GLY A C 1
ATOM 2724 O O . GLY A 1 367 ? -10.527 -1.349 -16.102 1.00 98.44 367 GLY A O 1
ATOM 2725 N N . ARG A 1 368 ? -9.761 -2.421 -14.287 1.00 98.69 368 ARG A N 1
ATOM 2726 C CA . ARG A 1 368 ? -10.793 -1.891 -13.365 1.00 98.69 368 ARG A CA 1
ATOM 2727 C C . ARG A 1 368 ? -10.571 -0.421 -13.010 1.00 98.69 368 ARG A C 1
ATOM 2729 O O . ARG A 1 368 ? -11.518 0.362 -13.041 1.00 98.69 368 ARG A O 1
ATOM 2736 N N . ASN A 1 369 ? -9.334 -0.077 -12.661 1.00 98.69 369 ASN A N 1
ATOM 2737 C CA . ASN A 1 369 ? -8.898 1.292 -12.401 1.00 98.69 369 ASN A CA 1
ATOM 2738 C C . ASN A 1 369 ? -8.116 1.812 -13.608 1.00 98.69 369 ASN A C 1
ATOM 2740 O O . ASN A 1 369 ? -7.450 1.035 -14.298 1.00 98.69 369 ASN A O 1
ATOM 2744 N N . SER A 1 370 ? -8.203 3.120 -13.842 1.00 98.75 370 SER A N 1
ATOM 2745 C CA . SER A 1 370 ? -7.386 3.789 -14.854 1.00 98.75 370 SER A CA 1
ATOM 2746 C C . SER A 1 370 ? -5.923 3.851 -14.431 1.00 98.75 370 SER A C 1
ATOM 2748 O O . SER A 1 370 ? -5.602 4.060 -13.259 1.00 98.75 370 SER A O 1
ATOM 2750 N N . ARG A 1 371 ? -5.042 3.720 -15.420 1.00 98.81 371 ARG A N 1
ATOM 2751 C CA . ARG A 1 371 ? -3.594 3.904 -15.308 1.00 98.81 371 ARG A CA 1
ATOM 2752 C C . ARG A 1 371 ? -3.148 5.263 -15.857 1.00 98.81 371 ARG A C 1
ATOM 2754 O O . ARG A 1 371 ? -1.954 5.552 -15.863 1.00 98.81 371 ARG A O 1
ATOM 2761 N N . TYR A 1 372 ? -4.068 6.120 -16.307 1.00 98.88 372 TYR A N 1
ATOM 2762 C CA . TYR A 1 372 ? -3.732 7.490 -16.691 1.00 98.88 372 TYR A CA 1
ATOM 2763 C C . TYR A 1 372 ? -3.212 8.271 -15.476 1.00 98.88 372 TYR A C 1
ATOM 2765 O O . TYR A 1 372 ? -3.892 8.389 -14.456 1.00 98.88 372 TYR A O 1
ATOM 2773 N N . GLY A 1 373 ? -1.982 8.779 -15.588 1.00 98.62 373 GLY A N 1
ATOM 2774 C CA . GLY A 1 373 ? -1.246 9.436 -14.504 1.00 98.62 373 GLY A CA 1
ATOM 2775 C C . GLY A 1 373 ? -0.655 8.507 -13.445 1.00 98.62 373 GLY A C 1
ATOM 2776 O O . GLY A 1 373 ? -0.067 8.996 -12.485 1.00 98.62 373 GLY A O 1
ATOM 2777 N N . LEU A 1 374 ? -0.738 7.186 -13.624 1.00 98.88 374 LEU A N 1
ATOM 2778 C CA . LEU A 1 374 ? 0.179 6.258 -12.967 1.00 98.88 374 LEU A CA 1
ATOM 2779 C C . LEU A 1 374 ? 1.488 6.239 -13.766 1.00 98.88 374 LEU A C 1
ATOM 2781 O O . LEU A 1 374 ? 1.491 5.958 -14.968 1.00 98.88 374 LEU A O 1
ATOM 2785 N N . VAL A 1 375 ? 2.610 6.524 -13.111 1.00 98.81 375 VAL A N 1
ATOM 2786 C CA . VAL A 1 375 ? 3.925 6.423 -13.741 1.00 98.81 375 VAL A CA 1
ATOM 2787 C C . VAL A 1 375 ? 4.221 4.955 -14.041 1.00 98.81 375 VAL A C 1
ATOM 2789 O O . VAL A 1 375 ? 4.386 4.139 -13.135 1.00 98.81 375 VAL A O 1
ATOM 2792 N N . ALA A 1 376 ? 4.244 4.627 -15.333 1.00 98.56 376 ALA A N 1
ATOM 2793 C CA . ALA A 1 376 ? 4.287 3.253 -15.810 1.00 98.56 376 ALA A CA 1
ATOM 2794 C C . ALA A 1 376 ? 5.604 2.546 -15.459 1.00 98.56 376 ALA A C 1
ATOM 2796 O O . ALA A 1 376 ? 6.687 3.017 -15.817 1.00 98.56 376 ALA A O 1
ATOM 2797 N N . PHE A 1 377 ? 5.479 1.362 -14.861 1.00 98.62 377 PHE A N 1
ATOM 2798 C CA . PHE A 1 377 ? 6.537 0.366 -14.758 1.00 98.62 377 PHE A CA 1
ATOM 2799 C C . PHE A 1 377 ? 6.314 -0.670 -15.864 1.00 98.62 377 PHE A C 1
ATOM 2801 O O . PHE A 1 377 ? 6.996 -0.616 -16.892 1.00 98.62 377 PHE A O 1
ATOM 2808 N N . ALA A 1 378 ? 5.370 -1.593 -15.690 1.00 98.62 378 ALA A N 1
ATOM 2809 C CA . ALA A 1 378 ? 5.043 -2.616 -16.677 1.00 98.62 378 ALA A CA 1
ATOM 2810 C C . ALA A 1 378 ? 3.569 -2.491 -17.056 1.00 98.62 378 ALA A C 1
ATOM 2812 O O . ALA A 1 378 ? 2.672 -2.989 -16.378 1.00 98.62 378 ALA A O 1
ATOM 2813 N N . SER A 1 379 ? 3.309 -1.799 -18.162 1.00 98.56 379 SER A N 1
ATOM 2814 C CA . SER A 1 379 ? 1.973 -1.384 -18.588 1.00 98.56 379 SER A CA 1
ATOM 2815 C C . SER A 1 379 ? 0.948 -2.517 -18.690 1.00 98.56 379 SER A C 1
ATOM 2817 O O . SER A 1 379 ? -0.239 -2.273 -18.486 1.00 98.56 379 SER A O 1
ATOM 2819 N N . SER A 1 380 ? 1.361 -3.745 -18.997 1.00 98.50 380 SER A N 1
ATOM 2820 C CA . SER A 1 380 ? 0.460 -4.898 -19.082 1.00 98.50 380 SER A CA 1
ATOM 2821 C C . SER A 1 380 ? 0.176 -5.576 -17.733 1.00 98.50 380 SER A C 1
ATOM 2823 O O . SER A 1 380 ? -0.563 -6.564 -17.700 1.00 98.50 380 SER A O 1
ATOM 2825 N N . LEU A 1 381 ? 0.774 -5.090 -16.643 1.00 98.75 381 LEU A N 1
ATOM 2826 C CA . LEU A 1 381 ? 0.724 -5.673 -15.298 1.00 98.75 381 LEU A CA 1
ATOM 2827 C C . LEU A 1 381 ? 0.288 -4.664 -14.229 1.00 98.75 381 LEU A C 1
ATOM 2829 O O . LEU A 1 381 ? -0.389 -5.055 -13.280 1.00 98.75 381 LEU A O 1
ATOM 2833 N N . ASP A 1 382 ? 0.677 -3.399 -14.395 1.00 98.81 382 ASP A N 1
ATOM 2834 C CA . ASP A 1 382 ? 0.423 -2.310 -13.458 1.00 98.81 382 ASP A CA 1
ATOM 2835 C C . ASP A 1 382 ? -1.070 -2.137 -13.189 1.00 98.81 382 ASP A C 1
ATOM 2837 O O . ASP A 1 382 ? -1.883 -2.078 -14.116 1.00 98.81 382 ASP A O 1
ATOM 2841 N N . GLN A 1 383 ? -1.419 -1.973 -11.917 1.00 98.75 383 GLN A N 1
ATOM 2842 C CA . GLN A 1 383 ? -2.739 -1.506 -11.535 1.00 98.75 383 GLN A CA 1
ATOM 2843 C C . GLN A 1 383 ? -2.677 -0.649 -10.269 1.00 98.75 383 GLN A C 1
ATOM 2845 O O . GLN A 1 383 ? -1.948 -0.984 -9.332 1.00 98.75 383 GLN A O 1
ATOM 2850 N N . VAL A 1 384 ? -3.445 0.445 -10.228 1.00 98.88 384 VAL A N 1
ATOM 2851 C CA . VAL A 1 384 ? -3.636 1.217 -8.988 1.00 98.88 384 VAL A CA 1
ATOM 2852 C C . VAL A 1 384 ? -4.443 0.365 -8.013 1.00 98.88 384 VAL A C 1
ATOM 2854 O O . VAL A 1 384 ? -5.520 -0.125 -8.361 1.00 98.88 384 VAL A O 1
ATOM 2857 N N . GLY A 1 385 ? -3.918 0.193 -6.804 1.00 98.75 385 GLY A N 1
ATOM 2858 C CA . GLY A 1 385 ? -4.541 -0.566 -5.728 1.00 98.75 385 GLY A CA 1
ATOM 2859 C C . GLY A 1 385 ? -4.809 0.291 -4.497 1.00 98.75 385 GLY A C 1
ATOM 2860 O O . GLY A 1 385 ? -4.433 1.462 -4.435 1.00 98.75 385 GLY A O 1
ATOM 2861 N N . VAL A 1 386 ? -5.478 -0.315 -3.525 1.00 98.88 386 VAL A N 1
ATOM 2862 C CA . VAL A 1 386 ? -6.005 0.367 -2.342 1.00 98.88 386 VAL A CA 1
ATOM 2863 C C . VAL A 1 386 ? -5.514 -0.340 -1.088 1.00 98.88 386 VAL A C 1
ATOM 2865 O O . VAL A 1 386 ? -5.528 -1.569 -1.028 1.00 98.88 386 VAL A O 1
ATOM 2868 N N . PHE A 1 387 ? -5.125 0.447 -0.093 1.00 98.94 387 PHE A N 1
ATOM 2869 C CA . PHE A 1 387 ? -4.875 0.015 1.274 1.00 98.94 387 PHE A CA 1
ATOM 2870 C C . PHE A 1 387 ? -5.935 0.585 2.206 1.00 98.94 387 PHE A C 1
ATOM 2872 O O . PHE A 1 387 ? -6.342 1.738 2.054 1.00 98.94 387 PHE A O 1
ATOM 2879 N N . GLY A 1 388 ? -6.324 -0.200 3.202 1.00 97.88 388 GLY A N 1
ATOM 2880 C CA . GLY A 1 388 ? -7.217 0.228 4.268 1.00 97.88 388 GLY A CA 1
ATOM 2881 C C . GLY A 1 388 ? -7.075 -0.673 5.485 1.00 97.88 388 GLY A C 1
ATOM 2882 O O . GLY A 1 388 ? -6.460 -1.738 5.421 1.00 97.88 388 GLY A O 1
ATOM 2883 N N . ARG A 1 389 ? -7.633 -0.238 6.613 1.00 93.31 389 ARG A N 1
ATOM 2884 C CA . ARG A 1 389 ? -7.595 -1.020 7.862 1.00 93.31 389 ARG A CA 1
ATOM 2885 C C . ARG A 1 389 ? -8.762 -1.998 7.987 1.00 93.31 389 ARG A C 1
ATOM 2887 O O . ARG A 1 389 ? -8.708 -2.876 8.835 1.00 93.31 389 ARG A O 1
ATOM 2894 N N . SER A 1 390 ? -9.774 -1.844 7.134 1.00 95.38 390 SER A N 1
ATOM 2895 C CA . SER A 1 390 ? -10.921 -2.742 7.029 1.00 95.38 390 SER A CA 1
ATOM 2896 C C . SER A 1 390 ? -11.221 -3.097 5.575 1.00 95.38 390 SER A C 1
ATOM 2898 O O . SER A 1 390 ? -10.904 -2.332 4.654 1.00 95.38 390 SER A O 1
ATOM 2900 N N . VAL A 1 391 ? -11.889 -4.231 5.364 1.00 97.12 391 VAL A N 1
ATOM 2901 C CA . VAL A 1 391 ? -12.399 -4.641 4.046 1.00 97.12 391 VAL A CA 1
ATOM 2902 C C . VAL A 1 391 ? -13.361 -3.590 3.487 1.00 97.12 391 VAL A C 1
ATOM 2904 O O . VAL A 1 391 ? -13.294 -3.251 2.302 1.00 97.12 391 VAL A O 1
ATOM 2907 N N . ARG A 1 392 ? -14.206 -3.017 4.353 1.00 96.50 392 ARG A N 1
ATOM 2908 C CA . ARG A 1 392 ? -15.169 -1.968 3.996 1.00 96.50 392 ARG A CA 1
ATOM 2909 C C . ARG A 1 392 ? -14.502 -0.720 3.431 1.00 96.50 392 ARG A C 1
ATOM 2911 O O . ARG A 1 392 ? -14.927 -0.221 2.395 1.00 96.50 392 ARG A O 1
ATOM 2918 N N . ASP A 1 393 ? -13.445 -0.230 4.068 1.00 96.69 393 ASP A N 1
ATOM 2919 C CA . ASP A 1 393 ? -12.761 0.977 3.600 1.00 96.69 393 ASP A CA 1
ATOM 2920 C C . ASP A 1 393 ? -12.109 0.768 2.230 1.00 96.69 393 ASP A C 1
ATOM 2922 O O . ASP A 1 393 ? -12.197 1.630 1.351 1.00 96.69 393 ASP A O 1
ATOM 2926 N N . VAL A 1 394 ? -11.516 -0.409 2.013 1.00 98.50 394 VAL A N 1
ATOM 2927 C CA . VAL A 1 394 ? -10.939 -0.778 0.715 1.00 98.50 394 VAL A CA 1
ATOM 2928 C C . VAL A 1 394 ? -12.020 -0.868 -0.369 1.00 98.50 394 VAL A C 1
ATOM 2930 O O . VAL A 1 394 ? -11.806 -0.379 -1.482 1.00 98.50 394 VAL A O 1
ATOM 2933 N N . ALA A 1 395 ? -13.187 -1.434 -0.049 1.00 98.31 395 ALA A N 1
ATOM 2934 C CA . ALA A 1 395 ? -14.339 -1.498 -0.947 1.00 98.31 395 ALA A CA 1
ATOM 2935 C C . ALA A 1 395 ? -14.871 -0.107 -1.321 1.00 98.31 395 ALA A C 1
ATOM 2937 O O . ALA A 1 395 ? -15.040 0.181 -2.507 1.00 98.31 395 ALA A O 1
ATOM 2938 N N . THR A 1 396 ? -15.049 0.780 -0.337 1.00 97.75 396 THR A N 1
ATOM 2939 C CA . THR A 1 396 ? -15.507 2.163 -0.546 1.00 97.75 396 THR A CA 1
ATOM 2940 C C . THR A 1 396 ? -14.562 2.949 -1.450 1.00 97.75 396 THR A C 1
ATOM 2942 O O . THR A 1 396 ? -15.004 3.617 -2.385 1.00 97.75 396 THR A O 1
ATOM 2945 N N . VAL A 1 397 ? -13.249 2.864 -1.219 1.00 98.56 397 VAL A N 1
ATOM 2946 C CA . VAL A 1 397 ? -12.279 3.575 -2.063 1.00 98.56 397 VAL A CA 1
ATOM 2947 C C . VAL A 1 397 ? -12.247 2.994 -3.476 1.00 98.56 397 VAL A C 1
ATOM 2949 O O . VAL A 1 397 ? -12.189 3.765 -4.436 1.00 98.56 397 VAL A O 1
ATOM 2952 N N . LEU A 1 398 ? -12.328 1.665 -3.637 1.00 98.69 398 LEU A N 1
ATOM 2953 C CA . LEU A 1 398 ? -12.402 1.052 -4.965 1.00 98.69 398 LEU A CA 1
ATOM 2954 C C . LEU A 1 398 ? -13.639 1.526 -5.734 1.00 98.69 398 LEU A C 1
ATOM 2956 O O . LEU A 1 398 ? -13.515 1.854 -6.912 1.00 98.69 398 LEU A O 1
ATOM 2960 N N . GLU A 1 399 ? -14.802 1.579 -5.082 1.00 98.12 399 GLU A N 1
ATOM 2961 C CA . GLU A 1 399 ? -16.058 2.056 -5.676 1.00 98.12 399 GLU A CA 1
ATOM 2962 C C . GLU A 1 399 ? -15.903 3.462 -6.271 1.00 98.12 399 GLU A C 1
ATOM 2964 O O . GLU A 1 399 ? -16.359 3.723 -7.383 1.00 98.12 399 GLU A O 1
ATOM 2969 N N . VAL A 1 400 ? -15.176 4.340 -5.573 1.00 98.12 400 VAL A N 1
ATOM 2970 C CA . VAL A 1 400 ? -14.910 5.713 -6.018 1.00 98.12 400 VAL A CA 1
ATOM 2971 C C . VAL A 1 400 ? -13.957 5.771 -7.213 1.00 98.12 400 VAL A C 1
ATOM 2973 O O . VAL A 1 400 ? -14.209 6.518 -8.158 1.00 98.12 400 VAL A O 1
ATOM 2976 N N . ILE A 1 401 ? -12.839 5.039 -7.188 1.00 98.50 401 ILE A N 1
ATOM 2977 C CA . ILE A 1 401 ? -11.767 5.215 -8.190 1.00 98.50 401 ILE A CA 1
ATOM 2978 C C . ILE A 1 401 ? -11.939 4.338 -9.442 1.00 98.50 401 ILE A C 1
ATOM 2980 O O . ILE A 1 401 ? -11.353 4.629 -10.494 1.00 98.50 401 ILE A O 1
ATOM 2984 N N . ALA A 1 402 ? -12.749 3.284 -9.356 1.00 98.38 402 ALA A N 1
ATOM 2985 C CA . ALA A 1 402 ? -12.966 2.330 -10.434 1.00 98.38 402 ALA A CA 1
ATOM 2986 C C . ALA A 1 402 ? -13.808 2.882 -11.589 1.00 98.38 402 ALA A C 1
ATOM 2988 O O . ALA A 1 402 ? -14.504 3.892 -11.483 1.00 98.38 402 ALA A O 1
ATOM 2989 N N . GLY A 1 403 ? -13.735 2.203 -12.732 1.00 97.50 403 GLY A N 1
ATOM 2990 C CA . GLY A 1 403 ? -14.574 2.455 -13.900 1.00 97.50 403 GLY A CA 1
ATOM 2991 C C . GLY A 1 403 ? -13.821 3.075 -15.070 1.00 97.50 403 GLY A C 1
ATOM 2992 O O . GLY A 1 403 ? -12.699 3.570 -14.921 1.00 97.50 403 GLY A O 1
ATOM 2993 N N . ARG A 1 404 ? -14.482 3.041 -16.229 1.00 97.12 404 ARG A N 1
ATOM 2994 C CA . ARG A 1 404 ? -13.952 3.459 -17.529 1.00 97.12 404 ARG A CA 1
ATOM 2995 C C . ARG A 1 404 ? -13.357 4.865 -17.499 1.00 97.12 404 ARG A C 1
ATOM 2997 O O . ARG A 1 404 ? -13.883 5.765 -16.846 1.00 97.12 404 ARG A O 1
ATOM 3004 N N . ASP A 1 405 ? -12.282 5.040 -18.253 1.00 98.19 405 ASP A N 1
ATOM 3005 C CA . ASP A 1 405 ? -11.605 6.314 -18.448 1.00 98.19 405 ASP A CA 1
ATOM 3006 C C . ASP A 1 405 ? -11.275 6.517 -19.935 1.00 98.19 405 ASP A C 1
ATOM 3008 O O . ASP A 1 405 ? -10.550 5.702 -20.509 1.00 98.19 405 ASP A O 1
ATOM 3012 N N . PRO A 1 406 ? -11.759 7.592 -20.583 1.00 97.12 406 PRO A N 1
ATOM 3013 C CA . PRO A 1 406 ? -11.410 7.887 -21.972 1.00 97.12 406 PRO A CA 1
ATOM 3014 C C . PRO A 1 406 ? -9.912 8.161 -22.197 1.00 97.12 406 PRO A C 1
ATOM 3016 O O . PRO A 1 406 ? -9.453 8.060 -23.334 1.00 97.12 406 PRO A O 1
ATOM 3019 N N . HIS A 1 407 ? -9.141 8.488 -21.154 1.00 98.12 407 HIS A N 1
ATOM 3020 C CA . HIS A 1 407 ? -7.692 8.689 -21.245 1.00 98.12 407 HIS A CA 1
ATOM 3021 C C . HIS A 1 407 ? -6.877 7.390 -21.155 1.00 98.12 407 HIS A C 1
ATOM 3023 O O . HIS A 1 407 ? -5.672 7.406 -21.418 1.00 98.12 407 HIS A O 1
ATOM 3029 N N . ASP A 1 408 ? -7.514 6.262 -20.824 1.00 98.44 408 ASP A N 1
ATOM 3030 C CA . ASP A 1 408 ? -6.872 4.952 -20.738 1.00 98.44 408 ASP A CA 1
ATOM 3031 C C . ASP A 1 408 ? -7.657 3.900 -21.532 1.00 98.44 408 ASP A C 1
ATOM 3033 O O . ASP A 1 408 ? -8.639 3.316 -21.066 1.00 98.44 408 ASP A O 1
ATOM 3037 N N . ALA A 1 409 ? -7.141 3.592 -22.725 1.00 97.81 409 ALA A N 1
ATOM 3038 C CA . ALA A 1 409 ? -7.695 2.599 -23.644 1.00 97.81 409 ALA A CA 1
ATOM 3039 C C . ALA A 1 409 ? -7.725 1.160 -23.090 1.00 97.81 409 ALA A C 1
ATOM 3041 O O . ALA A 1 409 ? -8.291 0.276 -23.729 1.00 97.81 409 ALA A O 1
ATOM 3042 N N . THR A 1 410 ? -7.098 0.901 -21.939 1.00 98.25 410 THR A N 1
ATOM 3043 C CA . THR A 1 410 ? -7.104 -0.414 -21.280 1.00 98.25 410 THR A CA 1
ATOM 3044 C C . THR A 1 410 ? -8.107 -0.527 -20.141 1.00 98.25 410 THR A C 1
ATOM 3046 O O . THR A 1 410 ? -8.275 -1.621 -19.598 1.00 98.25 410 THR A O 1
ATOM 3049 N N . THR A 1 411 ? -8.794 0.564 -19.785 1.00 97.75 411 THR A N 1
ATOM 3050 C CA . THR A 1 411 ? -9.937 0.456 -18.879 1.00 97.75 411 THR A CA 1
ATOM 3051 C C . THR A 1 411 ? -11.067 -0.305 -19.556 1.00 97.75 411 THR A C 1
ATOM 3053 O O . THR A 1 411 ? -11.386 -0.081 -20.725 1.00 97.75 411 THR A O 1
ATOM 3056 N N . ALA A 1 412 ? -11.657 -1.248 -18.828 1.00 96.31 412 ALA A N 1
ATOM 3057 C CA . ALA A 1 412 ? -12.728 -2.068 -19.362 1.00 96.31 412 ALA A CA 1
ATOM 3058 C C . ALA A 1 412 ? -14.073 -1.344 -19.266 1.00 96.31 412 ALA A C 1
ATOM 3060 O O . ALA A 1 412 ? -14.350 -0.624 -18.305 1.00 96.31 412 ALA A O 1
ATOM 3061 N N . ASP A 1 413 ? -14.937 -1.590 -20.248 1.00 96.06 413 ASP A N 1
ATOM 3062 C CA . ASP A 1 413 ? -16.320 -1.115 -20.253 1.00 96.06 413 ASP A CA 1
ATOM 3063 C C . ASP A 1 413 ? -17.205 -2.035 -19.400 1.00 96.06 413 ASP A C 1
ATOM 3065 O O . ASP A 1 413 ? -18.084 -2.737 -19.894 1.00 96.06 413 ASP A O 1
ATOM 3069 N N . VAL A 1 414 ? -16.886 -2.106 -18.106 1.00 96.69 414 VAL A N 1
ATOM 3070 C CA . VAL A 1 414 ? -17.579 -2.939 -17.119 1.00 96.69 414 VAL A CA 1
ATOM 3071 C C . VAL A 1 414 ? -18.114 -2.022 -16.021 1.00 96.69 414 VAL A C 1
ATOM 3073 O O . VAL A 1 414 ? -17.324 -1.270 -15.437 1.00 96.69 414 VAL A O 1
ATOM 3076 N N . PRO A 1 415 ? -19.421 -2.078 -15.702 1.00 96.44 415 PRO A N 1
ATOM 3077 C CA . PRO A 1 415 ? -19.996 -1.300 -14.612 1.00 96.44 415 PRO A CA 1
ATOM 3078 C C . PRO A 1 415 ? -19.245 -1.511 -13.295 1.00 96.44 415 PRO A C 1
ATOM 3080 O O . PRO A 1 415 ? -18.697 -2.588 -13.035 1.00 96.44 415 PRO A O 1
ATOM 3083 N N . VAL A 1 416 ? -19.203 -0.468 -12.470 1.00 97.50 416 VAL A N 1
ATOM 3084 C CA . VAL A 1 416 ? -18.672 -0.546 -11.107 1.00 97.50 416 VAL A CA 1
ATOM 3085 C C . VAL A 1 416 ? -19.824 -0.973 -10.192 1.00 97.50 416 VAL A C 1
ATOM 3087 O O . VAL A 1 416 ? -20.819 -0.251 -10.127 1.00 97.50 416 VAL A O 1
ATOM 3090 N N . PRO A 1 417 ? -19.744 -2.144 -9.537 1.00 94.94 417 PRO A N 1
ATOM 3091 C CA . PRO A 1 417 ? -20.720 -2.546 -8.531 1.00 94.94 417 PRO A CA 1
ATOM 3092 C C . PRO A 1 417 ? -20.707 -1.605 -7.324 1.00 94.94 417 PRO A C 1
ATOM 3094 O O . PRO A 1 417 ? -19.682 -1.000 -7.013 1.00 94.94 417 PRO A O 1
ATOM 3097 N N . ASN A 1 418 ? -21.821 -1.556 -6.595 1.00 94.69 418 ASN A N 1
ATOM 3098 C CA . ASN A 1 418 ? -21.831 -1.032 -5.232 1.00 94.69 418 ASN A CA 1
ATOM 3099 C C . ASN A 1 418 ? -21.182 -2.083 -4.324 1.00 94.69 418 ASN A C 1
ATOM 3101 O O . ASN A 1 418 ? -21.844 -3.018 -3.879 1.00 94.69 418 ASN A O 1
ATOM 3105 N N . TYR A 1 419 ? -19.874 -1.974 -4.104 1.00 95.69 419 TYR A N 1
ATOM 3106 C CA . TYR A 1 419 ? -19.131 -2.986 -3.355 1.00 95.69 419 TYR A CA 1
ATOM 3107 C C . TYR A 1 419 ? -19.537 -3.019 -1.882 1.00 95.69 419 TYR A C 1
ATOM 3109 O O . TYR A 1 419 ? -19.503 -4.081 -1.268 1.00 95.69 419 TYR A O 1
ATOM 3117 N N . ASN A 1 420 ? -19.967 -1.884 -1.324 1.00 91.62 420 ASN A N 1
ATOM 3118 C CA . ASN A 1 420 ? -20.437 -1.813 0.057 1.00 91.62 420 ASN A CA 1
ATOM 3119 C C . ASN A 1 420 ? -21.703 -2.640 0.301 1.00 91.62 420 ASN A C 1
ATOM 3121 O O . ASN A 1 420 ? -21.843 -3.242 1.365 1.00 91.62 420 ASN A O 1
ATOM 3125 N N . ALA A 1 421 ? -22.611 -2.693 -0.676 1.00 90.31 421 ALA A N 1
ATOM 3126 C CA . ALA A 1 421 ? -23.823 -3.506 -0.591 1.00 90.31 421 ALA A CA 1
ATOM 3127 C C . ALA A 1 421 ? -23.526 -5.018 -0.559 1.00 90.31 421 ALA A C 1
ATOM 3129 O O . ALA A 1 421 ? -24.337 -5.793 -0.059 1.00 90.31 421 ALA A O 1
ATOM 3130 N N . GLU A 1 422 ? -22.354 -5.430 -1.046 1.00 86.50 422 GLU A N 1
ATOM 3131 C CA . GLU A 1 422 ? -21.935 -6.833 -1.134 1.00 86.50 422 GLU A CA 1
ATOM 3132 C C . GLU A 1 422 ? -21.245 -7.336 0.150 1.00 86.50 422 GLU A C 1
ATOM 3134 O O . GLU A 1 422 ? -21.037 -8.542 0.309 1.00 86.50 422 GLU A O 1
ATOM 3139 N N . LEU A 1 423 ? -20.952 -6.440 1.105 1.00 92.38 423 LEU A N 1
ATOM 3140 C CA . LEU A 1 423 ? -20.388 -6.735 2.436 1.00 92.38 423 LEU A CA 1
ATOM 3141 C C . LEU A 1 423 ? -21.446 -7.351 3.370 1.00 92.38 423 LEU A C 1
ATOM 3143 O O . LEU A 1 423 ? -21.846 -6.785 4.393 1.00 92.38 423 LEU A O 1
ATOM 3147 N N . THR A 1 424 ? -21.962 -8.499 2.952 1.00 89.50 424 THR A N 1
ATOM 3148 C CA . THR A 1 424 ? -23.039 -9.237 3.622 1.00 89.50 424 THR A CA 1
ATOM 3149 C C . THR A 1 424 ? -22.516 -10.305 4.579 1.00 89.50 424 THR A C 1
ATOM 3151 O O . THR A 1 424 ? -23.267 -10.757 5.439 1.00 89.50 424 THR A O 1
ATOM 3154 N N . GLY A 1 425 ? -21.258 -10.730 4.425 1.00 84.75 425 GLY A N 1
ATOM 3155 C CA . GLY A 1 425 ? -20.664 -11.853 5.154 1.00 84.75 425 GLY A CA 1
ATOM 3156 C C . GLY A 1 425 ? -21.286 -13.225 4.845 1.00 84.75 425 GLY A C 1
ATOM 3157 O O . GLY A 1 425 ? -20.927 -14.216 5.473 1.00 84.75 425 GLY A O 1
ATOM 3158 N N . ASP A 1 426 ? -22.218 -13.301 3.892 1.00 92.38 426 ASP A N 1
ATOM 3159 C CA . ASP A 1 426 ? -22.986 -14.509 3.589 1.00 92.38 426 ASP A CA 1
ATOM 3160 C C . ASP A 1 426 ? -22.229 -15.421 2.614 1.00 92.38 426 ASP A C 1
ATOM 3162 O O . ASP A 1 426 ? -22.250 -15.234 1.398 1.00 92.38 426 ASP A O 1
ATOM 3166 N N . ILE A 1 427 ? -21.493 -16.388 3.145 1.00 96.25 427 ILE A N 1
ATOM 3167 C CA . ILE A 1 427 ? -20.611 -17.265 2.366 1.00 96.25 427 ILE A CA 1
ATOM 3168 C C . ILE A 1 427 ? -20.933 -18.775 2.369 1.00 96.25 427 ILE A C 1
ATOM 3170 O O . ILE A 1 427 ? -20.209 -19.491 1.667 1.00 96.25 427 ILE A O 1
ATOM 3174 N N . PRO A 1 428 ? -21.975 -19.303 3.056 1.00 95.50 428 PRO A N 1
ATOM 3175 C CA . PRO A 1 428 ? -22.354 -20.706 2.921 1.00 95.50 428 PRO A CA 1
ATOM 3176 C C . PRO A 1 428 ? -22.514 -21.165 1.465 1.00 95.50 428 PRO A C 1
ATOM 3178 O O . PRO A 1 428 ? -23.217 -20.540 0.671 1.00 95.50 428 PRO A O 1
ATOM 3181 N N . GLY A 1 429 ? -21.860 -22.276 1.120 1.00 92.56 429 GLY A N 1
ATOM 3182 C CA . GLY A 1 429 ? -21.911 -22.880 -0.216 1.00 92.56 429 GLY A CA 1
ATOM 3183 C C . GLY A 1 429 ? -21.004 -22.232 -1.271 1.00 92.56 429 GLY A C 1
ATOM 3184 O O . GLY A 1 429 ? -20.939 -22.735 -2.393 1.00 92.56 429 GLY A O 1
ATOM 3185 N N . LEU A 1 430 ? -20.275 -21.155 -0.945 1.00 97.62 430 LEU A N 1
ATOM 3186 C CA . LEU A 1 430 ? -19.204 -20.660 -1.815 1.00 97.62 430 LEU A CA 1
ATOM 3187 C C . LEU A 1 430 ? -18.006 -21.607 -1.772 1.00 97.62 430 LEU A C 1
ATOM 3189 O O . LEU A 1 430 ? -17.623 -22.091 -0.708 1.00 97.62 430 LEU A O 1
ATOM 3193 N N . ARG A 1 431 ? -17.376 -21.836 -2.925 1.00 98.69 431 ARG A N 1
ATOM 3194 C CA . ARG A 1 431 ? -16.236 -22.747 -3.058 1.00 98.69 431 ARG A CA 1
ATOM 3195 C C . ARG A 1 431 ? -14.925 -21.975 -3.078 1.00 98.69 431 ARG A C 1
ATOM 3197 O O . ARG A 1 431 ? -14.669 -21.208 -4.004 1.00 98.69 431 ARG A O 1
ATOM 3204 N N . ILE A 1 432 ? -14.049 -22.216 -2.111 1.00 98.81 432 ILE A N 1
ATOM 3205 C CA . ILE A 1 432 ? -12.711 -21.625 -2.056 1.00 98.81 432 ILE A CA 1
ATOM 3206 C C . ILE A 1 432 ? -11.685 -22.671 -2.497 1.00 98.81 432 ILE A C 1
ATOM 3208 O O . ILE A 1 432 ? -11.497 -23.707 -1.862 1.00 98.81 432 ILE A O 1
ATOM 3212 N N . GLY A 1 433 ? -11.013 -22.388 -3.608 1.00 98.75 433 GLY A N 1
ATOM 3213 C CA . GLY A 1 433 ? -9.949 -23.194 -4.179 1.00 98.75 433 GLY A CA 1
ATOM 3214 C C . GLY A 1 433 ? -8.674 -23.125 -3.344 1.00 98.75 433 GLY A C 1
ATOM 3215 O O . GLY A 1 433 ? -8.145 -22.042 -3.094 1.00 98.75 433 GLY A O 1
ATOM 3216 N N . PHE A 1 434 ? -8.143 -24.282 -2.966 1.00 98.38 434 PHE A N 1
ATOM 3217 C CA . PHE A 1 434 ? -6.915 -24.430 -2.199 1.00 98.38 434 PHE A CA 1
ATOM 3218 C C . PHE A 1 434 ? -5.832 -25.138 -3.034 1.00 98.38 434 PHE A C 1
ATOM 3220 O O . PHE A 1 434 ? -5.879 -26.357 -3.226 1.00 98.38 434 PHE A O 1
ATOM 3227 N N . PRO A 1 435 ? -4.831 -24.404 -3.556 1.00 96.50 435 PRO A N 1
ATOM 3228 C CA . PRO A 1 435 ? -3.760 -24.980 -4.351 1.00 96.50 435 PRO A CA 1
ATOM 3229 C C . PRO A 1 435 ? -2.666 -25.554 -3.447 1.00 96.50 435 PRO A C 1
ATOM 3231 O O . PRO A 1 435 ? -1.612 -24.943 -3.259 1.00 96.50 435 PRO A O 1
ATOM 3234 N N . ARG A 1 436 ? -2.901 -26.754 -2.898 1.00 94.88 436 ARG A N 1
ATOM 3235 C CA . ARG A 1 436 ? -2.005 -27.427 -1.932 1.00 94.88 436 ARG A CA 1
ATOM 3236 C C . ARG A 1 436 ? -0.544 -27.475 -2.367 1.00 94.88 436 ARG A C 1
ATOM 3238 O O . ARG A 1 436 ? 0.350 -27.333 -1.542 1.00 94.88 436 ARG A O 1
ATOM 3245 N N . THR A 1 437 ? -0.285 -27.630 -3.665 1.00 91.19 437 THR A N 1
ATOM 3246 C CA . THR A 1 437 ? 1.076 -27.691 -4.221 1.00 91.19 437 THR A CA 1
ATOM 3247 C C . THR A 1 437 ? 1.880 -26.410 -4.007 1.00 91.19 437 THR A C 1
ATOM 3249 O O . THR A 1 437 ? 3.101 -26.439 -4.125 1.00 91.19 437 THR A O 1
ATOM 3252 N N . LEU A 1 438 ? 1.217 -25.281 -3.735 1.00 92.56 438 LEU A N 1
ATOM 3253 C CA . LEU A 1 438 ? 1.880 -24.016 -3.426 1.00 92.56 438 LEU A CA 1
ATOM 3254 C C . LEU A 1 438 ? 2.276 -23.908 -1.952 1.00 92.56 438 LEU A C 1
ATOM 3256 O O . LEU A 1 438 ? 3.105 -23.077 -1.621 1.00 92.56 438 LEU A O 1
ATOM 3260 N N . PHE A 1 439 ? 1.755 -24.770 -1.079 1.00 92.88 439 PHE A N 1
ATOM 3261 C CA . PHE A 1 439 ? 2.083 -24.810 0.345 1.00 92.88 439 PHE A CA 1
ATOM 3262 C C . PHE A 1 439 ? 3.271 -25.756 0.571 1.00 92.88 439 PHE A C 1
ATOM 3264 O O . PHE A 1 439 ? 3.209 -26.693 1.367 1.00 92.88 439 PHE A O 1
ATOM 3271 N N . GLY A 1 440 ? 4.352 -25.540 -0.178 1.00 85.06 440 GLY A N 1
ATOM 3272 C CA . GLY A 1 440 ? 5.531 -26.409 -0.224 1.00 85.06 440 GLY A CA 1
ATOM 3273 C C . GLY A 1 440 ? 6.743 -25.866 0.535 1.00 85.06 440 GLY A C 1
ATOM 3274 O O . GLY A 1 440 ? 6.610 -25.085 1.480 1.00 85.06 440 GLY A O 1
ATOM 3275 N N . GLU A 1 441 ? 7.932 -26.301 0.113 1.00 82.62 441 GLU A N 1
ATOM 3276 C CA . GLU A 1 441 ? 9.211 -25.788 0.613 1.00 82.62 441 GLU A CA 1
ATOM 3277 C C . GLU A 1 441 ? 9.353 -24.280 0.353 1.00 82.62 441 GLU A C 1
ATOM 3279 O O . GLU A 1 441 ? 8.941 -23.772 -0.691 1.00 82.62 441 GLU A O 1
ATOM 3284 N N . GLY A 1 442 ? 9.947 -23.564 1.309 1.00 87.38 442 GLY A N 1
ATOM 3285 C CA . GLY A 1 442 ? 10.132 -22.110 1.249 1.00 87.38 442 GLY A CA 1
ATOM 3286 C C . GLY A 1 442 ? 8.982 -21.282 1.837 1.00 87.38 442 GLY A C 1
ATOM 3287 O O . GLY A 1 442 ? 9.119 -20.065 1.929 1.00 87.38 442 GLY A O 1
ATOM 3288 N N . LEU A 1 443 ? 7.880 -21.914 2.259 1.00 95.62 443 LEU A N 1
ATOM 3289 C CA . LEU A 1 443 ? 6.845 -21.273 3.074 1.00 95.62 443 LEU A CA 1
ATOM 3290 C C . LEU A 1 443 ? 7.198 -21.387 4.561 1.00 95.62 443 LEU A C 1
ATOM 3292 O O . LEU A 1 443 ? 7.382 -22.497 5.065 1.00 95.62 443 LEU A O 1
ATOM 3296 N N . ASP A 1 444 ? 7.256 -20.250 5.245 1.00 97.56 444 ASP A N 1
ATOM 3297 C CA . ASP A 1 444 ? 7.473 -20.169 6.686 1.00 97.56 444 ASP A CA 1
ATOM 3298 C C . ASP A 1 444 ? 6.389 -20.923 7.485 1.00 97.56 444 ASP A C 1
ATOM 3300 O O . ASP A 1 444 ? 5.220 -20.978 7.088 1.00 97.56 444 ASP A O 1
ATOM 3304 N N . GLY A 1 445 ? 6.784 -21.530 8.607 1.00 97.88 445 GLY A N 1
ATOM 3305 C CA . GLY A 1 445 ? 5.904 -22.366 9.427 1.00 97.88 445 GLY A CA 1
ATOM 3306 C C . GLY A 1 445 ? 4.765 -21.592 10.094 1.00 97.88 445 GLY A C 1
ATOM 3307 O O . GLY A 1 445 ? 3.633 -22.087 10.123 1.00 97.88 445 GLY A O 1
ATOM 3308 N N . ASP A 1 446 ? 5.027 -20.370 10.562 1.00 98.12 446 ASP A N 1
ATOM 3309 C CA . ASP A 1 446 ? 4.003 -19.520 11.173 1.00 98.12 446 ASP A CA 1
ATOM 3310 C C . ASP A 1 446 ? 3.022 -19.040 10.104 1.00 98.12 446 ASP A C 1
ATOM 3312 O O . ASP A 1 446 ? 1.808 -19.054 10.316 1.00 98.12 446 ASP A O 1
ATOM 3316 N N . VAL A 1 447 ? 3.536 -18.685 8.918 1.00 98.62 447 VAL A N 1
ATOM 3317 C CA . VAL A 1 447 ? 2.698 -18.290 7.776 1.00 98.62 447 VAL A CA 1
ATOM 3318 C C . VAL A 1 447 ? 1.788 -19.432 7.347 1.00 98.62 447 VAL A C 1
ATOM 3320 O O . VAL A 1 447 ? 0.584 -19.230 7.197 1.00 98.62 447 VAL A O 1
ATOM 3323 N N . ARG A 1 448 ? 2.338 -20.639 7.179 1.00 98.25 448 ARG A N 1
ATOM 3324 C CA . ARG A 1 448 ? 1.551 -21.836 6.861 1.00 98.25 448 ARG A CA 1
ATOM 3325 C C . ARG A 1 448 ? 0.422 -22.029 7.865 1.00 98.25 448 ARG A C 1
ATOM 3327 O O . ARG A 1 448 ? -0.732 -22.112 7.458 1.00 98.25 448 ARG A O 1
ATOM 3334 N N . THR A 1 449 ? 0.764 -22.055 9.150 1.00 98.38 449 THR A N 1
ATOM 3335 C CA . THR A 1 449 ? -0.188 -22.312 10.235 1.00 98.38 449 THR A CA 1
ATOM 3336 C C . THR A 1 449 ? -1.297 -21.260 10.256 1.00 98.38 449 THR A C 1
ATOM 3338 O O . THR A 1 449 ? -2.475 -21.602 10.304 1.00 98.38 449 THR A O 1
ATOM 3341 N N . ALA A 1 450 ? -0.953 -19.973 10.151 1.00 98.56 450 ALA A N 1
ATOM 3342 C CA . ALA A 1 450 ? -1.938 -18.893 10.153 1.00 98.56 450 ALA A CA 1
ATOM 3343 C C . ALA A 1 450 ? -2.890 -18.950 8.945 1.00 98.56 450 ALA A C 1
ATOM 3345 O O . ALA A 1 450 ? -4.084 -18.689 9.082 1.00 98.56 450 ALA A O 1
ATOM 3346 N N . VAL A 1 451 ? -2.389 -19.304 7.757 1.00 98.62 451 VAL A N 1
ATOM 3347 C CA . VAL A 1 451 ? -3.226 -19.418 6.551 1.00 98.62 451 VAL A CA 1
ATOM 3348 C C . VAL A 1 451 ? -4.096 -20.677 6.593 1.00 98.62 451 VAL A C 1
ATOM 3350 O O . VAL A 1 451 ? -5.257 -20.619 6.198 1.00 98.62 451 VAL A O 1
ATOM 3353 N N . GLU A 1 452 ? -3.585 -21.800 7.099 1.00 98.38 452 GLU A N 1
ATOM 3354 C CA . GLU A 1 452 ? -4.381 -23.018 7.308 1.00 98.38 452 GLU A CA 1
ATOM 3355 C C . GLU A 1 452 ? -5.509 -22.782 8.329 1.00 98.38 452 GLU A C 1
ATOM 3357 O O . GLU A 1 452 ? -6.656 -23.124 8.046 1.00 98.38 452 GLU A O 1
ATOM 3362 N N . ASN A 1 453 ? -5.243 -22.062 9.424 1.00 98.62 453 ASN A N 1
ATOM 3363 C CA . ASN A 1 453 ? -6.279 -21.638 10.376 1.00 98.62 453 ASN A CA 1
ATOM 3364 C C . ASN A 1 453 ? -7.332 -20.718 9.731 1.00 98.62 453 ASN A C 1
ATOM 3366 O O . ASN A 1 453 ? -8.520 -20.784 10.060 1.00 98.62 453 ASN A O 1
ATOM 3370 N N . ALA A 1 454 ? -6.923 -19.856 8.793 1.00 98.62 454 ALA A N 1
ATOM 3371 C CA . ALA A 1 454 ? -7.866 -19.029 8.050 1.00 98.62 454 ALA A CA 1
ATOM 3372 C C . ALA A 1 454 ? -8.763 -19.872 7.128 1.00 98.62 454 ALA A C 1
ATOM 3374 O O . ALA A 1 454 ? -9.963 -19.621 7.035 1.00 98.62 454 ALA A O 1
ATOM 3375 N N . ILE A 1 455 ? -8.205 -20.907 6.489 1.00 98.69 455 ILE A N 1
ATOM 3376 C CA . ILE A 1 455 ? -8.966 -21.888 5.700 1.00 98.69 455 ILE A CA 1
ATOM 3377 C C . ILE A 1 455 ? -9.979 -22.628 6.587 1.00 98.69 455 ILE A C 1
ATOM 3379 O O . ILE A 1 455 ? -11.121 -22.813 6.167 1.00 98.69 455 ILE A O 1
ATOM 3383 N N . ASP A 1 456 ? -9.595 -23.015 7.805 1.00 98.62 456 ASP A N 1
ATOM 3384 C CA . ASP A 1 456 ? -10.509 -23.640 8.769 1.00 98.62 456 ASP A CA 1
ATOM 3385 C C . ASP A 1 456 ? -11.631 -22.689 9.195 1.00 98.62 456 ASP A C 1
ATOM 3387 O O . ASP A 1 456 ? -12.796 -23.075 9.183 1.00 98.62 456 ASP A O 1
ATOM 3391 N N . THR A 1 457 ? -11.320 -21.411 9.422 1.00 98.69 457 THR A N 1
ATOM 3392 C CA . THR A 1 457 ? -12.344 -20.386 9.691 1.00 98.69 457 THR A CA 1
ATOM 3393 C C . THR A 1 457 ? -13.360 -20.294 8.547 1.00 98.69 457 THR A C 1
ATOM 3395 O O . THR A 1 457 ? -14.561 -20.216 8.788 1.00 98.69 457 THR A O 1
ATOM 3398 N N . TYR A 1 458 ? -12.919 -20.346 7.286 1.00 98.69 458 TYR A N 1
ATOM 3399 C CA . TYR A 1 458 ? -13.845 -20.362 6.150 1.00 98.69 458 TYR A CA 1
ATOM 3400 C C . TYR A 1 458 ? -14.736 -21.612 6.122 1.00 98.69 458 TYR A C 1
ATOM 3402 O O . TYR A 1 458 ? -15.912 -21.495 5.772 1.00 98.69 458 TYR A O 1
ATOM 3410 N N . ARG A 1 459 ? -14.217 -22.786 6.515 1.00 98.38 459 ARG A N 1
ATOM 3411 C CA . ARG A 1 459 ? -15.034 -24.007 6.664 1.00 98.38 459 ARG A CA 1
ATOM 3412 C C . ARG A 1 459 ? -16.104 -23.825 7.732 1.00 98.38 459 ARG A C 1
ATOM 3414 O O . ARG A 1 459 ? -17.262 -24.149 7.479 1.00 98.38 459 ARG A O 1
ATOM 3421 N N . ASP A 1 460 ? -15.731 -23.269 8.881 1.00 98.19 460 ASP A N 1
ATOM 3422 C CA . ASP A 1 460 ? -16.648 -23.023 9.998 1.00 98.19 460 ASP A CA 1
ATOM 3423 C C . ASP A 1 460 ? -17.756 -22.026 9.626 1.00 98.19 460 ASP A C 1
ATOM 3425 O O . ASP A 1 460 ? -18.896 -22.152 10.074 1.00 98.19 460 ASP A O 1
ATOM 3429 N N . LEU A 1 461 ? -17.449 -21.071 8.744 1.00 98.00 461 LEU A N 1
ATOM 3430 C CA . LEU A 1 461 ? -18.411 -20.124 8.175 1.00 98.00 461 LEU A CA 1
ATOM 3431 C C . LEU A 1 461 ? -19.264 -20.710 7.029 1.00 98.00 461 LEU A C 1
ATOM 3433 O O . LEU A 1 461 ? -20.126 -20.016 6.488 1.00 98.00 461 LEU A O 1
ATOM 3437 N N . GLY A 1 462 ? -19.056 -21.978 6.662 1.00 97.94 462 GLY A N 1
ATOM 3438 C CA . GLY A 1 462 ? -19.872 -22.709 5.690 1.00 97.94 462 GLY A CA 1
ATOM 3439 C C . GLY A 1 462 ? -19.373 -22.674 4.242 1.00 97.94 462 GLY A C 1
ATOM 3440 O O . GLY A 1 462 ? -20.094 -23.138 3.354 1.00 97.94 462 GLY A O 1
ATOM 3441 N N . ALA A 1 463 ? -18.173 -22.151 3.976 1.00 98.31 463 ALA A N 1
ATOM 3442 C CA . ALA A 1 463 ? -17.565 -22.251 2.652 1.00 98.31 463 ALA A CA 1
ATOM 3443 C C . ALA A 1 463 ? -16.998 -23.659 2.403 1.00 98.31 463 ALA A C 1
ATOM 3445 O O . ALA A 1 463 ? -16.430 -24.307 3.285 1.00 98.31 463 ALA A O 1
ATOM 3446 N N . GLU A 1 464 ? -17.103 -24.126 1.165 1.00 98.44 464 GLU A N 1
ATOM 3447 C CA . GLU A 1 464 ? -16.537 -25.398 0.727 1.00 98.44 464 GLU A CA 1
ATOM 3448 C C . GLU A 1 464 ? -15.084 -25.203 0.284 1.00 98.44 464 GLU A C 1
ATOM 3450 O O . GLU A 1 464 ? -14.802 -24.445 -0.643 1.00 98.44 464 GLU A O 1
ATOM 3455 N N . ILE A 1 465 ? -14.138 -25.909 0.904 1.00 98.50 465 ILE A N 1
ATOM 3456 C CA . ILE A 1 465 ? -12.732 -25.867 0.477 1.00 98.50 465 ILE A CA 1
ATOM 3457 C C . ILE A 1 465 ? -12.487 -26.966 -0.553 1.00 98.50 465 ILE A C 1
ATOM 3459 O O . ILE A 1 465 ? -12.583 -28.150 -0.228 1.00 98.50 465 ILE A O 1
ATOM 3463 N N . VAL A 1 466 ? -12.141 -26.577 -1.779 1.00 98.44 466 VAL A N 1
ATOM 3464 C CA . VAL A 1 466 ? -11.923 -27.497 -2.904 1.00 98.44 466 VAL A CA 1
ATOM 3465 C C . VAL A 1 466 ? -10.474 -27.452 -3.365 1.00 98.44 466 VAL A C 1
ATOM 3467 O O . VAL A 1 466 ? -9.876 -26.384 -3.453 1.00 98.44 466 VAL A O 1
ATOM 3470 N N . ASP A 1 467 ? -9.888 -28.599 -3.684 1.00 98.12 467 ASP A N 1
ATOM 3471 C CA . ASP A 1 467 ? -8.517 -28.632 -4.192 1.00 98.12 467 ASP A CA 1
ATOM 3472 C C . ASP A 1 467 ? -8.474 -28.140 -5.647 1.00 98.12 467 ASP A C 1
ATOM 3474 O O . ASP A 1 467 ? -9.282 -28.550 -6.482 1.00 98.12 467 ASP A O 1
ATOM 3478 N N . VAL A 1 468 ? -7.518 -27.262 -5.956 1.00 98.25 468 VAL A N 1
ATOM 3479 C CA . VAL A 1 468 ? -7.296 -26.734 -7.313 1.00 98.25 468 VAL A CA 1
ATOM 3480 C C . VAL A 1 468 ? -5.823 -26.808 -7.691 1.00 98.25 468 VAL A C 1
ATOM 3482 O O . VAL A 1 468 ? -4.947 -26.832 -6.830 1.00 98.25 468 VAL A O 1
ATOM 3485 N N . GLU A 1 469 ? -5.523 -26.803 -8.987 1.00 96.31 469 GLU A N 1
ATOM 3486 C CA . GLU A 1 469 ? -4.145 -26.861 -9.474 1.00 96.31 469 GLU A CA 1
ATOM 3487 C C . GLU A 1 469 ? -3.752 -25.601 -10.244 1.00 96.31 469 GLU A C 1
ATOM 3489 O O . GLU A 1 469 ? -4.473 -25.126 -11.121 1.00 96.31 469 GLU A O 1
ATOM 3494 N N . LEU A 1 470 ? -2.542 -25.110 -9.966 1.00 96.25 470 LEU A N 1
ATOM 3495 C CA . LEU A 1 470 ? -1.875 -24.052 -10.727 1.00 96.25 470 LEU A CA 1
ATOM 3496 C C . LEU A 1 470 ? -0.499 -24.564 -11.194 1.00 96.25 470 LEU A C 1
ATOM 3498 O O . LEU A 1 470 ? 0.540 -24.107 -10.707 1.00 96.25 470 LEU A O 1
ATOM 3502 N N . PRO A 1 471 ? -0.452 -25.550 -12.111 1.00 94.44 471 PRO A N 1
ATOM 3503 C CA . PRO A 1 471 ? 0.754 -26.336 -12.393 1.00 94.44 471 PRO A CA 1
ATOM 3504 C C . PRO A 1 471 ? 1.926 -25.502 -12.924 1.00 94.44 471 PRO A C 1
ATOM 3506 O O . PRO A 1 471 ? 3.092 -25.889 -12.785 1.00 94.44 471 PRO A O 1
ATOM 3509 N N . ARG A 1 472 ? 1.647 -24.351 -13.547 1.00 94.88 472 ARG A N 1
ATOM 3510 C CA . ARG A 1 472 ? 2.677 -23.465 -14.106 1.00 94.88 472 ARG A CA 1
ATOM 3511 C C . ARG A 1 472 ? 3.095 -22.350 -13.154 1.00 94.88 472 ARG A C 1
ATOM 3513 O O . ARG A 1 472 ? 4.005 -21.603 -13.509 1.00 94.88 472 ARG A O 1
ATOM 3520 N N . ALA A 1 473 ? 2.521 -22.261 -11.951 1.00 92.19 473 ALA A N 1
ATOM 3521 C CA . ALA A 1 473 ? 2.882 -21.249 -10.956 1.00 92.19 473 ALA A CA 1
ATOM 3522 C C . ALA A 1 473 ? 4.388 -21.233 -10.650 1.00 92.19 473 ALA A C 1
ATOM 3524 O O . ALA A 1 473 ? 4.967 -20.165 -10.512 1.00 92.19 473 ALA A O 1
ATOM 3525 N N . LYS A 1 474 ? 5.072 -22.383 -10.686 1.00 91.12 474 LYS A N 1
ATOM 3526 C CA . LYS A 1 474 ? 6.538 -22.471 -10.531 1.00 91.12 474 LYS A CA 1
ATOM 3527 C C . LYS A 1 474 ? 7.358 -21.636 -11.531 1.00 91.12 474 LYS A C 1
ATOM 3529 O O . LYS A 1 474 ? 8.519 -21.348 -11.274 1.00 91.12 474 LYS A O 1
ATOM 3534 N N . TYR A 1 475 ? 6.781 -21.246 -12.670 1.00 94.75 475 TYR A N 1
ATOM 3535 C CA . TYR A 1 475 ? 7.441 -20.398 -13.670 1.00 94.75 475 TYR A CA 1
ATOM 3536 C C . TYR A 1 475 ? 7.150 -18.902 -13.484 1.00 94.75 475 TYR A C 1
ATOM 3538 O O . TYR A 1 475 ? 7.706 -18.084 -14.217 1.00 94.75 475 TYR A O 1
ATOM 3546 N N . CYS A 1 476 ? 6.266 -18.529 -12.554 1.00 94.25 476 CYS A N 1
ATOM 3547 C CA . CYS A 1 476 ? 5.693 -17.186 -12.491 1.00 94.25 476 CYS A CA 1
ATOM 3548 C C . CYS A 1 476 ? 6.742 -16.095 -12.251 1.00 94.25 476 CYS A C 1
ATOM 3550 O O . CYS A 1 476 ? 6.714 -15.096 -12.961 1.00 94.25 476 CYS A O 1
ATOM 3552 N N . ILE A 1 477 ? 7.708 -16.316 -11.352 1.00 95.00 477 ILE A N 1
ATOM 3553 C CA . ILE A 1 477 ? 8.800 -15.371 -11.086 1.00 95.00 477 ILE A CA 1
ATOM 3554 C C . ILE A 1 477 ? 9.593 -15.110 -12.371 1.00 95.00 477 ILE A C 1
ATOM 3556 O O . ILE A 1 477 ? 9.690 -13.970 -12.815 1.00 95.00 477 ILE A O 1
ATOM 3560 N N . ALA A 1 478 ? 10.079 -16.156 -13.043 1.00 95.81 478 ALA A N 1
ATOM 3561 C CA . ALA A 1 478 ? 10.853 -15.996 -14.275 1.00 95.81 478 ALA A CA 1
ATOM 3562 C C . ALA A 1 478 ? 10.058 -15.270 -15.378 1.00 95.81 478 ALA A C 1
ATOM 3564 O O . ALA A 1 478 ? 10.571 -14.357 -16.025 1.00 95.81 478 ALA A O 1
ATOM 3565 N N . VAL A 1 479 ? 8.790 -15.643 -15.571 1.00 97.56 479 VAL A N 1
ATOM 3566 C CA . VAL A 1 479 ? 7.907 -15.019 -16.569 1.00 97.56 479 VAL A CA 1
ATOM 3567 C C . VAL A 1 479 ? 7.650 -13.549 -16.239 1.00 97.56 479 VAL A C 1
ATOM 3569 O O . VAL A 1 479 ? 7.730 -12.703 -17.129 1.00 97.56 479 VAL A O 1
ATOM 3572 N N . TYR A 1 480 ? 7.378 -13.241 -14.970 1.00 98.06 480 TYR A N 1
ATOM 3573 C CA . TYR A 1 480 ? 7.173 -11.882 -14.486 1.00 98.06 480 TYR A CA 1
ATOM 3574 C C . TYR A 1 480 ? 8.402 -11.013 -14.736 1.00 98.06 480 TYR A C 1
ATOM 3576 O O . TYR A 1 480 ? 8.272 -9.981 -15.388 1.00 98.06 480 TYR A O 1
ATOM 3584 N N . TYR A 1 481 ? 9.594 -11.440 -14.310 1.00 95.69 481 TYR A N 1
ATOM 3585 C CA . TYR A 1 481 ? 10.800 -10.626 -14.469 1.00 95.69 481 TYR A CA 1
ATOM 3586 C C . TYR A 1 481 ? 11.162 -10.389 -15.934 1.00 95.69 481 TYR A C 1
ATOM 3588 O O . TYR A 1 481 ? 11.595 -9.289 -16.262 1.00 95.69 481 TYR A O 1
ATOM 3596 N N . ILE A 1 482 ? 10.928 -11.339 -16.844 1.00 97.38 482 ILE A N 1
ATOM 3597 C CA . ILE A 1 482 ? 11.143 -11.097 -18.282 1.00 97.38 482 ILE A CA 1
ATOM 3598 C C . ILE A 1 482 ? 10.176 -10.028 -18.809 1.00 97.38 482 ILE A C 1
ATOM 3600 O O . ILE A 1 482 ? 10.603 -9.091 -19.480 1.00 97.38 482 ILE A O 1
ATOM 3604 N N . ILE A 1 483 ? 8.879 -10.148 -18.512 1.00 98.38 483 ILE A N 1
ATOM 3605 C CA . ILE A 1 483 ? 7.860 -9.223 -19.033 1.00 98.38 483 ILE A CA 1
ATOM 3606 C C . ILE A 1 483 ? 8.016 -7.837 -18.410 1.00 98.38 483 ILE A C 1
ATOM 3608 O O . ILE A 1 483 ? 8.067 -6.838 -19.127 1.00 98.38 483 ILE A O 1
ATOM 3612 N N . ALA A 1 484 ? 8.118 -7.776 -17.084 1.00 98.19 484 ALA A N 1
ATOM 3613 C CA . ALA A 1 484 ? 8.179 -6.528 -16.347 1.00 98.19 484 ALA A CA 1
ATOM 3614 C C . ALA A 1 484 ? 9.430 -5.726 -16.718 1.00 98.19 484 ALA A C 1
ATOM 3616 O O . ALA A 1 484 ? 9.330 -4.528 -16.965 1.00 98.19 484 ALA A O 1
ATOM 3617 N N . THR A 1 485 ? 10.600 -6.368 -16.828 1.00 97.50 485 THR A N 1
ATOM 3618 C CA . THR A 1 485 ? 11.831 -5.658 -17.215 1.00 97.50 485 THR A CA 1
ATOM 3619 C C . THR A 1 485 ? 11.820 -5.207 -18.672 1.00 97.50 485 THR A C 1
ATOM 3621 O O . THR A 1 485 ? 12.225 -4.078 -18.950 1.00 97.50 485 THR A O 1
ATOM 3624 N N . ALA A 1 486 ? 11.299 -6.024 -19.594 1.00 98.25 486 ALA A N 1
ATOM 3625 C CA . ALA A 1 486 ? 11.114 -5.630 -20.989 1.00 98.25 486 ALA A CA 1
ATOM 3626 C C . ALA A 1 486 ? 10.278 -4.346 -21.093 1.00 98.25 486 ALA A C 1
ATOM 3628 O O . ALA A 1 486 ? 10.731 -3.347 -21.656 1.00 98.25 486 ALA A O 1
ATOM 3629 N N . GLU A 1 487 ? 9.095 -4.336 -20.479 1.00 98.62 487 GLU A N 1
ATOM 3630 C CA . GLU A 1 487 ? 8.206 -3.174 -20.504 1.00 98.62 487 GLU A CA 1
ATOM 3631 C C . GLU A 1 487 ? 8.806 -1.970 -19.769 1.00 98.62 487 GLU A C 1
ATOM 3633 O O . GLU A 1 487 ? 8.754 -0.860 -20.299 1.00 98.62 487 GLU A O 1
ATOM 3638 N N . ALA A 1 488 ? 9.468 -2.182 -18.626 1.00 98.62 488 ALA A N 1
ATOM 3639 C CA . ALA A 1 488 ? 10.177 -1.134 -17.895 1.00 98.62 488 ALA A CA 1
ATOM 3640 C C . ALA A 1 488 ? 11.221 -0.433 -18.763 1.00 98.62 488 ALA A C 1
ATOM 3642 O O . ALA A 1 488 ? 11.271 0.794 -18.798 1.00 98.62 488 ALA A O 1
ATOM 3643 N N . SER A 1 489 ? 12.041 -1.198 -19.490 1.00 98.31 489 SER A N 1
ATOM 3644 C CA . SER A 1 489 ? 13.107 -0.632 -20.319 1.00 98.31 489 SER A CA 1
ATOM 3645 C C . SER A 1 489 ? 12.577 0.298 -21.412 1.00 98.31 489 SER A C 1
ATOM 3647 O O . SER A 1 489 ? 13.207 1.312 -21.710 1.00 98.31 489 SER A O 1
ATOM 3649 N N . SER A 1 490 ? 11.389 -0.005 -21.947 1.00 98.50 490 SER A N 1
ATOM 3650 C CA . SER A 1 490 ? 10.684 0.850 -22.900 1.00 98.50 490 SER A CA 1
ATOM 3651 C C . SER A 1 490 ? 10.016 2.039 -22.205 1.00 98.50 490 SER A C 1
ATOM 3653 O O . SER A 1 490 ? 10.179 3.182 -22.626 1.00 98.50 490 SER A O 1
ATOM 3655 N N . ASN A 1 491 ? 9.283 1.802 -21.115 1.00 98.69 491 ASN A N 1
ATOM 3656 C CA . ASN A 1 491 ? 8.528 2.839 -20.409 1.00 98.69 491 ASN A CA 1
ATOM 3657 C C . ASN A 1 491 ? 9.429 3.932 -19.828 1.00 98.69 491 ASN A C 1
ATOM 3659 O O . ASN A 1 491 ? 9.112 5.120 -19.961 1.00 98.69 491 ASN A O 1
ATOM 3663 N N . LEU A 1 492 ? 10.572 3.538 -19.259 1.00 98.62 492 LEU A N 1
ATOM 3664 C CA . LEU A 1 492 ? 11.558 4.435 -18.660 1.00 98.62 492 LEU A CA 1
ATOM 3665 C C . LEU A 1 492 ? 12.495 5.086 -19.688 1.00 98.62 492 LEU A C 1
ATOM 3667 O O . LEU A 1 492 ? 13.334 5.909 -19.314 1.00 98.62 492 LEU A O 1
ATOM 3671 N N . ALA A 1 493 ? 12.378 4.776 -20.984 1.00 98.38 493 ALA A N 1
ATOM 3672 C CA . ALA A 1 493 ? 13.174 5.434 -22.025 1.00 98.38 493 ALA A CA 1
ATOM 3673 C C . ALA A 1 493 ? 12.898 6.949 -22.112 1.00 98.38 493 ALA A C 1
ATOM 3675 O O . ALA A 1 493 ? 13.763 7.703 -22.546 1.00 98.38 493 ALA A O 1
ATOM 3676 N N . ARG A 1 494 ? 11.721 7.400 -21.650 1.00 98.38 494 ARG A N 1
ATOM 3677 C CA . ARG A 1 494 ? 11.296 8.811 -21.657 1.00 98.38 494 ARG A CA 1
ATOM 3678 C C . ARG A 1 494 ? 12.047 9.720 -20.678 1.00 98.38 494 ARG A C 1
ATOM 3680 O O . ARG A 1 494 ? 11.937 10.937 -20.809 1.00 98.38 494 ARG A O 1
ATOM 3687 N N . TYR A 1 495 ? 12.719 9.149 -19.675 1.00 98.31 495 TYR A N 1
ATOM 3688 C CA . TYR A 1 495 ? 13.470 9.904 -18.670 1.00 98.31 495 TYR A CA 1
ATOM 3689 C C . TYR A 1 495 ? 14.874 10.152 -19.203 1.00 98.31 495 TYR A C 1
ATOM 3691 O O . TYR A 1 495 ? 15.733 9.263 -19.217 1.00 98.31 495 TYR A O 1
ATOM 3699 N N . ASP A 1 496 ? 15.032 11.349 -19.751 1.00 97.44 496 ASP A N 1
ATOM 3700 C CA . ASP A 1 496 ? 16.109 11.695 -20.666 1.00 97.44 496 ASP A CA 1
ATOM 3701 C C . ASP A 1 496 ? 16.721 13.082 -20.368 1.00 97.44 496 ASP A C 1
ATOM 3703 O O . ASP A 1 496 ? 17.723 13.449 -20.978 1.00 97.44 496 ASP A O 1
ATOM 3707 N N . GLY A 1 497 ? 16.149 13.826 -19.410 1.00 96.44 497 GLY A N 1
ATOM 3708 C CA . GLY A 1 497 ? 16.578 15.167 -19.000 1.00 96.44 497 GLY A CA 1
ATOM 3709 C C . GLY A 1 497 ? 16.238 16.285 -19.987 1.00 96.44 497 GLY A C 1
ATOM 3710 O O . GLY A 1 497 ? 16.736 17.398 -19.836 1.00 96.44 497 GLY A O 1
ATOM 3711 N N . VAL A 1 498 ? 15.426 16.021 -21.019 1.00 96.88 498 VAL A N 1
ATOM 3712 C CA . VAL A 1 498 ? 15.103 17.017 -22.057 1.00 96.88 498 VAL A CA 1
ATOM 3713 C C . VAL A 1 498 ? 13.863 17.825 -21.698 1.00 96.88 498 VAL A C 1
ATOM 3715 O O . VAL A 1 498 ? 13.895 19.051 -21.738 1.00 96.88 498 VAL A O 1
ATOM 3718 N N . ARG A 1 499 ? 12.749 17.148 -21.396 1.00 96.75 499 ARG A N 1
ATOM 3719 C CA . ARG A 1 499 ? 11.446 17.806 -21.174 1.00 96.75 499 ARG A CA 1
ATOM 3720 C C . ARG A 1 499 ? 11.161 18.097 -19.705 1.00 96.75 499 ARG A C 1
ATOM 3722 O O . ARG A 1 499 ? 10.422 19.029 -19.412 1.00 96.75 499 ARG A O 1
ATOM 3729 N N . TYR A 1 500 ? 11.669 17.260 -18.809 1.00 97.19 500 TYR A N 1
ATOM 3730 C CA . TYR A 1 500 ? 11.421 17.331 -17.374 1.00 97.19 500 TYR A CA 1
ATOM 3731 C C . TYR A 1 500 ? 12.419 16.445 -16.621 1.00 97.19 500 TYR A C 1
ATOM 3733 O O . TYR A 1 500 ? 13.068 15.581 -17.218 1.00 97.19 500 TYR A O 1
ATOM 3741 N N . GLY A 1 501 ? 12.469 16.629 -15.304 1.00 97.19 501 GLY A N 1
ATOM 3742 C CA . GLY A 1 501 ? 13.312 15.859 -14.401 1.00 97.19 501 GLY A CA 1
ATOM 3743 C C . GLY A 1 501 ? 14.755 16.344 -14.349 1.00 97.19 501 GLY A C 1
ATOM 3744 O O . GLY A 1 501 ? 15.098 17.424 -14.828 1.00 97.19 501 GLY A O 1
ATOM 3745 N N . PHE A 1 502 ? 15.593 15.525 -13.728 1.00 97.75 502 PHE A N 1
ATOM 3746 C CA . PHE A 1 502 ? 17.024 15.742 -13.619 1.00 97.75 502 PHE A CA 1
ATOM 3747 C C . PHE A 1 502 ? 17.689 15.745 -14.999 1.00 97.75 502 PHE A C 1
ATOM 3749 O O . PHE A 1 502 ? 17.334 14.957 -15.879 1.00 97.75 502 PHE A O 1
ATOM 3756 N N . ARG A 1 503 ? 18.699 16.600 -15.162 1.00 97.50 503 ARG A N 1
ATOM 3757 C CA . ARG A 1 503 ? 19.602 16.618 -16.312 1.00 97.50 503 ARG A CA 1
ATOM 3758 C C . ARG A 1 503 ? 21.024 16.761 -15.798 1.00 97.50 503 ARG A C 1
ATOM 3760 O O . ARG A 1 503 ? 21.302 17.698 -15.057 1.00 97.50 503 ARG A O 1
ATOM 3767 N N . ALA A 1 504 ? 21.910 15.864 -16.215 1.00 96.38 504 ALA A N 1
ATOM 3768 C CA . ALA A 1 504 ? 23.313 15.947 -15.833 1.00 96.38 504 ALA A CA 1
ATOM 3769 C C . ALA A 1 504 ? 23.954 17.245 -16.353 1.00 96.38 504 ALA A C 1
ATOM 3771 O O . ALA A 1 504 ? 23.751 17.638 -17.510 1.00 96.38 504 ALA A O 1
ATOM 3772 N N . GLU A 1 505 ? 24.745 17.883 -15.496 1.00 92.44 505 GLU A N 1
ATOM 3773 C CA . GLU A 1 505 ? 25.594 19.023 -15.846 1.00 92.44 505 GLU A CA 1
ATOM 3774 C C . GLU A 1 505 ? 26.862 18.548 -16.581 1.00 92.44 505 GLU A C 1
ATOM 3776 O O . GLU A 1 505 ? 27.212 17.367 -16.551 1.00 92.44 505 GLU A O 1
ATOM 3781 N N . ASP A 1 506 ? 27.553 19.452 -17.281 1.00 88.69 506 ASP A N 1
ATOM 3782 C CA . ASP A 1 506 ? 28.817 19.171 -17.987 1.00 88.69 506 ASP A CA 1
ATOM 3783 C C . ASP A 1 506 ? 28.763 18.015 -19.005 1.00 88.69 506 ASP A C 1
ATOM 3785 O O . ASP A 1 506 ? 29.669 17.183 -19.118 1.00 88.69 506 ASP A O 1
ATOM 3789 N N . ALA A 1 507 ? 27.678 17.941 -19.773 1.00 90.06 507 ALA A N 1
ATOM 3790 C CA . ALA A 1 507 ? 27.520 16.987 -20.865 1.00 90.06 507 ALA A CA 1
ATOM 3791 C C . ALA A 1 507 ? 27.657 17.689 -22.233 1.00 90.06 507 ALA A C 1
ATOM 3793 O O . ALA A 1 507 ? 26.676 18.248 -22.726 1.00 90.06 507 ALA A O 1
ATOM 3794 N N . PRO A 1 508 ? 28.848 17.671 -22.871 1.00 88.69 508 PRO A N 1
ATOM 3795 C CA . PRO A 1 508 ? 29.130 18.495 -24.053 1.00 88.69 508 PRO A CA 1
ATOM 3796 C C . PRO A 1 508 ? 28.391 18.054 -25.325 1.00 88.69 508 PRO A C 1
ATOM 3798 O O . PRO A 1 508 ? 28.323 18.809 -26.289 1.00 88.69 508 PRO A O 1
ATOM 3801 N N . GLU A 1 509 ? 27.834 16.840 -25.349 1.00 94.81 509 GLU A N 1
ATOM 3802 C CA . GLU A 1 509 ? 27.149 16.278 -26.511 1.00 94.81 509 GLU A CA 1
ATOM 3803 C C . GLU A 1 509 ? 25.865 15.557 -26.089 1.00 94.81 509 GLU A C 1
ATOM 3805 O O . GLU A 1 509 ? 25.767 14.992 -24.999 1.00 94.81 509 GLU A O 1
ATOM 3810 N N . LEU A 1 510 ? 24.881 15.482 -26.988 1.00 95.69 510 LEU A N 1
ATOM 3811 C CA . LEU A 1 510 ? 23.575 14.877 -26.693 1.00 95.69 510 LEU A CA 1
ATOM 3812 C C . LEU A 1 510 ? 23.684 13.433 -26.165 1.00 95.69 510 LEU A C 1
ATOM 3814 O O . LEU A 1 510 ? 22.960 13.028 -25.255 1.00 95.69 510 LEU A O 1
ATOM 3818 N N . ARG A 1 511 ? 24.620 12.644 -26.708 1.00 96.44 511 ARG A N 1
ATOM 3819 C CA . ARG A 1 511 ? 24.833 11.255 -26.280 1.00 96.44 511 ARG A CA 1
ATOM 3820 C C . ARG A 1 511 ? 25.388 11.166 -24.858 1.00 96.44 511 ARG A C 1
ATOM 3822 O O . ARG A 1 511 ? 24.992 10.257 -24.126 1.00 96.44 511 ARG A O 1
ATOM 3829 N N . SER A 1 512 ? 26.303 12.059 -24.474 1.00 96.31 512 SER A N 1
ATOM 3830 C CA . SER A 1 512 ? 26.828 12.094 -23.106 1.00 96.31 512 SER A CA 1
ATOM 3831 C C . SER A 1 512 ? 25.767 12.605 -22.135 1.00 96.31 512 SER A C 1
ATOM 3833 O O . SER A 1 512 ? 25.625 12.015 -21.068 1.00 96.31 512 SER A O 1
ATOM 3835 N N . MET A 1 513 ? 24.939 13.572 -22.547 1.00 97.56 513 MET A N 1
ATOM 3836 C CA . MET A 1 513 ? 23.816 14.076 -21.749 1.00 97.56 513 MET A CA 1
ATOM 3837 C C . MET A 1 513 ? 22.842 12.954 -21.387 1.00 97.56 513 MET A C 1
ATOM 3839 O O . MET A 1 513 ? 22.574 12.747 -20.205 1.00 97.56 513 MET A O 1
ATOM 3843 N N . TYR A 1 514 ? 22.372 12.173 -22.366 1.00 98.06 514 TYR A N 1
ATOM 3844 C CA . TYR A 1 514 ? 21.456 11.061 -22.090 1.00 98.06 514 TYR A CA 1
ATOM 3845 C C . TYR A 1 514 ? 22.070 9.995 -21.182 1.00 98.06 514 TYR A C 1
ATOM 3847 O O . TYR A 1 514 ? 21.412 9.512 -20.262 1.00 98.06 514 TYR A O 1
ATOM 3855 N N . ARG A 1 515 ? 23.324 9.608 -21.440 1.00 96.56 515 ARG A N 1
ATOM 3856 C CA . ARG A 1 515 ? 24.001 8.564 -20.660 1.00 96.56 515 ARG A CA 1
ATOM 3857 C C . ARG A 1 515 ? 24.201 8.986 -19.213 1.00 96.56 515 ARG A C 1
ATOM 3859 O O . ARG A 1 515 ? 23.819 8.231 -18.329 1.00 96.56 515 ARG A O 1
ATOM 3866 N N . ARG A 1 516 ? 24.749 10.182 -18.992 1.00 97.38 516 ARG A N 1
ATOM 3867 C CA . ARG A 1 516 ? 25.022 10.708 -17.652 1.00 97.38 516 ARG A CA 1
ATOM 3868 C C . ARG A 1 516 ? 23.741 10.967 -16.876 1.00 97.38 516 ARG A C 1
ATOM 3870 O O . ARG A 1 516 ? 23.611 10.473 -15.770 1.00 97.38 516 ARG A O 1
ATOM 3877 N N . THR A 1 517 ? 22.751 11.612 -17.494 1.00 98.12 517 THR A N 1
ATOM 3878 C CA . THR A 1 517 ? 21.453 11.873 -16.847 1.00 98.12 517 THR A CA 1
ATOM 3879 C C . THR A 1 517 ? 20.811 10.588 -16.327 1.00 98.12 517 THR A C 1
ATOM 3881 O O . THR A 1 517 ? 20.325 10.540 -15.202 1.00 98.12 517 THR A O 1
ATOM 3884 N N . ARG A 1 518 ? 20.832 9.524 -17.135 1.00 98.25 518 ARG A N 1
ATOM 3885 C CA . ARG A 1 518 ? 20.246 8.234 -16.757 1.00 98.25 518 ARG A CA 1
ATOM 3886 C C . ARG A 1 518 ? 21.111 7.469 -15.761 1.00 98.25 518 ARG A C 1
ATOM 3888 O O . ARG A 1 518 ? 20.562 6.827 -14.877 1.00 98.25 518 ARG A O 1
ATOM 3895 N N . ASP A 1 519 ? 22.433 7.510 -15.897 1.00 97.62 519 ASP A N 1
ATOM 3896 C CA . ASP A 1 519 ? 23.330 6.802 -14.981 1.00 97.62 519 ASP A CA 1
ATOM 3897 C C . ASP A 1 519 ? 23.359 7.431 -13.581 1.00 97.62 519 ASP A C 1
ATOM 3899 O O . ASP A 1 519 ? 23.295 6.708 -12.588 1.00 97.62 519 ASP A O 1
ATOM 3903 N N . GLU A 1 520 ? 23.399 8.762 -13.512 1.00 97.31 520 GLU A N 1
ATOM 3904 C CA . GLU A 1 520 ? 23.402 9.537 -12.267 1.00 97.31 520 GLU A CA 1
ATOM 3905 C C . GLU A 1 520 ? 21.999 9.608 -11.635 1.00 97.31 520 GLU A C 1
ATOM 3907 O O . GLU A 1 520 ? 21.870 9.638 -10.412 1.00 97.31 520 GLU A O 1
ATOM 3912 N N . GLY A 1 521 ? 20.943 9.618 -12.458 1.00 97.94 521 GLY A N 1
ATOM 3913 C CA . GLY A 1 521 ? 19.562 9.770 -11.999 1.00 97.94 521 GLY A CA 1
ATOM 3914 C C . GLY A 1 521 ? 18.876 8.476 -11.552 1.00 97.94 521 GLY A C 1
ATOM 3915 O O . GLY A 1 521 ? 18.074 8.528 -10.621 1.00 97.94 521 GLY A O 1
ATOM 3916 N N . PHE A 1 522 ? 19.152 7.336 -12.201 1.00 98.69 522 PHE A N 1
ATOM 3917 C CA . PHE A 1 522 ? 18.551 6.049 -11.829 1.00 98.69 522 PHE A CA 1
ATOM 3918 C C . PHE A 1 522 ? 19.401 5.285 -10.816 1.00 98.69 522 PHE A C 1
ATOM 3920 O O . PHE A 1 522 ? 20.611 5.102 -10.998 1.00 98.69 522 PHE A O 1
ATOM 3927 N N . GLY A 1 523 ? 18.744 4.717 -9.810 1.00 98.12 523 GLY A N 1
ATOM 3928 C CA . GLY A 1 523 ? 19.366 3.807 -8.861 1.00 98.12 523 GLY A CA 1
ATOM 3929 C C . GLY A 1 523 ? 19.684 2.418 -9.440 1.00 98.12 523 GLY A C 1
ATOM 3930 O O . GLY A 1 523 ? 19.320 2.075 -10.574 1.00 98.12 523 GLY A O 1
ATOM 3931 N N . PRO A 1 524 ? 20.416 1.587 -8.674 1.00 96.38 524 PRO A N 1
ATOM 3932 C CA . PRO A 1 524 ? 20.993 0.339 -9.175 1.00 96.38 524 PRO A CA 1
ATOM 3933 C C . PRO A 1 524 ? 19.968 -0.684 -9.675 1.00 96.38 524 PRO A C 1
ATOM 3935 O O . PRO A 1 524 ? 20.179 -1.285 -10.730 1.00 96.38 524 PRO A O 1
ATOM 3938 N N . GLU A 1 525 ? 18.860 -0.885 -8.954 1.00 96.75 525 GLU A N 1
ATOM 3939 C CA . GLU A 1 525 ? 17.838 -1.868 -9.343 1.00 96.75 525 GLU A CA 1
ATOM 3940 C C . GLU A 1 525 ? 17.103 -1.442 -10.618 1.00 96.75 525 GLU A C 1
ATOM 3942 O O . GLU A 1 525 ? 16.899 -2.255 -11.523 1.00 96.75 525 GLU A O 1
ATOM 3947 N N . VAL A 1 526 ? 16.795 -0.150 -10.757 1.00 98.38 526 VAL A N 1
ATOM 3948 C CA . VAL A 1 526 ? 16.187 0.394 -11.975 1.00 98.38 526 VAL A CA 1
ATOM 3949 C C . VAL A 1 526 ? 17.122 0.212 -13.172 1.00 98.38 526 VAL A C 1
ATOM 3951 O O . VAL A 1 526 ? 16.704 -0.307 -14.213 1.00 98.38 526 VAL A O 1
ATOM 3954 N N . LYS A 1 527 ? 18.416 0.534 -13.022 1.00 98.44 527 LYS A N 1
ATOM 3955 C CA . LYS A 1 527 ? 19.425 0.295 -14.069 1.00 98.44 527 LYS A CA 1
ATOM 3956 C C . LYS A 1 527 ? 19.534 -1.188 -14.430 1.00 98.44 527 LYS A C 1
ATOM 3958 O O . LYS A 1 527 ? 19.546 -1.517 -15.616 1.00 98.44 527 LYS A O 1
ATOM 3963 N N . ARG A 1 528 ? 19.539 -2.092 -13.444 1.00 97.25 528 ARG A N 1
ATOM 3964 C CA . ARG A 1 528 ? 19.562 -3.550 -13.664 1.00 97.25 528 ARG A CA 1
ATOM 3965 C C . ARG A 1 528 ? 18.376 -4.009 -14.512 1.00 97.25 528 ARG A C 1
ATOM 3967 O O . ARG A 1 528 ? 18.568 -4.736 -15.489 1.00 97.25 528 ARG A O 1
ATOM 3974 N N . ARG A 1 529 ? 17.165 -3.551 -14.184 1.00 97.88 529 ARG A N 1
ATOM 3975 C CA . ARG A 1 529 ? 15.939 -3.898 -14.917 1.00 97.88 529 ARG A CA 1
ATOM 3976 C C . ARG A 1 529 ? 15.905 -3.302 -16.322 1.00 97.88 529 ARG A C 1
ATOM 3978 O O . ARG A 1 529 ? 15.495 -3.996 -17.247 1.00 97.88 529 ARG A O 1
ATOM 3985 N N . ILE A 1 530 ? 16.398 -2.079 -16.523 1.00 98.50 530 ILE A N 1
ATOM 3986 C CA . ILE A 1 530 ? 16.551 -1.491 -17.865 1.00 98.50 530 ILE A CA 1
ATOM 3987 C C . ILE A 1 530 ? 17.526 -2.325 -18.711 1.00 98.50 530 ILE A C 1
ATOM 3989 O O . ILE A 1 530 ? 17.221 -2.650 -19.859 1.00 98.50 530 ILE A O 1
ATOM 3993 N N . MET A 1 531 ? 18.679 -2.708 -18.155 1.00 97.69 531 MET A N 1
ATOM 3994 C CA . MET A 1 531 ? 19.672 -3.517 -18.870 1.00 97.69 531 MET A CA 1
ATOM 3995 C C . MET A 1 531 ? 19.114 -4.894 -19.251 1.00 97.69 531 MET A C 1
ATOM 3997 O O . MET A 1 531 ? 19.223 -5.294 -20.409 1.00 97.69 531 MET A O 1
ATOM 4001 N N . LEU A 1 532 ? 18.446 -5.590 -18.323 1.00 95.62 532 LEU A N 1
ATOM 4002 C CA . LEU A 1 532 ? 17.805 -6.874 -18.624 1.00 95.62 532 LEU A CA 1
ATOM 4003 C C . LEU A 1 532 ? 16.689 -6.718 -19.665 1.00 95.62 532 LEU A C 1
ATOM 4005 O O . LEU A 1 532 ? 16.622 -7.494 -20.613 1.00 95.62 532 LEU A O 1
ATOM 4009 N N . GLY A 1 533 ? 15.856 -5.687 -19.524 1.00 97.00 533 GLY A N 1
ATOM 4010 C CA . GLY A 1 533 ? 14.754 -5.400 -20.436 1.00 97.00 533 GLY A CA 1
ATOM 4011 C C . GLY A 1 533 ? 15.205 -5.135 -21.869 1.00 97.00 533 GLY A C 1
ATOM 4012 O O . GLY A 1 533 ? 14.676 -5.724 -22.811 1.00 97.00 533 GLY A O 1
ATOM 4013 N N . THR A 1 534 ? 16.238 -4.305 -22.038 1.00 96.75 534 THR A N 1
ATOM 4014 C CA . THR A 1 534 ? 16.814 -4.031 -23.364 1.00 96.75 534 THR A CA 1
ATOM 4015 C C . THR A 1 534 ? 17.445 -5.282 -23.977 1.00 96.75 534 THR A C 1
ATOM 4017 O O . THR A 1 534 ? 17.313 -5.494 -25.182 1.00 96.75 534 THR A O 1
ATOM 4020 N N . TYR A 1 535 ? 18.060 -6.152 -23.165 1.00 95.81 535 TYR A N 1
ATOM 4021 C CA . TYR A 1 535 ? 18.582 -7.439 -23.622 1.00 95.81 535 TYR A CA 1
ATOM 4022 C C . TYR A 1 535 ? 17.468 -8.379 -24.105 1.00 95.81 535 TYR A C 1
ATOM 4024 O O . TYR A 1 535 ? 17.529 -8.857 -25.238 1.00 95.81 535 TYR A O 1
ATOM 4032 N N . VAL A 1 536 ? 16.418 -8.607 -23.309 1.00 94.00 536 VAL A N 1
ATOM 4033 C CA . VAL A 1 536 ? 15.341 -9.551 -23.676 1.00 94.00 536 VAL A CA 1
ATOM 4034 C C . VAL A 1 536 ? 14.468 -9.064 -24.835 1.00 94.00 536 VAL A C 1
ATOM 4036 O O . VAL A 1 536 ? 13.760 -9.871 -25.436 1.00 94.00 536 VAL A O 1
ATOM 4039 N N . LEU A 1 537 ? 14.521 -7.770 -25.165 1.00 93.19 537 LEU A N 1
ATOM 4040 C CA . LEU A 1 537 ? 13.875 -7.182 -26.343 1.00 93.19 537 LEU A CA 1
ATOM 4041 C C . LEU A 1 537 ? 14.794 -7.090 -27.569 1.00 93.19 537 LEU A C 1
ATOM 4043 O O . LEU A 1 537 ? 14.321 -6.765 -28.659 1.00 93.19 537 LEU A O 1
ATOM 4047 N N . SER A 1 538 ? 16.092 -7.359 -27.421 1.00 91.19 538 SER A N 1
ATOM 4048 C CA . SER A 1 538 ? 17.051 -7.214 -28.515 1.00 91.19 538 SER A CA 1
ATOM 4049 C C . SER A 1 538 ? 16.829 -8.245 -29.630 1.00 91.19 538 SER A C 1
ATOM 4051 O O . SER A 1 538 ? 16.361 -9.371 -29.410 1.00 91.19 538 SER A O 1
ATOM 4053 N N . ALA A 1 539 ? 17.167 -7.849 -30.861 1.00 86.62 539 ALA A N 1
ATOM 4054 C CA . ALA A 1 539 ? 17.084 -8.727 -32.022 1.00 86.62 539 ALA A CA 1
ATOM 4055 C C . ALA A 1 539 ? 17.918 -10.002 -31.795 1.00 86.62 539 ALA A C 1
ATOM 4057 O O . ALA A 1 539 ? 19.058 -9.936 -31.342 1.00 86.62 539 ALA A O 1
ATOM 4058 N N . GLY A 1 540 ? 17.332 -11.165 -32.089 1.00 87.62 540 GLY A N 1
ATOM 4059 C CA . GLY A 1 540 ? 17.925 -12.482 -31.820 1.00 87.62 540 GLY A CA 1
ATOM 4060 C C . GLY A 1 540 ? 17.550 -13.090 -30.462 1.00 87.62 540 GLY A C 1
ATOM 4061 O O . GLY A 1 540 ? 17.525 -14.312 -30.348 1.00 87.62 540 GLY A O 1
ATOM 4062 N N . TYR A 1 541 ? 17.167 -12.278 -29.470 1.00 89.38 541 TYR A N 1
ATOM 4063 C CA . TYR A 1 541 ? 16.762 -12.749 -28.136 1.00 89.38 541 TYR A CA 1
ATOM 4064 C C . TYR A 1 541 ? 15.262 -12.572 -27.852 1.00 89.38 541 TYR A C 1
ATOM 4066 O O . TYR A 1 541 ? 14.703 -13.327 -27.055 1.00 89.38 541 TYR A O 1
ATOM 4074 N N . TYR A 1 542 ? 14.586 -11.655 -28.555 1.00 90.75 542 TYR A N 1
ATOM 4075 C CA . TYR A 1 542 ? 13.149 -11.384 -28.405 1.00 90.75 542 TYR A CA 1
ATOM 4076 C C . TYR A 1 542 ? 12.271 -12.647 -28.393 1.00 90.75 542 TYR A C 1
ATOM 4078 O O . TYR A 1 542 ? 11.449 -12.835 -27.490 1.00 90.75 542 TYR A O 1
ATOM 4086 N N . ASP A 1 543 ? 12.454 -13.530 -29.380 1.00 87.88 543 ASP A N 1
ATOM 4087 C CA . ASP A 1 543 ? 11.643 -14.743 -29.515 1.00 87.88 543 ASP A CA 1
ATOM 4088 C C . ASP A 1 543 ? 11.886 -15.736 -28.369 1.00 87.88 543 ASP A C 1
ATOM 4090 O O . ASP A 1 543 ? 10.945 -16.366 -27.879 1.00 87.88 543 ASP A O 1
ATOM 4094 N N . ALA A 1 544 ? 13.140 -15.856 -27.925 1.00 90.62 544 ALA A N 1
ATOM 4095 C CA . ALA A 1 544 ? 13.552 -16.792 -26.884 1.00 90.62 544 ALA A CA 1
ATOM 4096 C C . ALA A 1 544 ? 13.139 -16.337 -25.476 1.00 90.62 544 ALA A C 1
ATOM 4098 O O . ALA A 1 544 ? 12.848 -17.182 -24.629 1.00 90.62 544 ALA A O 1
ATOM 4099 N N . TYR A 1 545 ? 13.076 -15.024 -25.236 1.00 94.56 545 TYR A N 1
ATOM 4100 C CA . TYR A 1 545 ? 12.748 -14.451 -23.932 1.00 94.56 545 TYR A CA 1
ATOM 4101 C C . TYR A 1 545 ? 11.344 -13.850 -23.905 1.00 94.56 545 TYR A C 1
ATOM 4103 O O . TYR A 1 545 ? 10.427 -14.473 -23.369 1.00 94.56 545 TYR A O 1
ATOM 4111 N N . TYR A 1 546 ? 11.144 -12.655 -24.472 1.00 93.56 546 TYR A N 1
ATOM 4112 C CA . TYR A 1 546 ? 9.895 -11.908 -24.298 1.00 93.56 546 TYR A CA 1
ATOM 4113 C C . TYR A 1 546 ? 8.689 -12.621 -24.924 1.00 93.56 546 TYR A C 1
ATOM 4115 O O . TYR A 1 546 ? 7.676 -12.830 -24.249 1.00 93.56 546 TYR A O 1
ATOM 4123 N N . ARG A 1 547 ? 8.801 -13.089 -26.178 1.00 94.94 547 ARG A N 1
ATOM 4124 C CA . ARG A 1 547 ? 7.711 -13.846 -26.822 1.00 94.94 547 ARG A CA 1
ATOM 4125 C C . ARG A 1 547 ? 7.409 -15.131 -26.059 1.00 94.94 547 ARG A C 1
ATOM 4127 O O . ARG A 1 547 ? 6.241 -15.462 -25.850 1.00 94.94 547 ARG A O 1
ATOM 4134 N N . LYS A 1 548 ? 8.446 -15.847 -25.613 1.00 96.50 548 LYS A N 1
ATOM 4135 C CA . LYS A 1 548 ? 8.282 -17.078 -24.836 1.00 96.50 548 LYS A CA 1
ATOM 4136 C C . LYS A 1 548 ? 7.591 -16.818 -23.498 1.00 96.50 548 LYS A C 1
ATOM 4138 O O . LYS A 1 548 ? 6.663 -17.548 -23.154 1.00 96.50 548 LYS A O 1
ATOM 4143 N N . ALA A 1 549 ? 7.980 -15.770 -22.776 1.00 97.06 549 ALA A N 1
ATOM 4144 C CA . ALA A 1 549 ? 7.346 -15.380 -21.522 1.00 97.06 549 ALA A CA 1
ATOM 4145 C C . ALA A 1 549 ? 5.864 -15.031 -21.725 1.00 97.06 549 ALA A C 1
ATOM 4147 O O . ALA A 1 549 ? 5.019 -15.510 -20.972 1.00 97.06 549 ALA A O 1
ATOM 4148 N N . GLN A 1 550 ? 5.518 -14.309 -22.796 1.00 97.25 550 GLN A N 1
ATOM 4149 C CA . GLN A 1 550 ? 4.122 -14.013 -23.142 1.00 97.25 550 GLN A CA 1
ATOM 4150 C C . GLN A 1 550 ? 3.305 -15.283 -23.450 1.00 97.25 550 GLN A C 1
ATOM 4152 O O . GLN A 1 550 ? 2.154 -15.395 -23.024 1.00 97.25 550 GLN A O 1
ATOM 4157 N N . GLN A 1 551 ? 3.895 -16.281 -24.118 1.00 97.62 551 GLN A N 1
ATOM 4158 C CA . GLN A 1 551 ? 3.246 -17.583 -24.327 1.00 97.62 551 GLN A CA 1
ATOM 4159 C C . GLN A 1 551 ? 2.999 -18.317 -23.002 1.00 97.62 551 GLN A C 1
ATOM 4161 O O . GLN A 1 551 ? 1.910 -18.844 -22.782 1.00 97.62 551 GLN A O 1
ATOM 4166 N N . VAL A 1 552 ? 3.981 -18.336 -22.095 1.00 97.38 552 VAL A N 1
ATOM 4167 C CA . VAL A 1 552 ? 3.810 -18.963 -20.773 1.00 97.38 552 VAL A CA 1
ATOM 4168 C C . VAL A 1 552 ? 2.793 -18.192 -19.926 1.00 97.38 552 VAL A C 1
ATOM 4170 O O . VAL A 1 552 ? 1.984 -18.817 -19.245 1.00 97.38 552 VAL A O 1
ATOM 4173 N N . ARG A 1 553 ? 2.739 -16.858 -20.025 1.00 98.12 553 ARG A N 1
ATOM 4174 C CA . ARG A 1 553 ? 1.699 -16.030 -19.396 1.00 98.12 553 ARG A CA 1
ATOM 4175 C C . ARG A 1 553 ? 0.292 -16.408 -19.867 1.00 98.12 553 ARG A C 1
ATOM 4177 O O . ARG A 1 553 ? -0.619 -16.470 -19.045 1.00 98.12 553 ARG A O 1
ATOM 4184 N N . ALA A 1 554 ? 0.104 -16.700 -21.154 1.00 97.81 554 ALA A N 1
ATOM 4185 C CA . ALA A 1 554 ? -1.180 -17.189 -21.662 1.00 97.81 554 ALA A CA 1
ATOM 4186 C C . ALA A 1 554 ? -1.565 -18.546 -21.044 1.00 97.81 554 ALA A C 1
ATOM 4188 O O . ALA A 1 554 ? -2.720 -18.750 -20.678 1.00 97.81 554 ALA A O 1
ATOM 4189 N N . LEU A 1 555 ? -0.594 -19.444 -20.851 1.00 97.69 555 LEU A N 1
ATOM 4190 C CA . LEU A 1 555 ? -0.822 -20.721 -20.170 1.00 97.69 555 LEU A CA 1
ATOM 4191 C C . LEU A 1 555 ? -1.095 -20.555 -18.666 1.00 97.69 555 LEU A C 1
ATOM 4193 O O . LEU A 1 555 ? -1.895 -21.294 -18.111 1.00 97.69 555 LEU A O 1
ATOM 4197 N N . LEU A 1 556 ? -0.482 -19.575 -18.001 1.00 96.31 556 LEU A N 1
ATOM 4198 C CA . LEU A 1 556 ? -0.809 -19.237 -16.610 1.00 96.31 556 LEU A CA 1
ATOM 4199 C C . LEU A 1 556 ? -2.256 -18.738 -16.480 1.00 96.31 556 LEU A C 1
ATOM 4201 O O . LEU A 1 556 ? -2.963 -19.135 -15.561 1.00 96.31 556 LEU A O 1
ATOM 4205 N N . ARG A 1 557 ? -2.729 -17.915 -17.426 1.00 97.38 557 ARG A N 1
ATOM 4206 C CA . ARG A 1 557 ? -4.142 -17.495 -17.489 1.00 97.38 557 ARG A CA 1
ATOM 4207 C C . ARG A 1 557 ? -5.093 -18.674 -17.688 1.00 97.38 557 ARG A C 1
ATOM 4209 O O . ARG A 1 557 ? -6.192 -18.665 -17.142 1.00 97.38 557 ARG A O 1
ATOM 4216 N N . GLU A 1 558 ? -4.686 -19.670 -18.473 1.00 97.62 558 GLU A N 1
ATOM 4217 C CA . GLU A 1 558 ? -5.435 -20.920 -18.637 1.00 97.62 558 GLU A CA 1
ATOM 4218 C C . GLU A 1 558 ? -5.585 -21.671 -17.312 1.00 97.62 558 GLU A C 1
ATOM 4220 O O . GLU A 1 558 ? -6.689 -22.104 -16.993 1.00 97.62 558 GLU A O 1
ATOM 4225 N N . ASP A 1 559 ? -4.506 -21.788 -16.532 1.00 97.56 559 ASP A N 1
ATOM 4226 C CA . ASP A 1 559 ? -4.525 -22.472 -15.233 1.00 97.56 559 ASP A CA 1
ATOM 4227 C C . ASP A 1 559 ? -5.539 -21.818 -14.278 1.00 97.56 559 ASP A C 1
ATOM 4229 O O . ASP A 1 559 ? -6.397 -22.508 -13.730 1.00 97.56 559 ASP A O 1
ATOM 4233 N N . PHE A 1 560 ? -5.529 -20.484 -14.163 1.00 98.25 560 PHE A N 1
ATOM 4234 C CA . PHE A 1 560 ? -6.531 -19.758 -13.373 1.00 98.25 560 PHE A CA 1
ATOM 4235 C C . PHE A 1 560 ? -7.955 -19.981 -13.884 1.00 98.25 560 PHE A C 1
ATOM 4237 O O . PHE A 1 560 ? -8.854 -20.241 -13.091 1.00 98.25 560 PHE A O 1
ATOM 4244 N N . ARG A 1 561 ? -8.181 -19.915 -15.203 1.00 97.69 561 ARG A N 1
ATOM 4245 C CA . ARG A 1 561 ? -9.524 -20.119 -15.770 1.00 97.69 561 ARG A CA 1
ATOM 4246 C C . ARG A 1 561 ? -10.068 -21.512 -15.462 1.00 97.69 561 ARG A C 1
ATOM 4248 O O . ARG A 1 561 ? -11.253 -21.646 -15.183 1.00 97.69 561 ARG A O 1
ATOM 4255 N N . LYS A 1 562 ? -9.211 -22.534 -15.508 1.00 98.00 562 LYS A N 1
ATOM 4256 C CA . LYS A 1 562 ? -9.576 -23.906 -15.137 1.00 98.00 562 LYS A CA 1
ATOM 4257 C C . LYS A 1 562 ? -9.895 -24.017 -13.652 1.00 98.00 562 LYS A C 1
ATOM 4259 O O . LYS A 1 562 ? -10.939 -24.567 -13.320 1.00 98.00 562 LYS A O 1
ATOM 4264 N N . ALA A 1 563 ? -9.053 -23.454 -12.785 1.00 98.25 563 ALA A N 1
ATOM 4265 C CA . ALA A 1 563 ? -9.283 -23.452 -11.342 1.00 98.25 563 ALA A CA 1
ATOM 4266 C C . ALA A 1 563 ? -10.608 -22.754 -10.975 1.00 98.25 563 ALA A C 1
ATOM 4268 O O . ALA A 1 563 ? -11.425 -23.328 -10.256 1.00 98.25 563 ALA A O 1
ATOM 4269 N N . PHE A 1 564 ? -10.894 -21.587 -11.561 1.00 98.50 564 PHE A N 1
ATOM 4270 C CA . PHE A 1 564 ? -12.167 -20.879 -11.363 1.00 98.50 564 PHE A CA 1
ATOM 4271 C C . PHE A 1 564 ? -13.389 -21.594 -11.967 1.00 98.50 564 PHE A C 1
ATOM 4273 O O . PHE A 1 564 ? -14.522 -21.236 -11.670 1.00 98.50 564 PHE A O 1
ATOM 4280 N N . GLY A 1 565 ? -13.202 -22.635 -12.786 1.00 97.75 565 GLY A N 1
ATOM 4281 C CA . GLY A 1 565 ? -14.300 -23.526 -13.175 1.00 97.75 565 GLY A CA 1
ATOM 4282 C C . GLY A 1 565 ? -14.810 -24.390 -12.012 1.00 97.75 565 GLY A C 1
ATOM 4283 O O . GLY A 1 565 ? -15.957 -24.836 -12.025 1.00 97.75 565 GLY A O 1
ATOM 4284 N N . SER A 1 566 ? -13.969 -24.612 -10.998 1.00 97.31 566 SER A N 1
ATOM 4285 C CA . SER A 1 566 ? -14.268 -25.429 -9.814 1.00 97.31 566 SER A CA 1
ATOM 4286 C C . SER A 1 566 ? -14.459 -24.632 -8.523 1.00 97.31 566 SER A C 1
ATOM 4288 O O . SER A 1 566 ? -14.992 -25.186 -7.565 1.00 97.31 566 SER A O 1
ATOM 4290 N N . CYS A 1 567 ? -14.057 -23.362 -8.482 1.00 98.56 567 CYS A N 1
ATOM 4291 C CA . CYS A 1 567 ? -14.138 -22.523 -7.290 1.00 98.56 567 CYS A CA 1
ATOM 4292 C C . CYS A 1 567 ? -14.491 -21.069 -7.621 1.00 98.56 567 CYS A C 1
ATOM 4294 O O . CYS A 1 567 ? -14.261 -20.588 -8.726 1.00 98.56 567 CYS A O 1
ATOM 4296 N N . ASP A 1 568 ? -14.989 -20.363 -6.621 1.00 98.31 568 ASP A N 1
ATOM 4297 C CA . ASP A 1 568 ? -15.397 -18.962 -6.667 1.00 98.31 568 ASP A CA 1
ATOM 4298 C C . ASP A 1 568 ? -14.238 -17.990 -6.399 1.00 98.31 568 ASP A C 1
ATOM 4300 O O . ASP A 1 568 ? -14.156 -16.902 -6.967 1.00 98.31 568 ASP A O 1
ATOM 4304 N N . ALA A 1 569 ? -13.304 -18.407 -5.551 1.00 98.69 569 ALA A N 1
ATOM 4305 C CA . ALA A 1 569 ? -12.059 -17.707 -5.266 1.00 98.69 569 ALA A CA 1
ATOM 4306 C C . ALA A 1 569 ? -10.964 -18.727 -4.952 1.00 98.69 569 ALA A C 1
ATOM 4308 O O . ALA A 1 569 ? -11.262 -19.874 -4.640 1.00 98.69 569 ALA A O 1
ATOM 4309 N N . ILE A 1 570 ? -9.701 -18.322 -5.016 1.00 98.88 570 ILE A N 1
ATOM 4310 C CA . ILE A 1 570 ? -8.543 -19.136 -4.634 1.00 98.88 570 ILE A CA 1
ATOM 4311 C C . ILE A 1 570 ? -7.877 -18.481 -3.428 1.00 98.88 570 ILE A C 1
ATOM 4313 O O . ILE A 1 570 ? -7.622 -17.279 -3.464 1.00 98.88 570 ILE A O 1
ATOM 4317 N N . ILE A 1 571 ? -7.557 -19.259 -2.393 1.00 98.75 571 ILE A N 1
ATOM 4318 C CA . ILE A 1 571 ? -6.824 -18.786 -1.212 1.00 98.75 571 ILE A CA 1
ATOM 4319 C C . ILE A 1 571 ? -5.363 -19.244 -1.242 1.00 98.75 571 ILE A C 1
ATOM 4321 O O . ILE A 1 571 ? -5.066 -20.419 -1.460 1.00 98.75 571 ILE A O 1
ATOM 4325 N N . THR A 1 572 ? -4.434 -18.315 -1.015 1.00 98.25 572 THR A N 1
ATOM 4326 C CA . THR A 1 572 ? -2.995 -18.598 -0.854 1.00 98.25 572 THR A CA 1
ATOM 4327 C C . THR A 1 572 ? -2.400 -17.689 0.225 1.00 98.25 572 THR A C 1
ATOM 4329 O O . THR A 1 572 ? -3.011 -16.671 0.548 1.00 98.25 572 THR A O 1
ATOM 4332 N N . PRO A 1 573 ? -1.190 -17.954 0.749 1.00 98.38 573 PRO A N 1
ATOM 4333 C CA . PRO A 1 573 ? -0.447 -16.943 1.494 1.00 98.38 573 PRO A CA 1
ATOM 4334 C C . PRO A 1 573 ? -0.241 -15.703 0.619 1.00 98.38 573 PRO A C 1
ATOM 4336 O O . PRO A 1 573 ? -0.187 -15.809 -0.615 1.00 98.38 573 PRO A O 1
ATOM 4339 N N . THR A 1 574 ? -0.130 -14.526 1.230 1.00 98.62 574 THR A N 1
ATOM 4340 C CA . THR A 1 574 ? 0.251 -13.319 0.486 1.00 98.62 574 THR A CA 1
ATOM 4341 C C . THR A 1 574 ? 1.762 -13.229 0.302 1.00 98.62 574 THR A C 1
ATOM 4343 O O . THR A 1 574 ? 2.227 -12.872 -0.775 1.00 98.62 574 THR A O 1
ATOM 4346 N N . ALA A 1 575 ? 2.530 -13.586 1.330 1.00 97.88 575 ALA A N 1
ATOM 4347 C CA . ALA A 1 575 ? 3.989 -13.582 1.325 1.00 97.88 575 ALA A CA 1
ATOM 4348 C C . ALA A 1 575 ? 4.525 -14.921 1.866 1.00 97.88 575 ALA A C 1
ATOM 4350 O O . ALA A 1 575 ? 3.831 -15.572 2.646 1.00 97.88 575 ALA A O 1
ATOM 4351 N N . PRO A 1 576 ? 5.736 -15.356 1.467 1.00 96.81 576 PRO A N 1
ATOM 4352 C CA . PRO A 1 576 ? 6.316 -16.616 1.941 1.00 96.81 576 PRO A CA 1
ATOM 4353 C C . PRO A 1 576 ? 6.796 -16.566 3.395 1.00 96.81 576 PRO A C 1
ATOM 4355 O O . PRO A 1 576 ? 6.921 -17.612 4.024 1.00 96.81 576 PRO A O 1
ATOM 4358 N N . THR A 1 577 ? 7.076 -15.372 3.916 1.00 97.88 577 THR A N 1
ATOM 4359 C CA . THR A 1 577 ? 7.564 -15.126 5.276 1.00 97.88 577 THR A CA 1
ATOM 4360 C C . THR A 1 577 ? 6.885 -13.877 5.844 1.00 97.88 577 THR A C 1
ATOM 4362 O O . THR A 1 577 ? 6.406 -13.043 5.065 1.00 97.88 577 THR A O 1
ATOM 4365 N N . PRO A 1 578 ? 6.906 -13.670 7.172 1.00 98.19 578 PRO A N 1
ATOM 4366 C CA . PRO A 1 578 ? 6.667 -12.352 7.752 1.00 98.19 578 PRO A CA 1
ATOM 4367 C C . PRO A 1 578 ? 7.714 -11.329 7.269 1.00 98.19 578 PRO A C 1
ATOM 4369 O O . PRO A 1 578 ? 8.675 -11.674 6.568 1.00 98.19 578 PRO A O 1
ATOM 4372 N N . ALA A 1 579 ? 7.544 -10.061 7.653 1.00 98.25 579 ALA A N 1
ATOM 4373 C CA . ALA A 1 579 ? 8.472 -8.985 7.298 1.00 98.25 579 ALA A CA 1
ATOM 4374 C C . ALA A 1 579 ? 9.921 -9.333 7.680 1.00 98.25 579 ALA A C 1
ATOM 4376 O O . ALA A 1 579 ? 10.193 -9.648 8.834 1.00 98.25 579 ALA A O 1
ATOM 4377 N N . PHE A 1 580 ? 10.857 -9.264 6.733 1.00 97.75 580 PHE A N 1
ATOM 4378 C CA . PHE A 1 580 ? 12.281 -9.557 6.953 1.00 97.75 580 PHE A CA 1
ATOM 4379 C C . PHE A 1 580 ? 13.068 -8.303 7.378 1.00 97.75 580 PHE A C 1
ATOM 4381 O O . PHE A 1 580 ? 12.523 -7.195 7.379 1.00 97.75 580 PHE A O 1
ATOM 4388 N N . LEU A 1 581 ? 14.328 -8.463 7.794 1.00 98.12 581 LEU A N 1
ATOM 4389 C CA . LEU A 1 581 ? 15.149 -7.342 8.263 1.00 98.12 581 LEU A CA 1
ATOM 4390 C C . LEU A 1 581 ? 15.576 -6.427 7.106 1.00 98.12 581 LEU A C 1
ATOM 4392 O O . LEU A 1 581 ? 15.858 -6.877 5.995 1.00 98.12 581 LEU A O 1
ATOM 4396 N N . LEU A 1 582 ? 15.683 -5.129 7.386 1.00 97.56 582 LEU A N 1
ATOM 4397 C CA . LEU A 1 582 ? 16.343 -4.180 6.490 1.00 97.56 582 LEU A CA 1
ATOM 4398 C C . LEU A 1 582 ? 17.791 -4.636 6.239 1.00 97.56 582 LEU A C 1
ATOM 4400 O O . LEU A 1 582 ? 18.504 -5.025 7.163 1.00 97.56 582 LEU A O 1
ATOM 4404 N N . GLY A 1 583 ? 18.223 -4.604 4.983 1.00 95.81 583 GLY A N 1
ATOM 4405 C CA . GLY A 1 583 ? 19.540 -5.031 4.520 1.00 95.81 583 GLY A CA 1
ATOM 4406 C C . GLY A 1 583 ? 19.695 -6.541 4.320 1.00 95.81 583 GLY A C 1
ATOM 4407 O O . GLY A 1 583 ? 20.704 -6.967 3.763 1.00 95.81 583 GLY A O 1
ATOM 4408 N N . GLU A 1 584 ? 18.723 -7.365 4.721 1.00 94.44 584 GLU A N 1
ATOM 4409 C CA . GLU A 1 584 ? 18.867 -8.830 4.716 1.00 94.44 584 GLU A CA 1
ATOM 4410 C C . GLU A 1 584 ? 19.025 -9.404 3.301 1.00 94.44 584 GLU A C 1
ATOM 4412 O O . GLU A 1 584 ? 19.852 -10.283 3.068 1.00 94.44 584 GLU A O 1
ATOM 4417 N N . LYS A 1 585 ? 18.254 -8.882 2.339 1.00 92.69 585 LYS A N 1
ATOM 4418 C CA . LYS A 1 585 ? 18.147 -9.438 0.976 1.00 92.69 585 LYS A CA 1
ATOM 4419 C C . LYS A 1 585 ? 18.685 -8.510 -0.119 1.00 92.69 585 LYS A C 1
ATOM 4421 O O . LYS A 1 585 ? 18.597 -8.838 -1.297 1.00 92.69 585 LYS A O 1
ATOM 4426 N N . VAL A 1 586 ? 19.270 -7.361 0.233 1.00 85.38 586 VAL A N 1
ATOM 4427 C CA . VAL A 1 586 ? 19.703 -6.337 -0.748 1.00 85.38 586 VAL A CA 1
ATOM 4428 C C . VAL A 1 586 ? 20.861 -6.794 -1.645 1.00 85.38 586 VAL A C 1
ATOM 4430 O O . VAL A 1 586 ? 20.994 -6.324 -2.773 1.00 85.38 586 VAL A O 1
ATOM 4433 N N . ASN A 1 587 ? 21.682 -7.734 -1.164 1.00 82.19 587 ASN A N 1
ATOM 4434 C CA . ASN A 1 587 ? 22.829 -8.278 -1.899 1.00 82.19 587 ASN A CA 1
ATOM 4435 C C . ASN A 1 587 ? 22.490 -9.528 -2.730 1.00 82.19 587 ASN A C 1
ATOM 4437 O O . ASN A 1 587 ? 23.330 -9.981 -3.507 1.00 82.19 587 ASN A O 1
ATOM 4441 N N . ASP A 1 588 ? 21.273 -10.066 -2.598 1.00 88.00 588 ASP A N 1
ATOM 4442 C CA . ASP A 1 588 ? 20.785 -11.211 -3.368 1.00 88.00 588 ASP A CA 1
ATOM 4443 C C . ASP A 1 588 ? 19.449 -10.862 -4.050 1.00 88.00 588 ASP A C 1
ATOM 4445 O O . ASP A 1 588 ? 18.367 -11.059 -3.482 1.00 88.00 588 ASP A O 1
ATOM 4449 N N . PRO A 1 589 ? 19.498 -10.356 -5.297 1.00 82.62 589 PRO A N 1
ATOM 4450 C CA . PRO A 1 589 ? 18.297 -10.025 -6.050 1.00 82.62 589 PRO A CA 1
ATOM 4451 C C . PRO A 1 589 ? 17.336 -11.207 -6.200 1.00 82.62 589 PRO A C 1
ATOM 4453 O O . PRO A 1 589 ? 16.129 -11.000 -6.169 1.00 82.62 589 PRO A O 1
ATOM 4456 N N . LEU A 1 590 ? 17.828 -12.446 -6.323 1.00 84.81 590 LEU A N 1
ATOM 4457 C CA . LEU A 1 590 ? 16.952 -13.609 -6.482 1.00 84.81 590 LEU A CA 1
ATOM 4458 C C . LEU A 1 590 ? 16.188 -13.897 -5.188 1.00 84.81 590 LEU A C 1
ATOM 4460 O O . LEU A 1 590 ? 14.978 -14.120 -5.242 1.00 84.81 590 LEU A O 1
ATOM 4464 N N . ALA A 1 591 ? 16.855 -13.819 -4.033 1.00 86.12 591 ALA A N 1
ATOM 4465 C CA . ALA A 1 591 ? 16.186 -13.924 -2.738 1.00 86.12 591 ALA A CA 1
ATOM 4466 C C . ALA A 1 591 ? 15.142 -12.815 -2.539 1.00 86.12 591 ALA A C 1
ATOM 4468 O O . ALA A 1 591 ? 14.056 -13.084 -2.022 1.00 86.12 591 ALA A O 1
ATOM 4469 N N . MET A 1 592 ? 15.427 -11.584 -2.986 1.00 90.12 592 MET A N 1
ATOM 4470 C CA . MET A 1 592 ? 14.449 -10.491 -2.969 1.00 90.12 592 MET A CA 1
ATOM 4471 C C . MET A 1 592 ? 13.225 -10.813 -3.842 1.00 90.12 592 MET A C 1
ATOM 4473 O O . MET A 1 592 ? 12.090 -10.625 -3.411 1.00 90.12 592 MET A O 1
ATOM 4477 N N . TYR A 1 593 ? 13.442 -11.346 -5.043 1.00 89.31 593 TYR A N 1
ATOM 4478 C CA . TYR A 1 593 ? 12.389 -11.650 -6.016 1.00 89.31 593 TYR A CA 1
ATOM 4479 C C . TYR A 1 593 ? 11.466 -12.787 -5.564 1.00 89.31 593 TYR A C 1
ATOM 4481 O O . TYR A 1 593 ? 10.274 -12.786 -5.868 1.00 89.31 593 TYR A O 1
ATOM 4489 N N . LEU A 1 594 ? 11.989 -13.746 -4.796 1.00 90.88 594 LEU A N 1
ATOM 4490 C CA . LEU A 1 594 ? 11.202 -14.849 -4.241 1.00 90.88 594 LEU A CA 1
ATOM 4491 C C . LEU A 1 594 ? 10.155 -14.397 -3.211 1.00 90.88 594 LEU A C 1
ATOM 4493 O O . LEU A 1 594 ? 9.200 -15.136 -2.977 1.00 90.88 594 LEU A O 1
ATOM 4497 N N . ASN A 1 595 ? 10.260 -13.184 -2.652 1.00 91.44 595 ASN A N 1
ATOM 4498 C CA . ASN A 1 595 ? 9.204 -12.638 -1.791 1.00 91.44 595 ASN A CA 1
ATOM 4499 C C . ASN A 1 595 ? 7.873 -12.442 -2.540 1.00 91.44 595 ASN A C 1
ATOM 4501 O O . ASN A 1 595 ? 6.819 -12.461 -1.908 1.00 91.44 595 ASN A O 1
ATOM 4505 N N . ASP A 1 596 ? 7.907 -12.319 -3.871 1.00 92.25 596 ASP A N 1
ATOM 4506 C CA . ASP A 1 596 ? 6.719 -12.084 -4.697 1.00 92.25 596 ASP A CA 1
ATOM 4507 C C . ASP A 1 596 ? 6.111 -13.393 -5.255 1.00 92.25 596 ASP A C 1
ATOM 4509 O O . ASP A 1 596 ? 5.199 -13.364 -6.088 1.00 92.25 596 ASP A O 1
ATOM 4513 N N . VAL A 1 597 ? 6.606 -14.568 -4.831 1.00 94.25 597 VAL A N 1
ATOM 4514 C CA . VAL A 1 597 ? 6.250 -15.877 -5.424 1.00 94.25 597 VAL A CA 1
ATOM 4515 C C . VAL A 1 597 ? 4.748 -16.171 -5.389 1.00 94.25 597 VAL A C 1
ATOM 4517 O O . VAL A 1 597 ? 4.211 -16.766 -6.324 1.00 94.25 597 VAL A O 1
ATOM 4520 N N . TYR A 1 598 ? 4.052 -15.698 -4.355 1.00 96.56 598 TYR A N 1
ATOM 4521 C CA . TYR A 1 598 ? 2.607 -15.861 -4.228 1.00 96.56 598 TYR A CA 1
ATOM 4522 C C . TYR A 1 598 ? 1.807 -14.762 -4.934 1.00 96.56 598 TYR A C 1
ATOM 4524 O O . TYR A 1 598 ? 0.619 -14.945 -5.196 1.00 96.56 598 TYR A O 1
ATOM 4532 N N . THR A 1 599 ? 2.406 -13.617 -5.260 1.00 97.94 599 THR A N 1
ATOM 4533 C CA . THR A 1 599 ? 1.662 -12.444 -5.734 1.00 97.94 599 THR A CA 1
ATOM 4534 C C . THR A 1 599 ? 1.715 -12.239 -7.241 1.00 97.94 599 THR A C 1
ATOM 4536 O O . THR A 1 599 ? 0.690 -11.856 -7.818 1.00 97.94 599 THR A O 1
ATOM 4539 N N . VAL A 1 600 ? 2.849 -12.516 -7.900 1.00 97.69 600 VAL A N 1
ATOM 4540 C CA . VAL A 1 600 ? 3.038 -12.223 -9.340 1.00 97.69 600 VAL A CA 1
ATOM 4541 C C . VAL A 1 600 ? 2.057 -12.968 -10.248 1.00 97.69 600 VAL A C 1
ATOM 4543 O O . VAL A 1 600 ? 1.736 -12.509 -11.348 1.00 97.69 600 VAL A O 1
ATOM 4546 N N . THR A 1 601 ? 1.560 -14.120 -9.794 1.00 96.19 601 THR A N 1
ATOM 4547 C CA . THR A 1 601 ? 0.608 -14.965 -10.524 1.00 96.19 601 THR A CA 1
ATOM 4548 C C . THR A 1 601 ? -0.659 -14.189 -10.877 1.00 96.19 601 THR A C 1
ATOM 4550 O O . THR A 1 601 ? -1.106 -14.250 -12.023 1.00 96.19 601 THR A O 1
ATOM 4553 N N . ALA A 1 602 ? -1.174 -13.377 -9.948 1.00 97.69 602 ALA A N 1
ATOM 4554 C CA . ALA A 1 602 ? -2.373 -12.573 -10.156 1.00 97.69 602 ALA A CA 1
ATOM 4555 C C . ALA A 1 602 ? -2.177 -11.482 -11.223 1.00 97.69 602 ALA A C 1
ATOM 4557 O O . ALA A 1 602 ? -3.071 -11.244 -12.031 1.00 97.69 602 ALA A O 1
ATOM 4558 N N . ASN A 1 603 ? -1.009 -10.833 -11.284 1.00 98.50 603 ASN A N 1
ATOM 4559 C CA . ASN A 1 603 ? -0.709 -9.793 -12.282 1.00 98.50 603 ASN A CA 1
ATOM 4560 C C . ASN A 1 603 ? -0.512 -10.397 -13.679 1.00 98.50 603 ASN A C 1
ATOM 4562 O O . ASN A 1 603 ? -1.046 -9.903 -14.678 1.00 98.50 603 ASN A O 1
ATOM 4566 N N . LEU A 1 604 ? 0.206 -11.522 -13.754 1.00 98.44 604 LEU A N 1
ATOM 4567 C CA . LEU A 1 604 ? 0.363 -12.281 -14.993 1.00 98.44 604 LEU A CA 1
ATOM 4568 C C . LEU A 1 604 ? -0.999 -12.747 -15.520 1.00 98.44 604 LEU A C 1
ATOM 4570 O O . LEU A 1 604 ? -1.297 -12.581 -16.711 1.00 98.44 604 LEU A O 1
ATOM 4574 N N . ALA A 1 605 ? -1.851 -13.245 -14.625 1.00 98.06 605 ALA A N 1
ATOM 4575 C CA . ALA A 1 605 ? -3.206 -13.638 -14.957 1.00 98.06 605 ALA A CA 1
ATOM 4576 C C . ALA A 1 605 ? -4.134 -12.441 -15.224 1.00 98.06 605 ALA A C 1
ATOM 4578 O O . ALA A 1 605 ? -5.048 -12.575 -16.018 1.00 98.06 605 ALA A O 1
ATOM 4579 N N . GLY A 1 606 ? -3.869 -11.257 -14.666 1.00 98.31 606 GLY A N 1
ATOM 4580 C CA . GLY A 1 606 ? -4.720 -10.064 -14.783 1.00 98.31 606 GLY A CA 1
ATOM 4581 C C . GLY A 1 606 ? -5.933 -10.056 -13.843 1.00 98.31 606 GLY A C 1
ATOM 4582 O O . GLY A 1 606 ? -6.797 -9.192 -13.975 1.00 98.31 606 GLY A O 1
ATOM 4583 N N . VAL A 1 607 ? -5.985 -10.991 -12.895 1.00 98.81 607 VAL A N 1
ATOM 4584 C CA . VAL A 1 607 ? -7.119 -11.245 -11.994 1.00 98.81 607 VAL A CA 1
ATOM 4585 C C . VAL A 1 607 ? -7.017 -10.428 -10.704 1.00 98.81 607 VAL A C 1
ATOM 4587 O O . VAL A 1 607 ? -5.895 -10.092 -10.313 1.00 98.81 607 VAL A O 1
ATOM 4590 N N . PRO A 1 608 ? -8.126 -10.046 -10.048 1.00 98.81 608 PRO A N 1
ATOM 4591 C CA . PRO A 1 608 ? -8.082 -9.321 -8.781 1.00 98.81 608 PRO A CA 1
ATOM 4592 C C . PRO A 1 608 ? -7.484 -10.180 -7.658 1.00 98.81 608 PRO A C 1
ATOM 4594 O O . PRO A 1 608 ? -7.602 -11.405 -7.667 1.00 98.81 608 PRO A O 1
ATOM 4597 N N . GLY A 1 609 ? -6.841 -9.525 -6.690 1.00 98.81 609 GLY A N 1
ATOM 4598 C CA . GLY A 1 609 ? -6.284 -10.166 -5.503 1.00 98.81 609 GLY A CA 1
ATOM 4599 C C . GLY A 1 609 ? -6.387 -9.266 -4.275 1.00 98.81 609 GLY A C 1
ATOM 4600 O O . GLY A 1 609 ? -5.962 -8.109 -4.331 1.00 98.81 609 GLY A O 1
ATOM 4601 N N . LEU A 1 610 ? -6.927 -9.800 -3.182 1.00 98.88 610 LEU A N 1
ATOM 4602 C CA . LEU A 1 610 ? -7.181 -9.096 -1.925 1.00 98.88 610 LEU A CA 1
ATOM 4603 C C . LEU A 1 610 ? -6.399 -9.763 -0.790 1.00 98.88 610 LEU A C 1
ATOM 4605 O O . LEU A 1 610 ? -6.682 -10.911 -0.472 1.00 98.88 610 LEU A O 1
ATOM 4609 N N . SER A 1 611 ? -5.435 -9.058 -0.199 1.00 98.88 611 SER A N 1
ATOM 4610 C CA . SER A 1 611 ? -4.710 -9.497 0.999 1.00 98.88 611 SER A CA 1
ATOM 4611 C C . SER A 1 611 ? -5.454 -9.064 2.258 1.00 98.88 611 SER A C 1
ATOM 4613 O O . SER A 1 611 ? -5.829 -7.895 2.364 1.00 98.88 611 SER A O 1
ATOM 4615 N N . VAL A 1 612 ? -5.605 -9.982 3.210 1.00 98.81 612 VAL A N 1
ATOM 4616 C CA . VAL A 1 612 ? -6.287 -9.780 4.496 1.00 98.81 612 VAL A CA 1
ATOM 4617 C C . VAL A 1 612 ? -5.381 -10.308 5.617 1.00 98.81 612 VAL A C 1
ATOM 4619 O O . VAL A 1 612 ? -4.818 -11.397 5.465 1.00 98.81 612 VAL A O 1
ATOM 4622 N N . PRO A 1 613 ? -5.192 -9.567 6.725 1.00 98.56 613 PRO A N 1
ATOM 4623 C CA . PRO A 1 613 ? -4.406 -10.050 7.855 1.00 98.56 613 PRO A CA 1
ATOM 4624 C C . PRO A 1 613 ? -5.100 -11.242 8.528 1.00 98.56 613 PRO A C 1
ATOM 4626 O O . PRO A 1 613 ? -6.310 -11.228 8.744 1.00 98.56 613 PRO A O 1
ATOM 4629 N N . CYS A 1 614 ? -4.337 -12.278 8.872 1.00 98.44 614 CYS A N 1
ATOM 4630 C CA . CYS A 1 614 ? -4.868 -13.516 9.450 1.00 98.44 614 CYS A CA 1
ATOM 4631 C C . CYS A 1 614 ? -4.124 -14.019 10.685 1.00 98.44 614 CYS A C 1
ATOM 4633 O O . CYS A 1 614 ? -4.434 -15.090 11.199 1.00 98.44 614 CYS A O 1
ATOM 4635 N N . GLY A 1 615 ? -3.160 -13.255 11.189 1.00 97.50 615 GLY A N 1
ATOM 4636 C CA . GLY A 1 615 ? -2.477 -13.601 12.423 1.00 97.50 615 GLY A CA 1
ATOM 4637 C C . GLY A 1 615 ? -1.185 -12.836 12.624 1.00 97.50 615 GLY A C 1
ATOM 4638 O O . GLY A 1 615 ? -0.825 -11.945 11.850 1.00 97.50 615 GLY A O 1
ATOM 4639 N N . LEU A 1 616 ? -0.495 -13.212 13.693 1.00 98.31 616 LEU A N 1
ATOM 4640 C CA . LEU A 1 616 ? 0.850 -12.759 14.005 1.00 98.31 616 LEU A CA 1
ATOM 4641 C C . LEU A 1 616 ? 1.768 -13.979 14.089 1.00 98.31 616 LEU A C 1
ATOM 4643 O O . LEU A 1 616 ? 1.353 -15.021 14.596 1.00 98.31 616 LEU A O 1
ATOM 4647 N N . SER A 1 617 ? 3.007 -13.833 13.630 1.00 98.06 617 SER A N 1
ATOM 4648 C CA . SER A 1 617 ? 4.066 -14.817 13.852 1.00 98.06 617 SER A CA 1
ATOM 4649 C C . SER A 1 617 ? 4.474 -14.885 15.328 1.00 98.06 617 SER A C 1
ATOM 4651 O O . SER A 1 617 ? 4.075 -14.041 16.143 1.00 98.06 617 SER A O 1
ATOM 4653 N N . ALA A 1 618 ? 5.335 -15.844 15.671 1.00 95.50 618 ALA A N 1
ATOM 4654 C CA . ALA A 1 618 ? 5.968 -15.938 16.985 1.00 95.50 618 ALA A CA 1
ATOM 4655 C C . ALA A 1 618 ? 6.716 -14.642 17.367 1.00 95.50 618 ALA A C 1
ATOM 4657 O O . ALA A 1 618 ? 6.663 -14.208 18.517 1.00 95.50 618 ALA A O 1
ATOM 4658 N N . ASP A 1 619 ? 7.308 -13.966 16.378 1.00 92.56 619 ASP A N 1
ATOM 4659 C CA . ASP A 1 619 ? 7.979 -12.665 16.514 1.00 92.56 619 ASP A CA 1
ATOM 4660 C C . ASP A 1 619 ? 7.010 -11.467 16.556 1.00 92.56 619 ASP A C 1
ATOM 4662 O O . ASP A 1 619 ? 7.440 -10.317 16.466 1.00 92.56 619 ASP A O 1
ATOM 4666 N N . ARG A 1 620 ? 5.696 -11.707 16.683 1.00 96.75 620 ARG A N 1
ATOM 4667 C CA . ARG A 1 620 ? 4.642 -10.676 16.709 1.00 96.75 620 ARG A CA 1
ATOM 4668 C C . ARG A 1 620 ? 4.554 -9.849 15.421 1.00 96.75 620 ARG A C 1
ATOM 4670 O O . ARG A 1 620 ? 4.111 -8.702 15.459 1.00 96.75 620 ARG A O 1
ATOM 4677 N N . LEU A 1 621 ? 4.928 -10.433 14.282 1.00 98.50 621 LEU A N 1
ATOM 4678 C CA . LEU A 1 621 ? 4.856 -9.774 12.978 1.00 98.50 621 LEU A CA 1
ATOM 4679 C C . LEU A 1 621 ? 3.587 -10.177 12.228 1.00 98.50 621 LEU A C 1
ATOM 4681 O O . LEU A 1 621 ? 3.207 -11.345 12.294 1.00 98.50 621 LEU A O 1
ATOM 4685 N N . PRO A 1 622 ? 2.956 -9.264 11.477 1.00 98.69 622 PRO A N 1
ATOM 4686 C CA . PRO A 1 622 ? 1.767 -9.590 10.706 1.00 98.69 622 PRO A CA 1
ATOM 4687 C C . PRO A 1 622 ? 1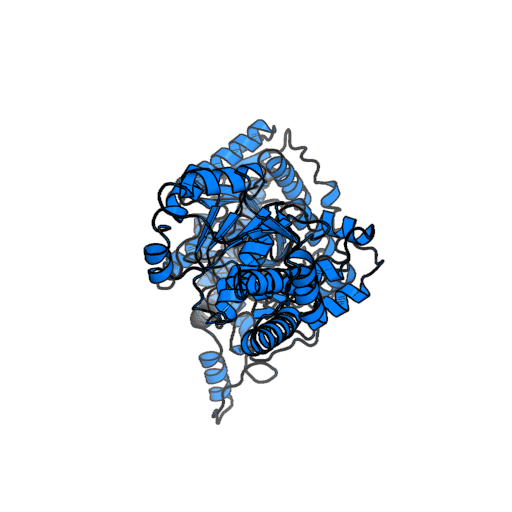.968 -10.668 9.646 1.00 98.69 622 PRO A C 1
ATOM 4689 O O . PRO A 1 622 ? 3.000 -10.739 8.973 1.00 98.69 622 PRO A O 1
ATOM 4692 N N . ILE A 1 623 ? 0.922 -11.473 9.482 1.00 98.81 623 ILE A N 1
ATOM 4693 C CA . ILE A 1 623 ? 0.777 -12.482 8.438 1.00 98.81 623 ILE A CA 1
ATOM 4694 C C . ILE A 1 623 ? -0.555 -12.236 7.730 1.00 98.81 623 ILE A C 1
ATOM 4696 O O . ILE A 1 623 ? -1.563 -11.957 8.383 1.00 98.81 623 ILE A O 1
ATOM 4700 N N . GLY A 1 624 ? -0.570 -12.361 6.403 1.00 98.62 624 GLY A N 1
ATOM 4701 C CA . GLY A 1 624 ? -1.784 -12.282 5.599 1.00 98.62 624 GLY A CA 1
ATOM 4702 C C . GLY A 1 624 ? -1.925 -13.438 4.610 1.00 98.62 624 GLY A C 1
ATOM 4703 O O . GLY A 1 624 ? -0.938 -13.927 4.046 1.00 98.62 624 GLY A O 1
ATOM 4704 N N . PHE A 1 625 ? -3.172 -13.834 4.363 1.00 98.81 625 PHE A N 1
ATOM 4705 C CA . PHE A 1 625 ? -3.547 -14.592 3.169 1.00 98.81 625 PHE A CA 1
ATOM 4706 C C . PHE A 1 625 ? -4.065 -13.636 2.098 1.00 98.81 625 PHE A C 1
ATOM 4708 O O . PHE A 1 625 ? -4.461 -12.504 2.386 1.00 98.81 625 PHE A O 1
ATOM 4715 N N . GLN A 1 626 ? -4.118 -14.116 0.860 1.00 98.75 626 GLN A N 1
ATOM 4716 C CA . GLN A 1 626 ? -4.816 -13.446 -0.224 1.00 98.75 626 GLN A CA 1
ATOM 4717 C C . GLN A 1 626 ? -5.917 -14.323 -0.806 1.00 98.75 626 GLN A C 1
ATOM 4719 O O . GLN A 1 626 ? -5.765 -15.539 -0.931 1.00 98.75 626 GLN A O 1
ATOM 4724 N N . LEU A 1 627 ? -7.000 -13.668 -1.214 1.00 98.88 627 LEU A N 1
ATOM 4725 C CA . LEU A 1 627 ? -8.036 -14.236 -2.066 1.00 98.88 627 LEU A CA 1
ATOM 4726 C C . LEU A 1 627 ? -7.835 -13.732 -3.492 1.00 98.88 627 LEU A C 1
ATOM 4728 O O . LEU A 1 627 ? -7.755 -12.524 -3.722 1.00 98.88 627 LEU A O 1
ATOM 4732 N N . LEU A 1 628 ? -7.775 -14.651 -4.447 1.00 98.88 628 LEU A N 1
ATOM 4733 C CA . LEU A 1 628 ? -7.724 -14.370 -5.878 1.00 98.88 628 LEU A CA 1
ATOM 4734 C C . LEU A 1 628 ? -9.069 -14.733 -6.497 1.00 98.88 628 LEU A C 1
ATOM 4736 O O . LEU A 1 628 ? -9.557 -15.841 -6.292 1.00 98.88 628 LEU A O 1
ATOM 4740 N N . GLY A 1 629 ? -9.665 -13.818 -7.250 1.00 98.69 629 GLY A N 1
ATOM 4741 C CA . GLY A 1 629 ? -10.987 -14.017 -7.852 1.00 98.69 629 GLY A CA 1
ATOM 4742 C C . GLY A 1 629 ? -10.922 -14.074 -9.373 1.00 98.69 629 GLY A C 1
ATOM 4743 O O . GLY A 1 629 ? -9.908 -13.673 -9.942 1.00 98.69 629 GLY A O 1
ATOM 4744 N N . PRO A 1 630 ? -11.961 -14.552 -10.070 1.00 98.44 630 PRO A N 1
ATOM 4745 C CA . PRO A 1 630 ? -12.059 -14.379 -11.513 1.00 98.44 630 PRO A CA 1
ATOM 4746 C C . PRO A 1 630 ? -12.107 -12.890 -11.912 1.00 98.44 630 PRO A C 1
ATOM 4748 O O . PRO A 1 630 ? -12.198 -11.978 -11.091 1.00 98.44 630 PRO A O 1
ATOM 4751 N N . TYR A 1 631 ? -12.008 -12.612 -13.213 1.00 98.38 631 TYR A N 1
ATOM 4752 C CA . TYR A 1 631 ? -12.124 -11.239 -13.709 1.00 98.38 631 TYR A CA 1
ATOM 4753 C C . TYR A 1 631 ? -13.428 -10.589 -13.228 1.00 98.38 631 TYR A C 1
ATOM 4755 O O . TYR A 1 631 ? -14.497 -11.183 -13.365 1.00 98.38 631 TYR A O 1
ATOM 4763 N N . TRP A 1 632 ? -13.326 -9.352 -12.733 1.00 98.12 632 TRP A N 1
ATOM 4764 C CA . TRP A 1 632 ? -14.459 -8.518 -12.310 1.00 98.12 632 TRP A CA 1
ATOM 4765 C C . TRP A 1 632 ? -15.212 -9.009 -11.067 1.00 98.12 632 TRP A C 1
ATOM 4767 O O . TRP A 1 632 ? -16.311 -8.530 -10.795 1.00 98.12 632 TRP A O 1
ATOM 4777 N N . SER A 1 633 ? -14.637 -9.940 -10.302 1.00 97.94 633 SER A N 1
ATOM 4778 C CA . SER A 1 633 ? -15.273 -10.534 -9.122 1.00 97.94 633 SER A CA 1
ATOM 4779 C C . SER A 1 633 ? -14.887 -9.847 -7.808 1.00 97.94 633 SER A C 1
ATOM 4781 O O . SER A 1 633 ? -14.888 -10.489 -6.755 1.00 97.94 633 SER A O 1
ATOM 4783 N N . GLU A 1 634 ? -14.518 -8.561 -7.834 1.00 98.62 634 GLU A N 1
ATOM 4784 C CA . GLU A 1 634 ? -14.105 -7.848 -6.618 1.00 98.62 634 GLU A CA 1
ATOM 4785 C C . GLU A 1 634 ? -15.190 -7.890 -5.527 1.00 98.62 634 GLU A C 1
ATOM 4787 O O . GLU A 1 634 ? -14.862 -8.111 -4.366 1.00 98.62 634 GLU A O 1
ATOM 4792 N N . SER A 1 635 ? -16.475 -7.814 -5.900 1.00 97.50 635 SER A N 1
ATOM 4793 C CA . SER A 1 635 ? -17.614 -7.996 -4.984 1.00 97.50 635 SER A CA 1
ATOM 4794 C C . SER A 1 635 ? -17.562 -9.316 -4.214 1.00 97.50 635 SER A C 1
ATOM 4796 O O . SER A 1 635 ? -17.770 -9.338 -3.006 1.00 97.50 635 SER A O 1
ATOM 4798 N N . GLN A 1 636 ? -17.240 -10.420 -4.892 1.00 97.50 636 GLN A N 1
ATOM 4799 C CA . GLN A 1 636 ? -17.170 -11.740 -4.266 1.00 97.50 636 GLN A CA 1
ATOM 4800 C C . GLN A 1 636 ? -15.962 -11.859 -3.333 1.00 97.50 636 GLN A C 1
ATOM 4802 O O . GLN A 1 636 ? -16.072 -12.449 -2.259 1.00 97.50 636 GLN A O 1
ATOM 4807 N N . LEU A 1 637 ? -14.829 -11.249 -3.702 1.00 98.44 637 LEU A N 1
ATOM 4808 C CA . LEU A 1 637 ? -13.662 -11.170 -2.822 1.00 98.44 637 LEU A CA 1
ATOM 4809 C C . LEU A 1 637 ? -13.966 -10.367 -1.559 1.00 98.44 637 LEU A C 1
ATOM 4811 O O . LEU A 1 637 ? -13.594 -10.792 -0.469 1.00 98.44 637 LEU A O 1
ATOM 4815 N N . PHE A 1 638 ? -14.671 -9.243 -1.694 1.00 98.38 638 PHE A N 1
ATOM 4816 C CA . PHE A 1 638 ? -15.104 -8.448 -0.552 1.00 98.38 638 PHE A CA 1
ATOM 4817 C C . PHE A 1 638 ? -16.115 -9.186 0.324 1.00 98.38 638 PHE A C 1
ATOM 4819 O O . PHE A 1 638 ? -15.971 -9.144 1.539 1.00 98.38 638 PHE A O 1
ATOM 4826 N N . LYS A 1 639 ? -17.069 -9.923 -0.259 1.00 98.00 639 LYS A N 1
ATOM 4827 C CA . LYS A 1 639 ? -18.018 -10.762 0.492 1.00 98.00 639 LYS A CA 1
ATOM 4828 C C . LYS A 1 639 ? -17.295 -11.800 1.359 1.00 98.00 639 LYS A C 1
ATOM 4830 O O . LYS A 1 639 ? -17.589 -11.927 2.544 1.00 98.00 639 LYS A O 1
ATOM 4835 N N . LEU A 1 640 ? -16.326 -12.510 0.772 1.00 98.50 640 LEU A N 1
ATOM 4836 C CA . LEU A 1 640 ? -15.499 -13.501 1.469 1.00 98.50 640 LEU A CA 1
ATOM 4837 C C . LEU A 1 640 ? -14.642 -12.863 2.568 1.00 98.50 640 LEU A C 1
ATOM 4839 O O . LEU A 1 640 ? -14.631 -13.341 3.699 1.00 98.50 640 LEU A O 1
ATOM 4843 N N . ALA A 1 641 ? -13.959 -11.764 2.252 1.00 98.31 641 ALA A N 1
ATOM 4844 C CA . ALA A 1 641 ? -13.105 -11.082 3.213 1.00 98.31 641 ALA A CA 1
ATOM 4845 C C . ALA A 1 641 ? -13.896 -10.443 4.365 1.00 98.31 641 ALA A C 1
ATOM 4847 O O . ALA A 1 641 ? -13.428 -10.493 5.494 1.00 98.31 641 ALA A O 1
ATOM 4848 N N . ASP A 1 642 ? -15.089 -9.897 4.113 1.00 97.88 642 ASP A N 1
ATOM 4849 C CA . ASP A 1 642 ? -15.989 -9.363 5.147 1.00 97.88 642 ASP A CA 1
ATOM 4850 C C . ASP A 1 642 ? -16.465 -10.469 6.099 1.00 97.88 642 ASP A C 1
ATOM 4852 O O . ASP A 1 642 ? -16.465 -10.278 7.314 1.00 97.88 642 ASP A O 1
ATOM 4856 N N . ALA A 1 643 ? -16.802 -11.653 5.574 1.00 98.12 643 ALA A N 1
ATOM 4857 C CA . ALA A 1 643 ? -17.145 -12.807 6.406 1.00 98.12 643 ALA A CA 1
ATOM 4858 C C . ALA A 1 643 ? -15.984 -13.198 7.335 1.00 98.12 643 ALA A C 1
ATOM 4860 O O . ALA A 1 643 ? -16.182 -13.388 8.536 1.00 98.12 643 ALA A O 1
ATOM 4861 N N . TYR A 1 644 ? -14.765 -13.263 6.789 1.00 98.62 644 TYR A N 1
ATOM 4862 C CA . TYR A 1 644 ? -13.568 -13.565 7.567 1.00 98.62 644 TYR A CA 1
ATOM 4863 C C . TYR A 1 644 ? -13.250 -12.477 8.601 1.00 98.62 644 TYR A C 1
ATOM 4865 O O . TYR A 1 644 ? -13.048 -12.794 9.767 1.00 98.62 644 TYR A O 1
ATOM 4873 N N . GLU A 1 645 ? -13.247 -11.201 8.204 1.00 97.06 645 GLU A N 1
ATOM 4874 C CA . GLU A 1 645 ? -12.949 -10.058 9.080 1.00 97.06 645 GLU A CA 1
ATOM 4875 C C . GLU A 1 645 ? -13.925 -9.972 10.264 1.00 97.06 645 GLU A C 1
ATOM 4877 O O . GLU A 1 645 ? -13.514 -9.652 11.376 1.00 97.06 645 GLU A O 1
ATOM 4882 N N . ARG A 1 646 ? -15.205 -10.321 10.067 1.00 95.44 646 ARG A N 1
ATOM 4883 C CA . ARG A 1 646 ? -16.199 -10.390 11.155 1.00 95.44 646 ARG A CA 1
ATOM 4884 C C . ARG A 1 646 ? -15.965 -11.553 12.111 1.00 95.44 646 ARG A C 1
ATOM 4886 O O . ARG A 1 646 ? -16.211 -11.407 13.306 1.00 95.44 646 ARG A O 1
ATOM 4893 N N . ALA A 1 647 ? -15.535 -12.700 11.592 1.00 97.00 647 ALA A N 1
ATOM 4894 C CA . ALA A 1 647 ? -15.275 -13.890 12.395 1.00 97.00 647 ALA A CA 1
ATOM 4895 C C . ALA A 1 647 ? -13.946 -13.799 13.161 1.00 97.00 647 ALA A C 1
ATOM 4897 O O . ALA A 1 647 ? -13.850 -14.269 14.292 1.00 97.00 647 ALA A O 1
ATOM 4898 N N . GLN A 1 648 ? -12.934 -13.189 12.543 1.00 96.44 648 GLN A N 1
ATOM 4899 C CA . GLN A 1 648 ? -11.567 -13.060 13.048 1.00 96.44 648 GLN A CA 1
ATOM 4900 C C . GLN A 1 648 ? -11.077 -11.608 12.898 1.00 96.44 648 GLN A C 1
ATOM 4902 O O . GLN A 1 648 ? -10.193 -11.329 12.081 1.00 96.44 648 GLN A O 1
ATOM 4907 N N . PRO A 1 649 ? -11.638 -10.656 13.667 1.00 93.62 649 PRO A N 1
ATOM 4908 C CA . PRO A 1 649 ? -11.249 -9.256 13.570 1.00 93.62 649 PRO A CA 1
ATOM 4909 C C . PRO A 1 649 ? -9.783 -9.070 13.969 1.00 93.62 649 PRO A C 1
ATOM 4911 O O . PRO A 1 649 ? -9.360 -9.434 15.069 1.00 93.62 649 PRO A O 1
ATOM 4914 N N . PHE A 1 650 ? -8.996 -8.452 13.090 1.00 93.69 650 PHE A N 1
ATOM 4915 C CA . PHE A 1 650 ? -7.591 -8.166 13.365 1.00 93.69 650 PHE A CA 1
ATOM 4916 C C . PHE A 1 650 ? -7.452 -6.862 14.161 1.00 93.69 650 PHE A C 1
ATOM 4918 O O . PHE A 1 650 ? -7.352 -5.771 13.607 1.00 93.69 650 PHE A O 1
ATOM 4925 N N . THR A 1 651 ? -7.459 -6.964 15.492 1.00 89.88 651 THR A N 1
ATOM 4926 C CA . THR A 1 651 ? -7.409 -5.797 16.397 1.00 89.88 651 THR A CA 1
ATOM 4927 C C . THR A 1 651 ? -6.001 -5.424 16.858 1.00 89.88 651 THR A C 1
ATOM 4929 O O . THR A 1 651 ? -5.829 -4.455 17.604 1.00 89.88 651 THR A O 1
ATOM 4932 N N . ALA A 1 652 ? -4.993 -6.211 16.482 1.00 92.06 652 ALA A N 1
ATOM 4933 C CA . ALA A 1 652 ? -3.619 -5.976 16.893 1.00 92.06 652 ALA A CA 1
ATOM 4934 C C . ALA A 1 652 ? -3.068 -4.698 16.237 1.00 92.06 652 ALA A C 1
ATOM 4936 O O . ALA A 1 652 ? -3.400 -4.374 15.098 1.00 92.06 652 ALA A O 1
ATOM 4937 N N . ARG A 1 653 ? -2.214 -3.974 16.968 1.00 91.69 653 ARG A N 1
ATOM 4938 C CA . ARG A 1 653 ? -1.613 -2.716 16.514 1.00 91.69 653 ARG A CA 1
ATOM 4939 C C . ARG A 1 653 ? -0.089 -2.778 16.577 1.00 91.69 653 ARG A C 1
ATOM 4941 O O . ARG A 1 653 ? 0.436 -3.429 17.488 1.00 91.69 653 ARG A O 1
ATOM 4948 N N . PRO A 1 654 ? 0.604 -2.089 15.657 1.00 95.38 654 PRO A N 1
ATOM 4949 C CA . PRO A 1 654 ? 2.042 -1.917 15.757 1.00 95.38 654 PRO A CA 1
ATOM 4950 C C . PRO A 1 654 ? 2.426 -1.106 17.008 1.00 95.38 654 PRO A C 1
ATOM 4952 O O . PRO A 1 654 ? 1.630 -0.285 17.468 1.00 95.38 654 PRO A O 1
ATOM 4955 N N . PRO A 1 655 ? 3.650 -1.279 17.542 1.00 94.31 655 PRO A N 1
ATOM 4956 C CA . PRO A 1 655 ? 4.178 -0.430 18.610 1.00 94.31 655 PRO A CA 1
ATOM 4957 C C . PRO A 1 655 ? 4.342 1.039 18.202 1.00 94.31 655 PRO A C 1
ATOM 4959 O O . PRO A 1 655 ? 4.280 1.913 19.060 1.00 94.31 655 PRO A O 1
ATOM 4962 N N . ILE A 1 656 ? 4.568 1.309 16.911 1.00 95.50 656 ILE A N 1
ATOM 4963 C CA . ILE A 1 656 ? 4.615 2.663 16.354 1.00 95.50 656 ILE A CA 1
ATOM 4964 C C . ILE A 1 656 ? 3.271 2.954 15.693 1.00 95.50 656 ILE A C 1
ATOM 4966 O O . ILE A 1 656 ? 2.954 2.394 14.643 1.00 95.50 656 ILE A O 1
ATOM 4970 N N . TYR A 1 657 ? 2.470 3.800 16.329 1.00 93.50 657 TYR A N 1
ATOM 4971 C CA . TYR A 1 657 ? 1.097 4.079 15.931 1.00 93.50 657 TYR A CA 1
ATOM 4972 C C . TYR A 1 657 ? 0.701 5.499 16.362 1.00 93.50 657 TYR A C 1
ATOM 4974 O O . TYR A 1 657 ? 1.160 5.971 17.398 1.00 93.50 657 TYR A O 1
ATOM 4982 N N . ALA A 1 658 ? -0.118 6.182 15.564 1.00 86.06 658 ALA A N 1
ATOM 4983 C CA . ALA A 1 658 ? -0.639 7.511 15.852 1.00 86.06 658 ALA A CA 1
ATOM 4984 C C . ALA A 1 658 ? -1.924 7.417 16.692 1.00 86.06 658 ALA A C 1
ATOM 4986 O O . ALA A 1 658 ? -2.948 6.908 16.226 1.00 86.06 658 ALA A O 1
ATOM 4987 N N . GLY A 1 659 ? -1.862 7.927 17.924 1.00 62.44 659 GLY A N 1
ATOM 4988 C CA . GLY A 1 659 ? -2.899 7.770 18.959 1.00 62.44 659 GLY A CA 1
ATOM 4989 C C . GLY A 1 659 ? -2.600 6.631 19.925 1.00 62.44 659 GLY A C 1
ATOM 4990 O O . GLY A 1 659 ? -3.486 6.352 20.766 1.00 62.44 659 GLY A O 1
#

Foldseek 3Di:
DAWDWLWFDDPQWATEIETFAAQADPCLLVHLLNCVVVQAAEEEEQADPVRCVVRNNPCNCVSNVVNRHHYHYNHDDDLAERPDLVVLVVVLVVVLVCGRVRHYYYYYYVRSAQYSLLSQLLNVLLVVDQSVRSQVSSCVSVVHGPNPDPNSVVVSNVSSVVSVVVCVVVVPDLPDLDQCLVAALQNVLVCCLVVVDALLSQLSSLLNLCVVCCVLFVFFPWFCSPQLNVLSVVQRNPAASRASAEEEEALLFADAPAARQQLWQLQPRDGDNDGFLLVVLCVVRRYGYGGHTQFQRNFQFFFSQNRPSGAGAALQDRQFGLTHGSSSQLRSCQQSSGQKYKDKCQQQRFQSSCQQSQWKKKDAFFQFAACGRRQDQQNLQIGIIMIGRALLNRLSSSLRGTDDDPSHPRRDNDDRDSLNVLLPLQAAAAEAEEAVVQLDPLFDPQLSVLLVVLVVLSVVSHYHYDYAHQPLLVCLLLLSLLRRLLRNLVSCLPSQCPPGGDWDPPQPDSVSRRVCSCVVTHTDSSVVSNVSNCVCCDPPNVCVGVVVSLVSLVVLLVRVVVRCVRGFKYKDWSFRDHTDGVPPCPVPVVVRSNRSSPGSSCSSNSWMKMWHWRDAGPSRTTTTMMITGGHPVSSVRSSNRSNSCVSRPDSDGRPNHSD

Sequence (659 aa):
MKPTIYWIDRPGAGRIAVLARPRGDDWLESEIQGWREEGINVVVSLLTEPEERLLGLTLEAELCRSNGLAFINFPIEDCNVPLSSQATLQLVKELDALLSRGKTIGFHCRGGLGRSPLIASCVLMFSDKSAEESFQLVSDARGLPVPETPGQAEWGKSFAEELGSTVRYNSVPFFCLMDFGKTSATELAILIRSGEITAHRAAESSLGAAEELNETLNAFLEIDRSGALKRAESISGREGLLAGVPIAIKDNICVRGMQTSCGSRILGDYHPPYNATVIEKLLGAGAVIIGKTNCDEFAMGSSNENSAFGPVKNPWDLRRVPGGSSGGSAAAVAAGIVPVALGSDTGGSVRQPASLCGIVGLKPTYGRNSRYGLVAFASSLDQVGVFGRSVRDVATVLEVIAGRDPHDATTADVPVPNYNAELTGDIPGLRIGFPRTLFGEGLDGDVRTAVENAIDTYRDLGAEIVDVELPRAKYCIAVYYIIATAEASSNLARYDGVRYGFRAEDAPELRSMYRRTRDEGFGPEVKRRIMLGTYVLSAGYYDAYYRKAQQVRALLREDFRKAFGSCDAIITPTAPTPAFLLGEKVNDPLAMYLNDVYTVTANLAGVPGLSVPCGLSADRLPIGFQLLGPYWSESQLFKLADAYERAQPFTARPPIYAG

Secondary structure (DSSP, 8-state):
-PPPEEEE--TTS--EEEEPPPP-GGGHHHHHHHHHHTT--EEEE---HHHHHHHT-TTHHHHHHHTT-EEEE----TT---S-HHHHHHHHHHHHHHHTTT--EEEE-GGG-SHHHHHHHHHHHHTT--HHHHHHHHHHHHTS-SS-SHHHHHHHHHHHHHHHHHHHHS-S-STT---TTTS-HHHHHHHHHHTSS-HHHHHHHHHHHHHHHHHHH--EEEE-HHHHHHHHHHTTT---TTTT-EEEEETTB--TTS---TT-STTTT---SS--HHHHHHHHTT-EEEEEEP-SGGG--SSSTT-TT-PPPBTTBTTB---SSSHHHHHHHHTTS-SEEEEEESSSTTHHHHHHHTSEEEE--TTTB--TTB--S-TTT-EEEEEESSHHHHHHHHHHHBS--TT-TTS---PPP-TGGG-----TTPEEEE-GGGSSTT--HHHHHHHHHHHHHHHHTTPEEEE---TTGGGHHHHHHHHHHHHHHHHGGG-SSSSSS---SS--SHHHHHHHHHHHHS-HHHHHHHHHHHHHTSTTTTIIIIIHHHHHHHHHHHHHHHHTTT-SEEEEESSSSSPPBTTSSTT-HHHHHGGGTTTHHHHHHT--EEEEEEEE-TTS-EEEEEEE-STT-HHHHHHHHHHHHHHS------SS---